Protein AF-0000000080778487 (afdb_homodimer)

Foldseek 3Di:
DAEFALLVFNAAPVVLVVVCVVVVLQDPDFCPDPDPSVVSVVVLLQVLLQLVQVLQVHHSLQKFKFQWLLQQLLFVQVLQQDLLAEEEEELQDDCSNVVVVVVGNYHYHYFFAAQQLETDLVVSVVPDDPRYAEYEYEQARSAQQFGYPLLVNLVVCLPPNHAYEYEDQQDQLQHRHHCVSSNHQKYKYAQRSLNADHRIIMMGGNDAGAAPAADDCPSNRRYDDGDRSSRSNSSSVSRVVSNVCNVVLLVLQVLLVVQADDDKDWRHDPVRGGSFKTKIQDLLDFVVVVCVLLVVVVYHWDAADCDPPRDHDFHSSNCSNPRRNSSRRMTMTGHDDPHDSVSSNVSSVSVNVVVVVSVVVD/DAEFALLVFNAAPVVLVVVCVVVVLQDPDFCPDPDPSVVSVVVLLQVLLQLVQVLQVHHSLQKFKFQWLLQQLLFVQVLQQDLLAEEEEELQDDCSNVVVVVVGNYHYHYFFAAQQLETDLVVSVVPDDPRYAEYEYEQARSAQQFGYPLLVNLVVCLPDNHAYEYEDQQDQLQHRHHCVSSNHQKYKYAQRSLNADHRIIMMGGNDAGAAPAADDCPSNRRYDDGDRSSRSNSSSVSRVVSNVCNVVLLVLQVLLVVQADDDKDWRHDPVRGGSFKTKIQDLLDFVVVVCVLLVVVVYHWDAAPCDPVRDHDFHSSNCSNPRRNSSRRMIMTGHDDPHDSVSSNVSSVSVNVVVVVSVVVD

Organism: Finegoldia magna (strain ATCC 29328 / DSM 20472 / WAL 2508) (NCBI:txid334413)

Solvent-accessible surface area (backbone atoms only — not comparable to full-atom values): 35616 Å² total; per-residue (Å²): 122,44,71,22,38,22,70,78,24,16,65,58,48,59,69,54,54,51,50,44,71,76,42,41,64,44,43,39,35,38,47,67,40,85,25,66,47,9,45,37,10,28,48,46,34,48,52,23,44,42,54,46,20,54,66,30,59,55,55,50,91,31,55,37,74,40,50,18,30,25,48,33,41,33,34,55,55,65,73,58,55,33,74,75,27,28,33,41,33,48,63,59,50,57,43,27,56,53,45,42,53,77,74,38,57,26,46,74,45,70,39,66,39,38,65,49,52,40,55,54,59,67,60,56,59,70,67,62,51,98,40,42,48,40,38,42,50,49,33,23,37,78,58,36,12,20,51,35,65,48,46,64,49,14,64,66,40,60,86,51,87,46,42,31,37,30,44,27,45,62,23,59,38,67,44,94,52,40,47,67,77,28,43,46,40,28,37,22,23,35,18,24,55,56,16,13,41,55,33,19,15,39,26,40,37,73,64,90,72,71,57,76,32,36,26,52,58,36,69,81,58,51,32,31,45,77,76,40,37,63,30,43,41,31,28,41,64,22,37,64,54,33,51,72,39,41,64,61,30,34,48,46,47,48,53,38,61,74,58,53,80,66,83,67,46,64,50,29,35,80,91,47,33,44,52,42,34,41,20,35,34,33,81,90,48,48,32,73,58,50,50,52,55,37,31,77,70,38,33,33,53,43,44,54,49,57,37,91,86,76,44,77,38,71,24,61,48,45,28,56,35,63,34,66,69,55,24,44,16,25,40,29,41,12,50,46,92,84,61,48,69,68,52,40,51,51,54,35,46,54,53,41,50,52,54,55,51,52,59,67,75,93,120,43,72,23,39,23,70,77,25,17,65,58,48,59,68,56,55,50,51,43,70,77,44,42,66,43,45,40,35,39,50,67,40,84,26,66,47,9,44,38,10,28,49,46,35,50,52,23,44,42,54,46,19,55,65,31,60,53,56,52,90,31,56,37,75,38,50,17,31,28,48,32,42,32,35,56,54,64,71,58,53,33,73,76,28,28,36,41,36,48,62,58,51,56,43,27,54,53,45,41,52,74,75,38,56,27,46,74,47,71,40,66,39,37,63,48,52,39,54,54,58,67,60,56,60,71,66,61,52,96,41,41,48,38,37,42,49,49,31,22,37,78,59,36,12,19,52,36,63,46,45,64,50,15,66,67,40,59,87,50,86,46,43,33,36,30,45,27,46,63,23,61,37,66,44,92,55,42,45,67,76,28,44,47,38,26,37,20,21,35,17,24,54,54,16,12,40,55,33,18,16,38,25,40,37,75,64,92,73,70,57,73,30,36,25,51,58,35,66,81,60,49,32,30,45,78,76,38,37,64,28,42,41,32,28,40,64,22,37,62,54,33,51,72,38,41,64,60,31,33,49,47,48,49,53,37,62,73,59,55,81,65,82,66,45,65,49,29,36,81,91,47,33,43,52,42,34,40,19,35,32,34,82,92,48,47,32,73,56,50,52,52,53,37,31,77,70,38,34,32,52,43,46,54,48,58,37,88,84,76,45,75,38,72,25,61,48,44,28,57,35,63,34,65,69,56,25,43,17,25,39,30,42,12,48,46,91,84,61,47,68,67,52,39,52,52,56,34,47,54,54,41,51,51,54,55,51,51,58,66,76,95

Nearest PDB structures (foldseek):
  7rtk-assembly1_A  TM=9.130E-01  e=1.747E-36  Homo sapiens
  5wkp-assembly1_A  TM=9.076E-01  e=1.747E-36  Homo sapiens
  5wkp-assembly1_E  TM=9.105E-01  e=2.660E-36  Homo sapiens
  5zsp-assembly1_B  TM=8.897E-01  e=3.792E-33  Hydrogenimonas thermophila
  5usr-assembly1_A  TM=8.251E-01  e=1.467E-28  Homo sapiens

InterPro domains:
  IPR000192 Aminotransferase class V domain [PF00266] (2-344)
  IPR015421 Pyridoxal phosphate-dependent transferase, major domain [G3DSA:3.40.640.10] (59-224)
  IPR015422 Pyridoxal phosphate-dependent transferase, small domain [G3DSA:3.90.1150.10] (2-350)
  IPR015424 Pyridoxal phosphate-dependent transferase [SSF53383] (1-356)
  IPR016454 Cysteine desulfurase [PIRSF005572] (1-358)

Secondary structure (DSSP, 8-state):
-EE-BTTT-PPP-HHHHHHHHHTGGGTSS-TT--SHHHHHHHHHHHHHHHHHHHHHTS-GGGEEEES-HHHHHHHHHHTT--TT-EEEEETTS-HHHHHHHHT-SSEEEEEPBPTTS-B-HHHHHHT--TTEEEEE--SB-TTT-BBP-HHHHHHHHTTSSSEEEEE-TTTBTTB---HHHHT-SEEEEEGGGTTS-SS-EEEEESS----SS--SSHHHHTS-S---HHHHHHHHHHHHHHHHTHHHHHHHHHHHHHT--S--EESS-GGGB-TTEEEEE-TTS-HHHHHHHHHHTTEE-B-SEE-TTS-EEPPHHHHHHS-HHHHTTEEEEE--TT--HHHHHHHHHHHHHHHHHHHHH-/-EE-BTTT-PPP-HHHHHHHHHTGGGTSS-TT--SHHHHHHHHHHHHHHHHHHHHHTS-GGGEEEES-HHHHHHHHHHTT--TT-EEEEETTS-HHHHHHHHT-SSEEEEEPBPTTS-B-HHHHHHT--TTEEEEE--SB-TTT-BBP-HHHHHHHHTTSSSEEEEE-TTTBTTB---HHHHT-SEEEEEGGGTTS-SS-EEEEESS----SS--SSHHHHTS-S---HHHHHHHHHHHHHHHHTHHHHHHHHHHHHHT--S--EESS-GGGB-TTEEEEE-TTS-HHHHHHHHHHTTEE-B-SEE-TTS-EEPPHHHHHHS-HHHHHTEEEEE--TT--HHHHHHHHHHHHHHHHHHHHH-

Structure (mmCIF, N/CA/C/O backbone):
data_AF-0000000080778487-model_v1
#
loop_
_entity.id
_entity.type
_entity.pdbx_description
1 polymer 'Iron-sulfur cofactor synthesis protein'
#
loop_
_atom_site.group_PDB
_atom_site.id
_atom_site.type_symbol
_atom_site.label_atom_id
_atom_site.label_alt_id
_atom_site.label_comp_id
_atom_site.label_asym_id
_atom_site.label_entity_id
_atom_site.label_seq_id
_atom_site.pdbx_PDB_ins_code
_atom_site.Cartn_x
_atom_site.Cartn_y
_atom_site.Cartn_z
_atom_site.occupancy
_atom_site.B_iso_or_equiv
_atom_site.auth_seq_id
_atom_site.auth_comp_id
_atom_site.auth_asym_id
_atom_site.auth_atom_id
_atom_site.pdbx_PDB_model_num
ATOM 1 N N . MET A 1 1 ? 20.281 21.453 1.734 1 94 1 MET A N 1
ATOM 2 C CA . MET A 1 1 ? 18.828 21.641 1.674 1 94 1 MET A CA 1
ATOM 3 C C . MET A 1 1 ? 18.219 21.578 3.068 1 94 1 MET A C 1
ATOM 5 O O . MET A 1 1 ? 18.609 20.75 3.893 1 94 1 MET A O 1
ATOM 9 N N . ILE A 1 2 ? 17.453 22.625 3.393 1 98.62 2 ILE A N 1
ATOM 10 C CA . ILE A 1 2 ? 16.703 22.672 4.641 1 98.62 2 ILE A CA 1
ATOM 11 C C . ILE A 1 2 ? 15.289 22.141 4.41 1 98.62 2 ILE A C 1
ATOM 13 O O . ILE A 1 2 ? 14.5 22.766 3.688 1 98.62 2 ILE A O 1
ATOM 17 N N . TYR A 1 3 ? 14.953 21.016 5.027 1 98.75 3 TYR A N 1
ATOM 18 C CA . TYR A 1 3 ? 13.672 20.344 4.785 1 98.75 3 TYR A CA 1
ATOM 19 C C . TYR A 1 3 ? 12.648 20.734 5.844 1 98.75 3 TYR A C 1
ATOM 21 O O . TYR A 1 3 ? 12.766 20.328 7.004 1 98.75 3 TYR A O 1
ATOM 29 N N . LEU A 1 4 ? 11.641 21.484 5.477 1 98.75 4 LEU A N 1
ATOM 30 C CA . LEU A 1 4 ? 10.57 21.922 6.363 1 98.75 4 LEU A CA 1
ATOM 31 C C . LEU A 1 4 ? 9.211 21.516 5.801 1 98.75 4 LEU A C 1
ATOM 33 O O . LEU A 1 4 ? 8.273 22.328 5.809 1 98.75 4 LEU A O 1
ATOM 37 N N . ASP A 1 5 ? 9.117 20.312 5.285 1 98.25 5 ASP A N 1
ATOM 38 C CA . ASP A 1 5 ? 7.891 19.75 4.719 1 98.25 5 ASP A CA 1
ATOM 39 C C . ASP A 1 5 ? 7.59 18.375 5.297 1 98.25 5 ASP A C 1
ATOM 41 O O . ASP A 1 5 ? 7.141 17.484 4.578 1 98.25 5 ASP A O 1
ATOM 45 N N . TYR A 1 6 ? 7.797 18.172 6.586 1 98.38 6 TYR A N 1
ATOM 46 C CA . TYR A 1 6 ? 7.637 16.906 7.281 1 98.38 6 TYR A CA 1
ATOM 47 C C . TYR A 1 6 ? 6.168 16.484 7.316 1 98.38 6 TYR A C 1
ATOM 49 O O . TYR A 1 6 ? 5.859 15.297 7.43 1 98.38 6 TYR A O 1
ATOM 57 N N . ALA A 1 7 ? 5.223 17.406 7.188 1 97.75 7 ALA A N 1
ATOM 58 C CA . ALA A 1 7 ? 3.797 17.094 7.238 1 97.75 7 ALA A CA 1
ATOM 59 C C . ALA A 1 7 ? 3.324 16.484 5.922 1 97.75 7 ALA A C 1
ATOM 61 O O . ALA A 1 7 ? 2.271 15.844 5.871 1 97.75 7 ALA A O 1
ATOM 62 N N . ALA A 1 8 ? 4.043 16.719 4.805 1 97.12 8 ALA A N 1
ATOM 63 C CA . ALA A 1 8 ? 3.762 16.016 3.559 1 97.12 8 ALA A CA 1
ATOM 64 C C . ALA A 1 8 ? 4.301 14.594 3.604 1 97.12 8 ALA A C 1
ATOM 66 O O . ALA A 1 8 ? 3.568 13.633 3.342 1 97.12 8 ALA A O 1
ATOM 67 N N . THR A 1 9 ? 5.543 14.461 3.896 1 97.94 9 THR A N 1
ATOM 68 C CA . THR A 1 9 ? 6.215 13.203 4.207 1 97.94 9 THR A CA 1
ATOM 69 C C . THR A 1 9 ? 7.504 13.453 4.984 1 97.94 9 THR A C 1
ATOM 71 O O . THR A 1 9 ? 8.219 14.422 4.711 1 97.94 9 THR A O 1
ATOM 74 N N . SER A 1 10 ? 7.746 12.664 5.965 1 98.44 10 SER A N 1
ATOM 75 C CA . SER A 1 10 ? 8.969 12.789 6.754 1 98.44 10 SER A CA 1
ATOM 76 C C . SER A 1 10 ? 10.172 12.234 5.992 1 98.44 10 SER A C 1
ATOM 78 O O . SER A 1 10 ? 10.031 11.352 5.145 1 98.44 10 SER A O 1
ATOM 80 N N . LEU A 1 11 ? 11.344 12.836 6.297 1 98.38 11 LEU A N 1
ATOM 81 C CA . LEU A 1 11 ? 12.562 12.148 5.879 1 98.38 11 LEU A CA 1
ATOM 82 C C . LEU A 1 11 ? 12.656 10.766 6.52 1 98.38 11 LEU A C 1
ATOM 84 O O . LEU A 1 11 ? 12.297 10.594 7.684 1 98.38 11 LEU A O 1
ATOM 88 N N . LYS A 1 12 ? 13.102 9.766 5.715 1 98.5 12 LYS A N 1
ATOM 89 C CA . LYS A 1 12 ? 13.156 8.398 6.223 1 98.5 12 LYS A CA 1
ATOM 90 C C . LYS A 1 12 ? 14.289 8.234 7.234 1 98.5 12 LYS A C 1
ATOM 92 O O . LYS A 1 12 ? 15.312 8.922 7.148 1 98.5 12 LYS A O 1
ATOM 97 N N . ARG A 1 13 ? 14 7.441 8.188 1 98.44 13 ARG A N 1
ATOM 98 C CA . ARG A 1 13 ? 15.023 7.055 9.156 1 98.44 13 ARG A CA 1
ATOM 99 C C . ARG A 1 13 ? 15.969 6.02 8.562 1 98.44 13 ARG A C 1
ATOM 101 O O . ARG A 1 13 ? 15.773 4.816 8.727 1 98.44 13 ARG A O 1
ATOM 108 N N . VAL A 1 14 ? 17.094 6.453 8.047 1 97.94 14 VAL A N 1
ATOM 109 C CA . VAL A 1 14 ? 18 5.668 7.23 1 97.94 14 VAL A CA 1
ATOM 110 C C . VAL A 1 14 ? 18.609 4.539 8.07 1 97.94 14 VAL A C 1
ATOM 112 O O . VAL A 1 14 ? 18.859 3.447 7.559 1 97.94 14 VAL A O 1
ATOM 115 N N . GLU A 1 15 ? 18.781 4.762 9.336 1 98.12 15 GLU A N 1
ATOM 116 C CA . GLU A 1 15 ? 19.344 3.738 10.211 1 98.12 15 GLU A CA 1
ATOM 117 C C . GLU A 1 15 ? 18.438 2.512 10.281 1 98.12 15 GLU A C 1
ATOM 119 O O . GLU A 1 15 ? 18.922 1.393 10.484 1 98.12 15 GLU A O 1
ATOM 124 N N . LEU A 1 16 ? 17.156 2.705 10.148 1 98.44 16 LEU A N 1
ATOM 125 C CA . LEU A 1 16 ? 16.234 1.573 10.156 1 98.44 16 LEU A CA 1
ATOM 126 C C . LEU A 1 16 ? 16.344 0.777 8.859 1 98.44 16 LEU A C 1
ATOM 128 O O . LEU A 1 16 ? 16.25 -0.453 8.875 1 98.44 16 LEU A O 1
ATOM 132 N N . ILE A 1 17 ? 16.531 1.465 7.727 1 98.06 17 ILE A N 1
ATOM 133 C CA . ILE A 1 17 ? 16.75 0.811 6.441 1 98.06 17 ILE A CA 1
ATOM 134 C C . ILE A 1 17 ? 18.047 0.007 6.488 1 98.06 17 ILE A C 1
ATOM 136 O O . ILE A 1 17 ? 18.094 -1.132 6.02 1 98.06 17 ILE A O 1
ATOM 140 N N . GLU A 1 18 ? 19.047 0.599 7.082 1 98.06 18 GLU A N 1
ATOM 141 C CA . GLU A 1 18 ? 20.328 -0.081 7.242 1 98.06 18 GLU A CA 1
ATOM 142 C C . GLU A 1 18 ? 20.172 -1.343 8.086 1 98.06 18 GLU A C 1
ATOM 144 O O . GLU A 1 18 ? 20.75 -2.387 7.762 1 98.06 18 GLU A O 1
ATOM 149 N N . TYR A 1 19 ? 19.453 -1.207 9.164 1 98.38 19 TYR A N 1
ATOM 150 C CA . TYR A 1 19 ? 19.203 -2.365 10.016 1 98.38 19 TYR A CA 1
ATOM 151 C C . TYR A 1 19 ? 18.547 -3.49 9.227 1 98.38 19 TYR A C 1
ATOM 153 O O . TYR A 1 19 ? 18.953 -4.648 9.328 1 98.38 19 TYR A O 1
ATOM 161 N N . ILE A 1 20 ? 17.562 -3.18 8.422 1 98.44 20 ILE A N 1
ATOM 162 C CA . ILE A 1 20 ? 16.828 -4.16 7.625 1 98.44 20 ILE A CA 1
ATOM 163 C C . ILE A 1 20 ? 17.797 -4.84 6.645 1 98.44 20 ILE A C 1
ATOM 165 O O . ILE A 1 20 ? 17.812 -6.066 6.547 1 98.44 20 ILE A O 1
ATOM 169 N N . MET A 1 21 ? 18.609 -4.047 5.98 1 96.69 21 MET A N 1
ATOM 170 C CA . MET A 1 21 ? 19.547 -4.559 4.996 1 96.69 21 MET A CA 1
ATOM 171 C C . MET A 1 21 ? 20.5 -5.562 5.633 1 96.69 21 MET A C 1
ATOM 173 O O . MET A 1 21 ? 20.891 -6.551 4.996 1 96.69 21 MET A O 1
ATOM 177 N N . ASN A 1 22 ? 20.812 -5.328 6.867 1 96.94 22 ASN A N 1
ATOM 178 C CA . ASN A 1 22 ? 21.781 -6.172 7.562 1 96.94 22 ASN A CA 1
ATOM 179 C C . ASN A 1 22 ? 21.109 -7.379 8.211 1 96.94 22 ASN A C 1
ATOM 181 O O . ASN A 1 22 ? 21.781 -8.266 8.734 1 96.94 22 ASN A O 1
ATOM 185 N N . ASN A 1 23 ? 19.781 -7.434 8.188 1 98.12 23 ASN A N 1
ATOM 186 C CA . ASN A 1 23 ? 19.031 -8.516 8.812 1 98.12 23 ASN A CA 1
ATOM 187 C C . ASN A 1 23 ? 17.922 -9.023 7.902 1 98.12 23 ASN A C 1
ATOM 189 O O . ASN A 1 23 ? 16.797 -9.273 8.359 1 98.12 23 ASN A O 1
ATOM 193 N N . MET A 1 24 ? 18.188 -9.211 6.688 1 97.69 24 MET A N 1
ATOM 194 C CA . MET A 1 24 ? 17.188 -9.492 5.656 1 97.69 24 MET A CA 1
ATOM 195 C C . MET A 1 24 ? 16.406 -10.766 5.988 1 97.69 24 MET A C 1
ATOM 197 O O . MET A 1 24 ? 15.234 -10.883 5.645 1 97.69 24 MET A O 1
ATOM 201 N N . MET A 1 25 ? 16.984 -11.727 6.648 1 96.56 25 MET A N 1
ATOM 202 C CA . MET A 1 25 ? 16.328 -12.992 6.965 1 96.56 25 MET A CA 1
ATOM 203 C C . MET A 1 25 ? 15.055 -12.773 7.766 1 96.56 25 MET A C 1
ATOM 205 O O . MET A 1 25 ? 14.109 -13.555 7.664 1 96.56 25 MET A O 1
ATOM 209 N N . ASP A 1 26 ? 15.016 -11.688 8.508 1 97.81 26 ASP A N 1
ATOM 210 C CA . ASP A 1 26 ? 13.867 -11.367 9.359 1 97.81 26 ASP A CA 1
ATOM 211 C C . ASP A 1 26 ? 12.781 -10.648 8.57 1 97.81 26 ASP A C 1
ATOM 213 O O . ASP A 1 26 ? 11.695 -10.398 9.086 1 97.81 26 ASP A O 1
ATOM 217 N N . PHE A 1 27 ? 13.047 -10.367 7.246 1 98.31 27 PHE A N 1
ATOM 218 C CA . PHE A 1 27 ? 12.148 -9.469 6.539 1 98.31 27 PHE A CA 1
ATOM 219 C C . PHE A 1 27 ? 11.789 -10.023 5.168 1 98.31 27 PHE A C 1
ATOM 221 O O . PHE A 1 27 ? 10.773 -9.641 4.578 1 98.31 27 PHE A O 1
ATOM 228 N N . ASP A 1 28 ? 12.5 -10.914 4.637 1 96.81 28 ASP A N 1
ATOM 229 C CA . ASP A 1 28 ? 12.57 -11.172 3.203 1 96.81 28 ASP A CA 1
ATOM 230 C C . ASP A 1 28 ? 11.438 -12.094 2.758 1 96.81 28 ASP A C 1
ATOM 232 O O . ASP A 1 28 ? 10.867 -11.914 1.68 1 96.81 28 ASP A O 1
ATOM 236 N N . ALA A 1 29 ? 11.117 -13.102 3.555 1 97.44 29 ALA A N 1
ATOM 237 C CA . ALA A 1 29 ? 10.195 -14.148 3.135 1 97.44 29 ALA A CA 1
ATOM 238 C C . ALA A 1 29 ? 8.75 -13.75 3.412 1 97.44 29 ALA A C 1
ATOM 240 O O . ALA A 1 29 ? 8.492 -12.75 4.09 1 97.44 29 ALA A O 1
ATOM 241 N N . ASN A 1 30 ? 7.844 -14.43 2.742 1 96.94 30 ASN A N 1
ATOM 242 C CA . ASN A 1 30 ? 6.414 -14.258 2.992 1 96.94 30 ASN A CA 1
ATOM 243 C C . ASN A 1 30 ? 6.047 -14.633 4.426 1 96.94 30 ASN A C 1
ATOM 245 O O . ASN A 1 30 ? 6.25 -15.773 4.844 1 96.94 30 ASN A O 1
ATOM 249 N N . ALA A 1 31 ? 5.449 -13.695 5.133 1 97.31 31 ALA A N 1
ATOM 250 C CA . ALA A 1 31 ? 5.129 -13.898 6.543 1 97.31 31 ALA A CA 1
ATOM 251 C C . ALA A 1 31 ? 4.09 -15.008 6.711 1 97.31 31 ALA A C 1
ATOM 253 O O . ALA A 1 31 ? 3.895 -15.516 7.816 1 97.31 31 ALA A O 1
ATOM 254 N N . ASP A 1 32 ? 3.445 -15.398 5.629 1 94.25 32 ASP A N 1
ATOM 255 C CA . ASP A 1 32 ? 2.43 -16.438 5.711 1 94.25 32 ASP A CA 1
ATOM 256 C C . ASP A 1 32 ? 3.018 -17.812 5.359 1 94.25 32 ASP A C 1
ATOM 258 O O . ASP A 1 32 ? 2.33 -18.828 5.445 1 94.25 32 ASP A O 1
ATOM 262 N N . SER A 1 33 ? 4.262 -17.859 4.93 1 94.88 33 SER A N 1
ATOM 263 C CA . SER A 1 33 ? 4.906 -19.141 4.664 1 94.88 33 SER A CA 1
ATOM 264 C C . SER A 1 33 ? 5.273 -19.859 5.961 1 94.88 33 SER A C 1
ATOM 266 O O . SER A 1 33 ? 5.688 -19.219 6.93 1 94.88 33 SER A O 1
ATOM 268 N N . ILE A 1 34 ? 5.23 -21.172 5.984 1 93.12 34 ILE A N 1
ATOM 269 C CA . ILE A 1 34 ? 5.352 -21.922 7.227 1 93.12 34 ILE A CA 1
ATOM 270 C C . ILE A 1 34 ? 6.82 -22.266 7.473 1 93.12 34 ILE A C 1
ATOM 272 O O . ILE A 1 34 ? 7.191 -22.672 8.578 1 93.12 34 ILE A O 1
ATOM 276 N N . HIS A 1 35 ? 7.672 -22.203 6.449 1 95.88 35 HIS A N 1
ATOM 277 C CA . HIS A 1 35 ? 9.086 -22.516 6.629 1 95.88 35 HIS A CA 1
ATOM 278 C C . HIS A 1 35 ? 9.773 -21.484 7.508 1 95.88 35 HIS A C 1
ATOM 280 O O . HIS A 1 35 ? 9.188 -20.438 7.809 1 95.88 35 HIS A O 1
ATOM 286 N N . LYS A 1 36 ? 10.984 -21.688 7.914 1 97.44 36 LYS A N 1
ATOM 287 C CA . LYS A 1 36 ? 11.711 -20.906 8.914 1 97.44 36 LYS A CA 1
ATOM 288 C C . LYS A 1 36 ? 11.781 -19.438 8.516 1 97.44 36 LYS A C 1
ATOM 290 O O . LYS A 1 36 ? 11.516 -18.547 9.328 1 97.44 36 LYS A O 1
ATOM 295 N N . MET A 1 37 ? 12.125 -19.141 7.281 1 97.81 37 MET A N 1
ATOM 296 C CA . MET A 1 37 ? 12.258 -17.766 6.852 1 97.81 37 MET A CA 1
ATOM 297 C C . MET A 1 37 ? 10.914 -17.047 6.922 1 97.81 37 MET A C 1
ATOM 299 O O . MET A 1 37 ? 10.859 -15.852 7.246 1 97.81 37 MET A O 1
ATOM 303 N N . GLY A 1 38 ? 9.797 -17.766 6.574 1 97.31 38 GLY A N 1
ATOM 304 C CA . GLY A 1 38 ? 8.469 -17.203 6.754 1 97.31 38 GLY A CA 1
ATOM 305 C C . GLY A 1 38 ? 8.133 -16.922 8.203 1 97.31 38 GLY A C 1
ATOM 306 O O . GLY A 1 38 ? 7.605 -15.844 8.523 1 97.31 38 GLY A O 1
ATOM 307 N N . ARG A 1 39 ? 8.5 -17.812 9.078 1 97.56 39 ARG A N 1
ATOM 308 C CA . ARG A 1 39 ? 8.242 -17.641 10.508 1 97.56 39 ARG A CA 1
ATOM 309 C C . ARG A 1 39 ? 9.016 -16.453 11.07 1 97.56 39 ARG A C 1
ATOM 311 O O . ARG A 1 39 ? 8.508 -15.727 11.93 1 97.56 39 ARG A O 1
ATOM 318 N N . LEU A 1 40 ? 10.234 -16.297 10.594 1 98.5 40 LEU A N 1
ATOM 319 C CA . LEU A 1 40 ? 11.031 -15.156 11.039 1 98.5 40 LEU A CA 1
ATOM 320 C C . LEU A 1 40 ? 10.398 -13.836 10.602 1 98.5 40 LEU A C 1
ATOM 322 O O . LEU A 1 40 ? 10.305 -12.891 11.391 1 98.5 40 LEU A O 1
ATOM 326 N N . SER A 1 41 ? 9.969 -13.766 9.352 1 98.5 41 SER A N 1
ATOM 327 C CA . SER A 1 41 ? 9.258 -12.594 8.859 1 98.5 41 SER A CA 1
ATOM 328 C C . SER A 1 41 ? 7.977 -12.352 9.648 1 98.5 41 SER A C 1
ATOM 330 O O . SER A 1 41 ? 7.656 -11.211 9.992 1 98.5 41 SER A O 1
ATOM 332 N N . LYS A 1 42 ? 7.266 -13.414 9.93 1 98.25 42 LYS A N 1
ATOM 333 C CA . LYS A 1 42 ? 6.023 -13.32 10.695 1 98.25 42 LYS A CA 1
ATOM 334 C C . LYS A 1 42 ? 6.285 -12.789 12.102 1 98.25 42 LYS A C 1
ATOM 336 O O . LYS A 1 42 ? 5.523 -11.961 12.609 1 98.25 42 LYS A O 1
ATOM 341 N N . LYS A 1 43 ? 7.316 -13.305 12.688 1 98.75 43 LYS A N 1
ATOM 342 C CA . LYS A 1 43 ? 7.695 -12.836 14.016 1 98.75 43 LYS A CA 1
ATOM 343 C C . LYS A 1 43 ? 7.926 -11.328 14.023 1 98.75 43 LYS A C 1
ATOM 345 O O . LYS A 1 43 ? 7.426 -10.617 14.906 1 98.75 43 LYS A O 1
ATOM 350 N N . THR A 1 44 ? 8.68 -10.828 13.055 1 98.88 44 THR A N 1
ATOM 351 C CA . THR A 1 44 ? 8.93 -9.398 12.945 1 98.88 44 THR A CA 1
ATOM 352 C C . THR A 1 44 ? 7.625 -8.633 12.742 1 98.88 44 THR A C 1
ATOM 354 O O . THR A 1 44 ? 7.395 -7.613 13.391 1 98.88 44 THR A O 1
ATOM 357 N N . LEU A 1 45 ? 6.793 -9.133 11.906 1 98.81 45 LEU A N 1
ATOM 358 C CA . LEU A 1 45 ? 5.508 -8.508 11.602 1 98.81 45 LEU A CA 1
ATOM 359 C C . LEU A 1 45 ? 4.637 -8.414 12.852 1 98.81 45 LEU A C 1
ATOM 361 O O . LEU A 1 45 ? 4.109 -7.348 13.164 1 98.81 45 LEU A O 1
ATOM 365 N N . GLU A 1 46 ? 4.508 -9.484 13.547 1 98.81 46 GLU A N 1
ATOM 366 C CA . GLU A 1 46 ? 3.6 -9.547 14.688 1 98.81 46 GLU A CA 1
ATOM 367 C C . GLU A 1 46 ? 4.168 -8.805 15.891 1 98.81 46 GLU A C 1
ATOM 369 O O . GLU A 1 46 ? 3.418 -8.219 16.672 1 98.81 46 GLU A O 1
ATOM 374 N N . ASN A 1 47 ? 5.469 -8.859 16.031 1 98.88 47 ASN A N 1
ATOM 375 C CA . ASN A 1 47 ? 6.07 -8.008 17.062 1 98.88 47 ASN A CA 1
ATOM 376 C C . ASN A 1 47 ? 5.766 -6.531 16.812 1 98.88 47 ASN A C 1
ATOM 378 O O . ASN A 1 47 ? 5.457 -5.789 17.75 1 98.88 47 ASN A O 1
ATOM 382 N N . SER A 1 48 ? 5.898 -6.145 15.555 1 98.94 48 SER A N 1
ATOM 383 C CA . SER A 1 48 ? 5.551 -4.773 15.203 1 98.94 48 SER A CA 1
ATOM 384 C C . SER A 1 48 ? 4.086 -4.473 15.523 1 98.94 48 SER A C 1
ATOM 386 O O . SER A 1 48 ? 3.77 -3.418 16.078 1 98.94 48 SER A O 1
ATOM 388 N N . ARG A 1 49 ? 3.186 -5.383 15.164 1 98.94 49 ARG A N 1
ATOM 389 C CA . ARG A 1 49 ? 1.765 -5.227 15.453 1 98.94 49 ARG A CA 1
ATOM 390 C C . ARG A 1 49 ? 1.53 -5.043 16.953 1 98.94 49 ARG A C 1
ATOM 392 O O . ARG A 1 49 ? 0.756 -4.176 17.359 1 98.94 49 ARG A O 1
ATOM 399 N N . HIS A 1 50 ? 2.203 -5.844 17.719 1 98.94 50 HIS A N 1
ATOM 400 C CA . HIS A 1 50 ? 2.062 -5.816 19.172 1 98.94 50 HIS A CA 1
ATOM 401 C C . HIS A 1 50 ? 2.49 -4.469 19.75 1 98.94 50 HIS A C 1
ATOM 403 O O . HIS A 1 50 ? 1.775 -3.883 20.562 1 98.94 50 HIS A O 1
ATOM 409 N N . GLU A 1 51 ? 3.602 -4.004 19.344 1 98.94 51 GLU A N 1
ATOM 410 C CA . GLU A 1 51 ? 4.129 -2.744 19.859 1 98.94 51 GLU A CA 1
ATOM 411 C C . GLU A 1 51 ? 3.262 -1.565 19.422 1 98.94 51 GLU A C 1
ATOM 413 O O . GLU A 1 51 ? 3.07 -0.614 20.188 1 98.94 51 GLU A O 1
ATOM 418 N N . ILE A 1 52 ? 2.74 -1.622 18.188 1 98.94 52 ILE A N 1
ATOM 419 C CA . ILE A 1 52 ? 1.846 -0.581 17.703 1 98.94 52 ILE A CA 1
ATOM 420 C C . ILE A 1 52 ? 0.551 -0.585 18.516 1 98.94 52 ILE A C 1
ATOM 422 O O . ILE A 1 52 ? 0.066 0.471 18.922 1 98.94 52 ILE A O 1
ATOM 426 N N . ALA A 1 53 ? 0.006 -1.77 18.734 1 98.94 53 ALA A N 1
ATOM 427 C CA . ALA A 1 53 ? -1.209 -1.904 19.531 1 98.94 53 ALA A CA 1
ATOM 428 C C . ALA A 1 53 ? -1.006 -1.342 20.938 1 98.94 53 ALA A C 1
ATOM 430 O O . ALA A 1 53 ? -1.833 -0.57 21.422 1 98.94 53 ALA A O 1
ATOM 431 N N . LYS A 1 54 ? 0.089 -1.706 21.516 1 98.88 54 LYS A N 1
ATOM 432 C CA . LYS A 1 54 ? 0.425 -1.216 22.859 1 98.88 54 LYS A CA 1
ATOM 433 C C . LYS A 1 54 ? 0.526 0.306 22.875 1 98.88 54 LYS A C 1
ATOM 435 O O . LYS A 1 54 ? 0.033 0.956 23.797 1 98.88 54 LYS A O 1
ATOM 440 N N . PHE A 1 55 ? 1.135 0.867 21.875 1 98.88 55 PHE A N 1
ATOM 441 C CA . PHE A 1 55 ? 1.319 2.309 21.766 1 98.88 55 PHE A CA 1
ATOM 442 C C . PHE A 1 55 ? -0.025 3.025 21.734 1 98.88 55 PHE A C 1
ATOM 444 O O . PHE A 1 55 ? -0.158 4.129 22.266 1 98.88 55 PHE A O 1
ATOM 451 N N . LEU A 1 56 ? -1.062 2.398 21.172 1 98.88 56 LEU A N 1
ATOM 452 C CA . LEU A 1 56 ? -2.387 2.988 21.016 1 98.88 56 LEU A CA 1
ATOM 453 C C . LEU A 1 56 ? -3.305 2.58 22.156 1 98.88 56 LEU A C 1
ATOM 455 O O . LEU A 1 56 ? -4.461 3.01 22.219 1 98.88 56 LEU A O 1
ATOM 459 N N . ASN A 1 57 ? -2.846 1.726 23.047 1 98.75 57 ASN A N 1
ATOM 460 C CA . ASN A 1 57 ? -3.623 1.188 24.156 1 98.75 57 ASN A CA 1
ATOM 461 C C . ASN A 1 57 ? -4.789 0.333 23.672 1 98.75 57 ASN A C 1
ATOM 463 O O . ASN A 1 57 ? -5.934 0.558 24.062 1 98.75 57 ASN A O 1
ATOM 467 N N . THR A 1 58 ? -4.473 -0.622 22.844 1 98.69 58 THR A N 1
ATOM 468 C CA . THR A 1 58 ? -5.441 -1.59 22.344 1 98.69 58 THR A CA 1
ATOM 469 C C . THR A 1 58 ? -4.797 -2.965 22.188 1 98.69 58 THR A C 1
ATOM 471 O O . THR A 1 58 ? -3.686 -3.195 22.672 1 98.69 58 THR A O 1
ATOM 474 N N . SER A 1 59 ? -5.516 -3.934 21.688 1 98.62 59 SER A N 1
ATOM 475 C CA . SER A 1 59 ? -5.012 -5.289 21.5 1 98.62 59 SER A CA 1
ATOM 476 C C . SER A 1 59 ? -4.609 -5.535 20.047 1 98.62 59 SER A C 1
ATOM 478 O O . SER A 1 59 ? -5.039 -4.812 19.141 1 98.62 59 SER A O 1
ATOM 480 N N . ASP A 1 60 ? -3.758 -6.52 19.797 1 98.56 60 ASP A N 1
ATOM 481 C CA . ASP A 1 60 ? -3.186 -6.836 18.5 1 98.56 60 ASP A CA 1
ATOM 482 C C . ASP A 1 60 ? -4.281 -7.086 17.453 1 98.56 60 ASP A C 1
ATOM 484 O O . ASP A 1 60 ? -4.148 -6.695 16.297 1 98.56 60 ASP A O 1
ATOM 488 N N . ASP A 1 61 ? -5.336 -7.742 17.875 1 97.94 61 ASP A N 1
ATOM 489 C CA . ASP A 1 61 ? -6.379 -8.195 16.969 1 97.94 61 ASP A CA 1
ATOM 490 C C . ASP A 1 61 ? -7.207 -7.023 16.453 1 97.94 61 ASP A C 1
ATOM 492 O O . ASP A 1 61 ? -8 -7.176 15.516 1 97.94 61 ASP A O 1
ATOM 496 N N . ARG A 1 62 ? -6.914 -5.793 16.922 1 98.62 62 ARG A N 1
ATOM 497 C CA . ARG A 1 62 ? -7.66 -4.617 16.484 1 98.62 62 ARG A CA 1
ATOM 498 C C . ARG A 1 62 ? -6.844 -3.777 15.508 1 98.62 62 ARG A C 1
ATOM 500 O O . ARG A 1 62 ? -7.293 -2.717 15.062 1 98.62 62 ARG A O 1
ATOM 507 N N . ILE A 1 63 ? -5.707 -4.281 15.242 1 98.94 63 ILE A N 1
ATOM 508 C CA . ILE A 1 63 ? -4.816 -3.578 14.32 1 98.94 63 ILE A CA 1
ATOM 509 C C . ILE A 1 63 ? -4.844 -4.254 12.953 1 98.94 63 ILE A C 1
ATOM 511 O O . ILE A 1 63 ? -4.617 -5.461 12.844 1 98.94 63 ILE A O 1
ATOM 515 N N . VAL A 1 64 ? -5.113 -3.488 11.906 1 98.88 64 VAL A N 1
ATOM 516 C CA . VAL A 1 64 ? -5.035 -3.941 10.523 1 98.88 64 VAL A CA 1
ATOM 517 C C . VAL A 1 64 ? -3.979 -3.135 9.773 1 98.88 64 VAL A C 1
ATOM 519 O O . VAL A 1 64 ? -4.031 -1.902 9.75 1 98.88 64 VAL A O 1
ATOM 522 N N . PHE A 1 65 ? -2.988 -3.795 9.234 1 98.94 65 PHE A N 1
ATOM 523 C CA . PHE A 1 65 ? -1.998 -3.113 8.406 1 98.94 65 PHE A CA 1
ATOM 524 C C . PHE A 1 65 ? -2.547 -2.844 7.012 1 98.94 65 PHE A C 1
ATOM 526 O O . PHE A 1 65 ? -3.197 -3.705 6.418 1 98.94 65 PHE A O 1
ATOM 533 N N . THR A 1 66 ? -2.422 -1.608 6.535 1 98.88 66 THR A N 1
ATOM 534 C CA . THR A 1 66 ? -2.838 -1.153 5.215 1 98.88 66 THR A CA 1
ATOM 535 C C . THR A 1 66 ? -1.673 -0.499 4.477 1 98.88 66 THR A C 1
ATOM 537 O O . THR A 1 66 ? -0.543 -0.495 4.969 1 98.88 66 THR A O 1
ATOM 540 N N . SER A 1 67 ? -1.908 -0.01 3.273 1 98.75 67 SER A N 1
ATOM 541 C CA . SER A 1 67 ? -0.844 0.612 2.492 1 98.75 67 SER A CA 1
ATOM 542 C C . SER A 1 67 ? -0.66 2.076 2.877 1 98.75 67 SER A C 1
ATOM 544 O O . SER A 1 67 ? 0.254 2.742 2.385 1 98.75 67 SER A O 1
ATOM 546 N N . GLY A 1 68 ? -1.494 2.582 3.756 1 98.69 68 GLY A N 1
ATOM 547 C CA . GLY A 1 68 ? -1.443 3.971 4.184 1 98.69 68 GLY A CA 1
ATOM 548 C C . GLY A 1 68 ? -2.732 4.445 4.824 1 98.69 68 GLY A C 1
ATOM 549 O O . GLY A 1 68 ? -3.744 3.74 4.797 1 98.69 68 GLY A O 1
ATOM 550 N N . ALA A 1 69 ? -2.713 5.629 5.344 1 98.81 69 ALA A N 1
ATOM 551 C CA . ALA A 1 69 ? -3.891 6.199 5.992 1 98.81 69 ALA A CA 1
ATOM 552 C C . ALA A 1 69 ? -5.023 6.402 4.988 1 98.81 69 ALA A C 1
ATOM 554 O O . ALA A 1 69 ? -6.199 6.266 5.336 1 98.81 69 ALA A O 1
ATOM 555 N N . SER A 1 70 ? -4.66 6.75 3.73 1 98.75 70 SER A N 1
ATOM 556 C CA . SER A 1 70 ? -5.684 6.934 2.705 1 98.75 70 SER A CA 1
ATOM 557 C C . SER A 1 70 ? -6.484 5.652 2.488 1 98.75 70 SER A C 1
ATOM 559 O O . SER A 1 70 ? -7.715 5.688 2.434 1 98.75 70 SER A O 1
ATOM 561 N N . GLU A 1 71 ? -5.781 4.555 2.402 1 98.88 71 GLU A N 1
ATOM 562 C CA . GLU A 1 71 ? -6.484 3.283 2.285 1 98.88 71 GLU A CA 1
ATOM 563 C C . GLU A 1 71 ? -7.344 3.012 3.518 1 98.88 71 GLU A C 1
ATOM 565 O O . GLU A 1 71 ? -8.484 2.561 3.396 1 98.88 71 GLU A O 1
ATOM 570 N N . SER A 1 72 ? -6.824 3.258 4.699 1 98.94 72 SER A N 1
ATOM 571 C CA . SER A 1 72 ? -7.543 3.033 5.949 1 98.94 72 SER A CA 1
ATOM 572 C C . SER A 1 72 ? -8.828 3.855 6.004 1 98.94 72 SER A C 1
ATOM 574 O O . SER A 1 72 ? -9.883 3.348 6.395 1 98.94 72 SER A O 1
ATOM 576 N N . ASN A 1 73 ? -8.734 5.125 5.633 1 98.94 73 ASN A N 1
ATOM 577 C CA . ASN A 1 73 ? -9.906 5.996 5.617 1 98.94 73 ASN A CA 1
ATOM 578 C C . ASN A 1 73 ? -10.969 5.488 4.645 1 98.94 73 ASN A C 1
ATOM 580 O O . ASN A 1 73 ? -12.148 5.445 4.984 1 98.94 73 ASN A O 1
ATOM 584 N N . ASN A 1 74 ? -10.547 5.113 3.441 1 98.94 74 ASN A N 1
ATOM 585 C CA . ASN A 1 74 ? -11.477 4.57 2.451 1 98.94 74 ASN A CA 1
ATOM 586 C C . ASN A 1 74 ? -12.109 3.27 2.934 1 98.94 74 ASN A C 1
ATOM 588 O O . ASN A 1 74 ? -13.289 3.016 2.672 1 98.94 74 ASN A O 1
ATOM 592 N N . TYR A 1 75 ? -11.273 2.414 3.635 1 98.88 75 TYR A N 1
ATOM 593 C CA . TYR A 1 75 ? -11.75 1.168 4.223 1 98.88 75 TYR A CA 1
ATOM 594 C C . TYR A 1 75 ? -12.961 1.411 5.109 1 98.88 75 TYR A C 1
ATOM 596 O O . TYR A 1 75 ? -13.984 0.727 4.98 1 98.88 75 TYR A O 1
ATOM 604 N N . ILE A 1 76 ? -12.938 2.426 5.926 1 98.94 76 ILE A N 1
ATOM 605 C CA . ILE A 1 76 ? -14.023 2.73 6.852 1 98.94 76 ILE A CA 1
ATOM 606 C C . ILE A 1 76 ? -15.195 3.346 6.094 1 98.94 76 ILE A C 1
ATOM 608 O O . ILE A 1 76 ? -16.328 2.877 6.207 1 98.94 76 ILE A O 1
ATOM 612 N N . ILE A 1 77 ? -14.961 4.348 5.258 1 98.94 77 ILE A N 1
ATOM 613 C CA . ILE A 1 77 ? -16 5.137 4.613 1 98.94 77 ILE A CA 1
ATOM 614 C C . ILE A 1 77 ? -16.828 4.238 3.695 1 98.94 77 ILE A C 1
ATOM 616 O O . ILE A 1 77 ? -18.062 4.383 3.617 1 98.94 77 ILE A O 1
ATOM 620 N N . ASN A 1 78 ? -16.188 3.277 3.027 1 98.5 78 ASN A N 1
ATOM 621 C CA . ASN A 1 78 ? -16.859 2.389 2.084 1 98.5 78 ASN A CA 1
ATOM 622 C C . ASN A 1 78 ? -17.922 1.547 2.773 1 98.5 78 ASN A C 1
ATOM 624 O O . ASN A 1 78 ? -18.906 1.136 2.143 1 98.5 78 ASN A O 1
ATOM 628 N N . ASN A 1 79 ? -17.828 1.306 4.055 1 98.69 79 ASN A N 1
ATOM 629 C CA . ASN A 1 79 ? -18.766 0.466 4.797 1 98.69 79 ASN A CA 1
ATOM 630 C C . ASN A 1 79 ? -20.031 1.23 5.176 1 98.69 79 ASN A C 1
ATOM 632 O O . ASN A 1 79 ? -20.984 0.644 5.684 1 98.69 79 ASN A O 1
ATOM 636 N N . PHE A 1 80 ? -20.047 2.521 4.895 1 98.75 80 PHE A N 1
ATOM 637 C CA . PHE A 1 80 ? -21.188 3.348 5.285 1 98.75 80 PHE A CA 1
ATOM 638 C C . PHE A 1 80 ? -21.812 4.027 4.07 1 98.75 80 PHE A C 1
ATOM 640 O O . PHE A 1 80 ? -22.328 5.141 4.172 1 98.75 80 PHE A O 1
ATOM 647 N N . SER A 1 81 ? -21.672 3.434 2.879 1 98.44 81 SER A N 1
ATOM 648 C CA . SER A 1 81 ? -22.266 3.934 1.646 1 98.44 81 SER A CA 1
ATOM 649 C C . SER A 1 81 ? -23.688 3.414 1.469 1 98.44 81 SER A C 1
ATOM 651 O O . SER A 1 81 ? -23.891 2.328 0.921 1 98.44 81 SER A O 1
ATOM 653 N N . ASP A 1 82 ? -24.641 4.191 1.921 1 98.31 82 ASP A N 1
ATOM 654 C CA . ASP A 1 82 ? -26.062 3.855 1.873 1 98.31 82 ASP A CA 1
ATOM 655 C C . ASP A 1 82 ? -26.922 5.113 1.775 1 98.31 82 ASP A C 1
ATOM 657 O O . ASP A 1 82 ? -26.734 6.059 2.543 1 98.31 82 ASP A O 1
ATOM 661 N N . GLU A 1 83 ? -27.812 5.105 0.844 1 98.06 83 GLU A N 1
ATOM 662 C CA . GLU A 1 83 ? -28.641 6.277 0.583 1 98.06 83 GLU A CA 1
ATOM 663 C C . GLU A 1 83 ? -29.453 6.672 1.817 1 98.06 83 GLU A C 1
ATOM 665 O O . GLU A 1 83 ? -29.922 7.809 1.928 1 98.06 83 GLU A O 1
ATOM 670 N N . ASN A 1 84 ? -29.594 5.758 2.777 1 98.5 84 ASN A N 1
ATOM 671 C CA . ASN A 1 84 ? -30.391 6.012 3.973 1 98.5 84 ASN A CA 1
ATOM 672 C C . ASN A 1 84 ? -29.531 6.488 5.133 1 98.5 84 ASN A C 1
ATOM 674 O O . ASN A 1 84 ? -30.047 6.773 6.219 1 98.5 84 ASN A O 1
ATOM 678 N N . TYR A 1 85 ? -28.188 6.594 4.898 1 98.81 85 TYR A N 1
ATOM 679 C CA . TYR A 1 85 ? -27.266 6.969 5.965 1 98.81 85 TYR A CA 1
ATOM 680 C C . TYR A 1 85 ? -26.875 8.438 5.859 1 98.81 85 TYR A C 1
ATOM 682 O O . TYR A 1 85 ? -26.859 9 4.762 1 98.81 85 TYR A O 1
ATOM 690 N N . ASP A 1 86 ? -26.688 9.039 7.023 1 98.81 86 ASP A N 1
ATOM 691 C CA . ASP A 1 86 ? -26 10.328 7.129 1 98.81 86 ASP A CA 1
ATOM 692 C C . ASP A 1 86 ? -24.594 10.156 7.676 1 98.81 86 ASP A C 1
ATOM 694 O O . ASP A 1 86 ? -24.359 9.359 8.586 1 98.81 86 ASP A O 1
ATOM 698 N N . ILE A 1 87 ? -23.656 10.867 7.051 1 98.94 87 ILE A N 1
ATOM 699 C CA . ILE A 1 87 ? -22.281 10.953 7.535 1 98.94 87 ILE A CA 1
ATOM 700 C C . ILE A 1 87 ? -21.953 12.398 7.879 1 98.94 87 ILE A C 1
ATOM 702 O O . ILE A 1 87 ? -22.234 13.312 7.098 1 98.94 87 ILE A O 1
ATOM 706 N N . ILE A 1 88 ? -21.406 12.664 9.078 1 98.94 88 ILE A N 1
ATOM 707 C CA . ILE A 1 88 ? -21.016 14.008 9.484 1 98.94 88 ILE A CA 1
ATOM 708 C C . ILE A 1 88 ? -19.5 14.094 9.586 1 98.94 88 ILE A C 1
ATOM 710 O O . ILE A 1 88 ? -18.859 13.219 10.172 1 98.94 88 ILE A O 1
ATOM 714 N N . THR A 1 89 ? -18.906 15.023 8.984 1 98.81 89 THR A N 1
ATOM 715 C CA . THR A 1 89 ? -17.484 15.32 9.078 1 98.81 89 THR A CA 1
ATOM 716 C C . THR A 1 89 ? -17.234 16.812 8.914 1 98.81 89 THR A C 1
ATOM 718 O O . THR A 1 89 ? -18.156 17.625 9.062 1 98.81 89 THR A O 1
ATOM 721 N N . SER A 1 90 ? -16 17.25 8.836 1 98.75 90 SER A N 1
ATOM 722 C CA . SER A 1 90 ? -15.68 18.656 8.734 1 98.75 90 SER A CA 1
ATOM 723 C C . SER A 1 90 ? -15.203 19.016 7.328 1 98.75 90 SER A C 1
ATOM 725 O O . SER A 1 90 ? -14.75 18.141 6.582 1 98.75 90 SER A O 1
ATOM 727 N N . LYS A 1 91 ? -15.289 20.281 6.969 1 98.44 91 LYS A N 1
ATOM 728 C CA . LYS A 1 91 ? -14.867 20.781 5.664 1 98.44 91 LYS A CA 1
ATOM 729 C C . LYS A 1 91 ? -13.344 20.859 5.566 1 98.44 91 LYS A C 1
ATOM 731 O O . LYS A 1 91 ? -12.797 21.031 4.48 1 98.44 91 LYS A O 1
ATOM 736 N N . ILE A 1 92 ? -12.656 20.594 6.68 1 97.94 92 ILE A N 1
ATOM 737 C CA . ILE A 1 92 ? -11.211 20.812 6.656 1 97.94 92 ILE A CA 1
ATOM 738 C C . ILE A 1 92 ? -10.477 19.484 6.707 1 97.94 92 ILE A C 1
ATOM 740 O O . ILE A 1 92 ? -9.281 19.438 6.98 1 97.94 92 ILE A O 1
ATOM 744 N N . GLU A 1 93 ? -11.227 18.391 6.441 1 98.62 93 GLU A N 1
ATOM 745 C CA . GLU A 1 93 ? -10.617 17.062 6.461 1 98.62 93 GLU A CA 1
ATOM 746 C C . GLU A 1 93 ? -9.633 16.891 5.305 1 98.62 93 GLU A C 1
ATOM 748 O O . GLU A 1 93 ? -9.703 17.625 4.316 1 98.62 93 GLU A O 1
ATOM 753 N N . HIS A 1 94 ? -8.703 15.984 5.527 1 98.06 94 HIS A N 1
ATOM 754 C CA . HIS A 1 94 ? -7.812 15.562 4.457 1 98.06 94 HIS A CA 1
ATOM 755 C C . HIS A 1 94 ? -8.594 15.047 3.256 1 98.06 94 HIS A C 1
ATOM 757 O O . HIS A 1 94 ? -9.672 14.461 3.414 1 98.06 94 HIS A O 1
ATOM 763 N N . PRO A 1 95 ? -8.062 15.172 2.029 1 97.38 95 PRO A N 1
ATOM 764 C CA . PRO A 1 95 ? -8.75 14.695 0.829 1 97.38 95 PRO A CA 1
ATOM 765 C C . PRO A 1 95 ? -9.078 13.203 0.888 1 97.38 95 PRO A C 1
ATOM 767 O O . PRO A 1 95 ? -10.023 12.75 0.24 1 97.38 95 PRO A O 1
ATOM 770 N N . SER A 1 96 ? -8.336 12.406 1.66 1 98.56 96 SER A N 1
ATOM 771 C CA . SER A 1 96 ? -8.602 10.977 1.784 1 98.56 96 SER A CA 1
ATOM 772 C C . SER A 1 96 ? -9.891 10.719 2.568 1 98.56 96 SER A C 1
ATOM 774 O O . SER A 1 96 ? -10.375 9.586 2.625 1 98.56 96 SER A O 1
ATOM 776 N N . ILE A 1 97 ? -10.43 11.742 3.195 1 98.75 97 ILE A N 1
ATOM 777 C CA . ILE A 1 97 ? -11.75 11.68 3.814 1 98.75 97 ILE A CA 1
ATOM 778 C C . ILE A 1 97 ? -12.781 12.32 2.889 1 98.75 97 ILE A C 1
ATOM 780 O O . ILE A 1 97 ? -13.805 11.703 2.57 1 98.75 97 ILE A O 1
ATOM 784 N N . LEU A 1 98 ? -12.523 13.5 2.348 1 98.62 98 LEU A N 1
ATOM 785 C CA . LEU A 1 98 ? -13.5 14.297 1.615 1 98.62 98 LEU A CA 1
ATOM 786 C C . LEU A 1 98 ? -13.805 13.672 0.259 1 98.62 98 LEU A C 1
ATOM 788 O O . LEU A 1 98 ? -14.969 13.57 -0.136 1 98.62 98 LEU A O 1
ATOM 792 N N . ASN A 1 99 ? -12.82 13.188 -0.464 1 98.38 99 ASN A N 1
ATOM 793 C CA . ASN A 1 99 ? -13.008 12.75 -1.842 1 98.38 99 ASN A CA 1
ATOM 794 C C . ASN A 1 99 ? -13.797 11.438 -1.911 1 98.38 99 ASN A C 1
ATOM 796 O O . ASN A 1 99 ? -14.664 11.281 -2.77 1 98.38 99 ASN A O 1
ATOM 800 N N . PRO A 1 100 ? -13.492 10.43 -1.043 1 98.62 100 PRO A N 1
ATOM 801 C CA . PRO A 1 100 ? -14.344 9.242 -1.084 1 98.62 100 PRO A CA 1
ATOM 802 C C . PRO A 1 100 ? -15.805 9.547 -0.744 1 98.62 100 PRO A C 1
ATOM 804 O O . PRO A 1 100 ? -16.703 8.867 -1.23 1 98.62 100 PRO A O 1
ATOM 807 N N . LEU A 1 101 ? -16.047 10.562 0.058 1 98.69 101 LEU A N 1
ATOM 808 C CA . LEU A 1 101 ? -17.406 10.93 0.428 1 98.69 101 LEU A CA 1
ATOM 809 C C . LEU A 1 101 ? -18.172 11.492 -0.772 1 98.69 101 LEU A C 1
ATOM 811 O O . LEU A 1 101 ? -19.391 11.352 -0.865 1 98.69 101 LEU A O 1
ATOM 815 N N . ASP A 1 102 ? -17.438 12.133 -1.77 1 97.69 102 ASP A N 1
ATOM 816 C CA . ASP A 1 102 ? -18.047 12.625 -3.004 1 97.69 102 ASP A CA 1
ATOM 817 C C . ASP A 1 102 ? -18.562 11.469 -3.859 1 97.69 102 ASP A C 1
ATOM 819 O O . ASP A 1 102 ? -19.406 11.672 -4.73 1 97.69 102 ASP A O 1
ATOM 823 N N . HIS A 1 103 ? -18.078 10.266 -3.568 1 96.69 103 HIS A N 1
ATOM 824 C CA . HIS A 1 103 ? -18.453 9.094 -4.348 1 96.69 103 HIS A CA 1
ATOM 825 C C . HIS A 1 103 ? -19.281 8.125 -3.514 1 96.69 103 HIS A C 1
ATOM 827 O O . HIS A 1 103 ? -19.5 6.977 -3.912 1 96.69 103 HIS A O 1
ATOM 833 N N . ASN A 1 104 ? -19.656 8.555 -2.367 1 97.62 104 ASN A N 1
ATOM 834 C CA . ASN A 1 104 ? -20.469 7.773 -1.438 1 97.62 104 ASN A CA 1
ATOM 835 C C . ASN A 1 104 ? -21.953 8.031 -1.642 1 97.62 104 ASN A C 1
ATOM 837 O O . ASN A 1 104 ? -22.359 9.141 -1.996 1 97.62 104 ASN A O 1
ATOM 841 N N . LYS A 1 105 ? -22.797 7.074 -1.38 1 98.12 105 LYS A N 1
ATOM 842 C CA . LYS A 1 105 ? -24.234 7.191 -1.586 1 98.12 105 LYS A CA 1
ATOM 843 C C . LYS A 1 105 ? -24.906 7.918 -0.421 1 98.12 105 LYS A C 1
ATOM 845 O O . LYS A 1 105 ? -26.031 8.398 -0.543 1 98.12 105 LYS A O 1
ATOM 850 N N . SER A 1 106 ? -24.25 8.031 0.691 1 98.75 106 SER A N 1
ATOM 851 C CA . SER A 1 106 ? -24.812 8.602 1.905 1 98.75 106 SER A CA 1
ATOM 852 C C . SER A 1 106 ? -24.938 10.117 1.802 1 98.75 106 SER A C 1
ATOM 854 O O . SER A 1 106 ? -24.219 10.75 1.017 1 98.75 106 SER A O 1
ATOM 856 N N . ASN A 1 107 ? -25.891 10.656 2.559 1 98.75 107 ASN A N 1
ATOM 857 C CA . ASN A 1 107 ? -25.938 12.102 2.717 1 98.75 107 ASN A CA 1
ATOM 858 C C . ASN A 1 107 ? -24.812 12.617 3.607 1 98.75 107 ASN A C 1
ATOM 860 O O . ASN A 1 107 ? -24.672 12.172 4.75 1 98.75 107 ASN A O 1
ATOM 864 N N . VAL A 1 108 ? -24.016 13.531 3.102 1 98.88 108 VAL A N 1
ATOM 865 C CA . VAL A 1 108 ? -22.844 14 3.828 1 98.88 108 VAL A CA 1
ATOM 866 C C . VAL A 1 108 ? -23.109 15.406 4.367 1 98.88 108 VAL A C 1
ATOM 868 O O . VAL A 1 108 ? -23.469 16.312 3.611 1 98.88 108 VAL A O 1
ATOM 871 N N . ILE A 1 109 ? -22.969 15.578 5.633 1 98.81 109 ILE A N 1
ATOM 872 C CA . ILE A 1 109 ? -23.078 16.859 6.309 1 98.81 109 ILE A CA 1
ATOM 873 C C . ILE A 1 109 ? -21.688 17.375 6.672 1 98.81 109 ILE A C 1
ATOM 875 O O . ILE A 1 109 ? -20.969 16.734 7.453 1 98.81 109 ILE A O 1
ATOM 879 N N . LEU A 1 110 ? -21.297 18.484 6.129 1 98.75 110 LEU A N 1
ATOM 880 C CA . LEU A 1 110 ? -19.984 19.078 6.336 1 98.75 110 LEU A CA 1
ATOM 881 C C . LEU A 1 110 ? -20.062 20.266 7.285 1 98.75 110 LEU A C 1
ATOM 883 O O . LEU A 1 110 ? -20.828 21.203 7.055 1 98.75 110 LEU A O 1
ATOM 887 N N . ILE A 1 111 ? -19.234 20.25 8.312 1 98.81 111 ILE A N 1
ATOM 888 C CA . ILE A 1 111 ? -19.219 21.297 9.32 1 98.81 111 ILE A CA 1
ATOM 889 C C . ILE A 1 111 ? -18.031 22.219 9.094 1 98.81 111 ILE A C 1
ATOM 891 O O . ILE A 1 111 ? -16.906 21.75 8.852 1 98.81 111 ILE A O 1
ATOM 895 N N . ASP A 1 112 ? -18.203 23.531 9.18 1 98.44 112 ASP A N 1
ATOM 896 C CA . ASP A 1 112 ? -17.141 24.516 9.016 1 98.44 112 ASP A CA 1
ATOM 897 C C . ASP A 1 112 ? -16.219 24.547 10.234 1 98.44 112 ASP A C 1
ATOM 899 O O . ASP A 1 112 ? -16.656 24.234 11.352 1 98.44 112 ASP A O 1
ATOM 903 N N . ALA A 1 113 ? -15.008 24.891 10.016 1 97.75 113 ALA A N 1
ATOM 904 C CA . ALA A 1 113 ? -14.117 25.25 11.117 1 97.75 113 ALA A CA 1
ATOM 905 C C . ALA A 1 113 ? -14.266 26.719 11.492 1 97.75 113 ALA A C 1
ATOM 907 O O . ALA A 1 113 ? -14.688 27.531 10.672 1 97.75 113 ALA A O 1
ATOM 908 N N . GLN A 1 114 ? -13.938 27.016 12.734 1 96.94 114 GLN A N 1
ATOM 909 C CA . GLN A 1 114 ? -13.805 28.391 13.172 1 96.94 114 GLN A CA 1
ATOM 910 C C . GLN A 1 114 ? -12.484 29 12.703 1 96.94 114 GLN A C 1
ATOM 912 O O . GLN A 1 114 ? -11.625 28.281 12.18 1 96.94 114 GLN A O 1
ATOM 917 N N . GLN A 1 115 ? -12.312 30.266 12.914 1 95.88 115 GLN A N 1
ATOM 918 C CA . GLN A 1 115 ? -11.109 30.953 12.453 1 95.88 115 GLN A CA 1
ATOM 919 C C . GLN A 1 115 ? -9.875 30.453 13.203 1 95.88 115 GLN A C 1
ATOM 921 O O . GLN A 1 115 ? -8.758 30.547 12.688 1 95.88 115 GLN A O 1
ATOM 926 N N . ASN A 1 116 ? -10.109 29.922 14.328 1 96.69 116 ASN A N 1
ATOM 927 C CA . ASN A 1 116 ? -8.984 29.375 15.086 1 96.69 116 ASN A CA 1
ATOM 928 C C . ASN A 1 116 ? -8.641 27.953 14.641 1 96.69 116 ASN A C 1
ATOM 930 O O . ASN A 1 116 ? -7.754 27.312 15.211 1 96.69 116 ASN A O 1
ATOM 934 N N . GLY A 1 117 ? -9.398 27.422 13.672 1 97.56 117 GLY A N 1
ATOM 935 C CA . GLY A 1 117 ? -9.094 26.141 13.062 1 97.56 117 GLY A CA 1
ATOM 936 C C . GLY A 1 117 ? -9.812 24.969 13.734 1 97.56 117 GLY A C 1
ATOM 937 O O . GLY A 1 117 ? -9.664 23.828 13.32 1 97.56 117 GLY A O 1
ATOM 938 N N . VAL A 1 118 ? -10.617 25.25 14.734 1 98.06 118 VAL A N 1
ATOM 939 C CA . VAL A 1 118 ? -11.281 24.203 15.492 1 98.06 118 VAL A CA 1
ATOM 940 C C . VAL A 1 118 ? -12.703 24 14.984 1 98.06 118 VAL A C 1
ATOM 942 O O . VAL A 1 118 ? -13.406 24.984 14.695 1 98.06 118 VAL A O 1
ATOM 945 N N . VAL A 1 119 ? -13.062 22.766 14.812 1 97.69 119 VAL A N 1
ATOM 946 C CA . VAL A 1 119 ? -14.445 22.422 14.469 1 97.69 119 VAL A CA 1
ATOM 947 C C . VAL A 1 119 ? -15.297 22.391 15.734 1 97.69 119 VAL A C 1
ATOM 949 O O . VAL A 1 119 ? -14.898 21.797 16.734 1 97.69 119 VAL A O 1
ATOM 952 N N . ASP A 1 120 ? -16.484 23.016 15.68 1 96.44 120 ASP A N 1
ATOM 953 C CA . ASP A 1 120 ? -17.375 23.078 16.828 1 96.44 120 ASP A CA 1
ATOM 954 C C . ASP A 1 120 ? -18.047 21.734 17.078 1 96.44 120 ASP A C 1
ATOM 956 O O . ASP A 1 120 ? -18.938 21.328 16.312 1 96.44 120 ASP A O 1
ATOM 960 N N . CYS A 1 121 ? -17.719 21.125 18.156 1 96.12 121 CYS A N 1
ATOM 961 C CA . CYS A 1 121 ? -18.297 19.828 18.531 1 96.12 121 CYS A CA 1
ATOM 962 C C . CYS A 1 121 ? -19.812 19.938 18.688 1 96.12 121 CYS A C 1
ATOM 964 O O . CYS A 1 121 ? -20.531 19.016 18.312 1 96.12 121 CYS A O 1
ATOM 966 N N . ASP A 1 122 ? -20.203 21.031 19.297 1 96.75 122 ASP A N 1
ATOM 967 C CA . ASP A 1 122 ? -21.641 21.203 19.516 1 96.75 122 ASP A CA 1
ATOM 968 C C . ASP A 1 122 ? -22.391 21.281 18.188 1 96.75 122 ASP A C 1
ATOM 970 O O . ASP A 1 122 ? -23.531 20.812 18.078 1 96.75 122 ASP A O 1
ATOM 974 N N . GLU A 1 123 ? -21.766 21.891 17.234 1 98.06 123 GLU A N 1
ATOM 975 C CA . GLU A 1 123 ? -22.391 21.922 15.914 1 98.06 123 GLU A CA 1
ATOM 976 C C . GLU A 1 123 ? -22.5 20.531 15.32 1 98.06 123 GLU A C 1
ATOM 978 O O . GLU A 1 123 ? -23.516 20.188 14.695 1 98.06 123 GLU A O 1
ATOM 983 N N . ILE A 1 124 ? -21.484 19.703 15.477 1 98.5 124 ILE A N 1
ATOM 984 C CA . ILE A 1 124 ? -21.547 18.312 15.031 1 98.5 124 ILE A CA 1
ATOM 985 C C . ILE A 1 124 ? -22.719 17.594 15.703 1 98.5 124 ILE A C 1
ATOM 987 O O . ILE A 1 124 ? -23.531 16.969 15.031 1 98.5 124 ILE A O 1
ATOM 991 N N . ILE A 1 125 ? -22.828 17.766 17 1 97.88 125 ILE A N 1
ATOM 992 C CA . ILE A 1 125 ? -23.844 17.078 17.797 1 97.88 125 ILE A CA 1
ATOM 993 C C . ILE A 1 125 ? -25.234 17.531 17.375 1 97.88 125 ILE A C 1
ATOM 995 O O . ILE A 1 125 ? -26.141 16.703 17.234 1 97.88 125 ILE A O 1
ATOM 999 N N . ARG A 1 126 ? -25.391 18.781 17.094 1 98.19 126 ARG A N 1
ATOM 1000 C CA . ARG A 1 126 ? -26.688 19.344 16.703 1 98.19 126 ARG A CA 1
ATOM 1001 C C . ARG A 1 126 ? -27.141 18.797 15.352 1 98.19 126 ARG A C 1
ATOM 1003 O O . ARG A 1 126 ? -28.328 18.812 15.039 1 98.19 126 ARG A O 1
ATOM 1010 N N . ASN A 1 127 ? -26.234 18.281 14.562 1 98.44 127 ASN A N 1
ATOM 1011 C CA . ASN A 1 127 ? -26.562 17.828 13.219 1 98.44 127 ASN A CA 1
ATOM 1012 C C . ASN A 1 127 ? -26.828 16.312 13.195 1 98.44 127 ASN A C 1
ATOM 1014 O O . ASN A 1 127 ? -27.141 15.75 12.148 1 98.44 127 ASN A O 1
ATOM 1018 N N . ILE A 1 128 ? -26.719 15.672 14.359 1 98.38 128 ILE A N 1
ATOM 1019 C CA . ILE A 1 128 ? -26.984 14.242 14.438 1 98.38 128 ILE A CA 1
ATOM 1020 C C . ILE A 1 128 ? -28.469 13.969 14.203 1 98.38 128 ILE A C 1
ATOM 1022 O O . ILE A 1 128 ? -29.328 14.656 14.766 1 98.38 128 ILE A O 1
ATOM 1026 N N . THR A 1 129 ? -28.734 13.039 13.383 1 98.12 129 THR A N 1
ATOM 1027 C CA . THR A 1 129 ? -30.078 12.555 13.094 1 98.12 129 THR A CA 1
ATOM 1028 C C . THR A 1 129 ? -30.203 11.062 13.383 1 98.12 129 THR A C 1
ATOM 1030 O O . THR A 1 129 ? -29.188 10.398 13.664 1 98.12 129 THR A O 1
ATOM 1033 N N . PRO A 1 130 ? -31.391 10.5 13.344 1 98.06 130 PRO A N 1
ATOM 1034 C CA . PRO A 1 130 ? -31.547 9.055 13.523 1 98.06 130 PRO A CA 1
ATOM 1035 C C . PRO A 1 130 ? -30.828 8.25 12.43 1 98.06 130 PRO A C 1
ATOM 1037 O O . PRO A 1 130 ? -30.547 7.066 12.625 1 98.06 130 PRO A O 1
ATOM 1040 N N . ASN A 1 131 ? -30.5 8.961 11.32 1 98.62 131 ASN A N 1
ATOM 1041 C CA . ASN A 1 131 ? -29.875 8.289 10.188 1 98.62 131 ASN A CA 1
ATOM 1042 C C . ASN A 1 131 ? -28.344 8.43 10.234 1 98.62 131 ASN A C 1
ATOM 1044 O O . ASN A 1 131 ? -27.641 7.855 9.398 1 98.62 131 ASN A O 1
ATOM 1048 N N . THR A 1 132 ? -27.812 9.18 11.219 1 98.88 132 THR A N 1
ATOM 1049 C CA . THR A 1 132 ? -26.375 9.328 11.328 1 98.88 132 THR A CA 1
ATOM 1050 C C . THR A 1 132 ? -25.719 8.008 11.727 1 98.88 132 THR A C 1
ATOM 1052 O O . THR A 1 132 ? -26 7.469 12.797 1 98.88 132 THR A O 1
ATOM 1055 N N . LYS A 1 133 ? -24.828 7.508 10.844 1 98.88 133 LYS A N 1
ATOM 1056 C CA . LYS A 1 133 ? -24.219 6.207 11.094 1 98.88 133 LYS A CA 1
ATOM 1057 C C . LYS A 1 133 ? -22.703 6.316 11.203 1 98.88 133 LYS A C 1
ATOM 1059 O O . LYS A 1 133 ? -22.047 5.406 11.711 1 98.88 133 LYS A O 1
ATOM 1064 N N . LEU A 1 134 ? -22.109 7.41 10.75 1 98.94 134 LEU A N 1
ATOM 1065 C CA . LEU A 1 134 ? -20.672 7.621 10.773 1 98.94 134 LEU A CA 1
ATOM 1066 C C . LEU A 1 134 ? -20.344 9.086 11.039 1 98.94 134 LEU A C 1
ATOM 1068 O O . LEU A 1 134 ? -20.938 9.984 10.43 1 98.94 134 LEU A O 1
ATOM 1072 N N . ILE A 1 135 ? -19.484 9.375 11.969 1 98.94 135 ILE A N 1
ATOM 1073 C CA . ILE A 1 135 ? -18.891 10.688 12.203 1 98.94 135 ILE A CA 1
ATOM 1074 C C . ILE A 1 135 ? -17.375 10.594 12.117 1 98.94 135 ILE A C 1
ATOM 1076 O O . ILE A 1 135 ? -16.766 9.688 12.688 1 98.94 135 ILE A O 1
ATOM 1080 N N . ILE A 1 136 ? -16.766 11.461 11.359 1 98.94 136 ILE A N 1
ATOM 1081 C CA . ILE A 1 136 ? -15.32 11.5 11.148 1 98.94 136 ILE A CA 1
ATOM 1082 C C . ILE A 1 136 ? -14.773 12.859 11.562 1 98.94 136 ILE A C 1
ATOM 1084 O O . ILE A 1 136 ? -15.336 13.898 11.203 1 98.94 136 ILE A O 1
ATOM 1088 N N . LEU A 1 137 ? -13.711 12.898 12.312 1 98.88 137 LEU A N 1
ATOM 1089 C CA . LEU A 1 137 ? -13 14.125 12.648 1 98.88 137 LEU A CA 1
ATOM 1090 C C . LEU A 1 137 ? -11.5 13.867 12.781 1 98.88 137 LEU A C 1
ATOM 1092 O O . LEU A 1 137 ? -11.086 13 13.555 1 98.88 137 LEU A O 1
ATOM 1096 N N . GLN A 1 138 ? -10.703 14.539 11.961 1 98.62 138 GLN A N 1
ATOM 1097 C CA . GLN A 1 138 ? -9.258 14.359 12.07 1 98.62 138 GLN A CA 1
ATOM 1098 C C . GLN A 1 138 ? -8.734 14.891 13.398 1 98.62 138 GLN A C 1
ATOM 1100 O O . GLN A 1 138 ? -9.289 15.852 13.953 1 98.62 138 GLN A O 1
ATOM 1105 N N . HIS A 1 139 ? -7.711 14.359 13.922 1 98.81 139 HIS A N 1
ATOM 1106 C CA . HIS A 1 139 ? -7.164 14.75 15.219 1 98.81 139 HIS A CA 1
ATOM 1107 C C . HIS A 1 139 ? -6.32 16.016 15.109 1 98.81 139 HIS A C 1
ATOM 1109 O O . HIS A 1 139 ? -6.594 17 15.781 1 98.81 139 HIS A O 1
ATOM 1115 N N . VAL A 1 140 ? -5.332 15.992 14.258 1 98.69 140 VAL A N 1
ATOM 1116 C CA . VAL A 1 140 ? -4.484 17.141 13.969 1 98.69 140 VAL A CA 1
ATOM 1117 C C . VAL A 1 140 ? -4.605 17.5 12.492 1 98.69 140 VAL A C 1
ATOM 1119 O O . VAL A 1 140 ? -4.473 16.641 11.617 1 98.69 140 VAL A O 1
ATOM 1122 N N . ASN A 1 141 ? -4.965 18.766 12.25 1 98.25 141 ASN A N 1
ATOM 1123 C CA . ASN A 1 141 ? -5.074 19.188 10.859 1 98.25 141 ASN A CA 1
ATOM 1124 C C . ASN A 1 141 ? -3.715 19.219 10.172 1 98.25 141 ASN A C 1
ATOM 1126 O O . ASN A 1 141 ? -2.746 19.75 10.719 1 98.25 141 ASN A O 1
ATOM 1130 N N . ASN A 1 142 ? -3.646 18.656 9 1 97.5 142 ASN A N 1
ATOM 1131 C CA . ASN A 1 142 ? -2.383 18.453 8.305 1 97.5 142 ASN A CA 1
ATOM 1132 C C . ASN A 1 142 ? -1.835 19.75 7.734 1 97.5 142 ASN A C 1
ATOM 1134 O O . ASN A 1 142 ? -0.686 19.812 7.297 1 97.5 142 ASN A O 1
ATOM 1138 N N . GLU A 1 143 ? -2.547 20.859 7.754 1 97.25 143 GLU A N 1
ATOM 1139 C CA . GLU A 1 143 ? -2.078 22.125 7.219 1 97.25 143 GLU A CA 1
ATOM 1140 C C . GLU A 1 143 ? -1.748 23.109 8.344 1 97.25 143 GLU A C 1
ATOM 1142 O O . GLU A 1 143 ? -0.708 23.766 8.312 1 97.25 143 GLU A O 1
ATOM 1147 N N . THR A 1 144 ? -2.633 23.109 9.383 1 97.69 144 THR A N 1
ATOM 1148 C CA . THR A 1 144 ? -2.5 24.141 10.406 1 97.69 144 THR A CA 1
ATOM 1149 C C . THR A 1 144 ? -1.901 23.562 11.68 1 97.69 144 THR A C 1
ATOM 1151 O O . THR A 1 144 ? -1.438 24.297 12.547 1 97.69 144 THR A O 1
ATOM 1154 N N . GLY A 1 145 ? -1.963 22.25 11.805 1 98.12 145 GLY A N 1
ATOM 1155 C CA . GLY A 1 145 ? -1.498 21.609 13.031 1 98.12 145 GLY A CA 1
ATOM 1156 C C . GLY A 1 145 ? -2.496 21.719 14.172 1 98.12 145 GLY A C 1
ATOM 1157 O O . GLY A 1 145 ? -2.271 21.156 15.25 1 98.12 145 GLY A O 1
ATOM 1158 N N . VAL A 1 146 ? -3.594 22.359 13.953 1 98.31 146 VAL A N 1
ATOM 1159 C CA . VAL A 1 146 ? -4.574 22.578 15.008 1 98.31 146 VAL A CA 1
ATOM 1160 C C . VAL A 1 146 ? -5.125 21.234 15.492 1 98.31 146 VAL A C 1
ATOM 1162 O O . VAL A 1 146 ? -5.441 20.359 14.688 1 98.31 146 VAL A O 1
ATOM 1165 N N . ILE A 1 147 ? -5.176 21.016 16.781 1 98.62 147 ILE A N 1
ATOM 1166 C CA . ILE A 1 147 ? -5.703 19.812 17.406 1 98.62 147 ILE A CA 1
ATOM 1167 C C . ILE A 1 147 ? -7.223 19.922 17.547 1 98.62 147 ILE A C 1
ATOM 1169 O O . ILE A 1 147 ? -7.73 20.859 18.156 1 98.62 147 ILE A O 1
ATOM 1173 N N . GLN A 1 148 ? -7.953 19.031 16.969 1 98.38 148 GLN A N 1
ATOM 1174 C CA . GLN A 1 148 ? -9.414 19.016 17.016 1 98.38 148 GLN A CA 1
ATOM 1175 C C . GLN A 1 148 ? -9.922 18.359 18.281 1 98.38 148 GLN A C 1
ATOM 1177 O O . GLN A 1 148 ? -9.203 17.578 18.922 1 98.38 148 GLN A O 1
ATOM 1182 N N . PRO A 1 149 ? -11.109 18.688 18.703 1 97.31 149 PRO A N 1
ATOM 1183 C CA . PRO A 1 149 ? -11.641 18.188 19.969 1 97.31 149 PRO A CA 1
ATOM 1184 C C . PRO A 1 149 ? -12.18 16.766 19.844 1 97.31 149 PRO A C 1
ATOM 1186 O O . PRO A 1 149 ? -13.312 16.484 20.25 1 97.31 149 PRO A O 1
ATOM 1189 N N . VAL A 1 150 ? -11.344 15.828 19.5 1 98.38 150 VAL A N 1
ATOM 1190 C CA . VAL A 1 150 ? -11.758 14.453 19.203 1 98.38 150 VAL A CA 1
ATOM 1191 C C . VAL A 1 150 ? -12.141 13.742 20.484 1 98.38 150 VAL A C 1
ATOM 1193 O O . VAL A 1 150 ? -13.031 12.883 20.484 1 98.38 150 VAL A O 1
ATOM 1196 N N . LYS A 1 151 ? -11.5 14.055 21.609 1 98.25 151 LYS A N 1
ATOM 1197 C CA . LYS A 1 151 ? -11.844 13.422 22.891 1 98.25 151 LYS A CA 1
ATOM 1198 C C . LYS A 1 151 ? -13.234 13.828 23.344 1 98.25 151 LYS A C 1
ATOM 1200 O O . LYS A 1 151 ? -14.016 12.984 23.797 1 98.25 151 LYS A O 1
ATOM 1205 N N . LYS A 1 152 ? -13.5 15.117 23.25 1 97.75 152 LYS A N 1
ATOM 1206 C CA . LYS A 1 152 ? -14.82 15.617 23.625 1 97.75 152 LYS A CA 1
ATOM 1207 C C . LYS A 1 152 ? -15.914 14.938 22.812 1 97.75 152 LYS A C 1
ATOM 1209 O O . LYS A 1 152 ? -16.938 14.523 23.375 1 97.75 152 LYS A O 1
ATOM 1214 N N . LEU A 1 153 ? -15.734 14.875 21.547 1 98.38 153 LEU A N 1
ATOM 1215 C CA . LEU A 1 153 ? -16.703 14.227 20.672 1 98.38 153 LEU A CA 1
ATOM 1216 C C . LEU A 1 153 ? -16.828 12.742 21.016 1 98.38 153 LEU A C 1
ATOM 1218 O O . LEU A 1 153 ? -17.938 12.203 21.031 1 98.38 153 LEU A O 1
ATOM 1222 N N . GLY A 1 154 ? -15.711 12.047 21.25 1 98.56 154 GLY A N 1
ATOM 1223 C CA . GLY A 1 154 ? -15.727 10.641 21.641 1 98.56 154 GLY A CA 1
ATOM 1224 C C . GLY A 1 154 ? -16.5 10.383 22.906 1 98.56 154 GLY A C 1
ATOM 1225 O O . GLY A 1 154 ? -17.234 9.391 23 1 98.56 154 GLY A O 1
ATOM 1226 N N . GLU A 1 155 ? -16.359 11.266 23.906 1 98.19 155 GLU A N 1
ATOM 1227 C CA . GLU A 1 155 ? -17.094 11.148 25.172 1 98.19 155 GLU A CA 1
ATOM 1228 C C . GLU A 1 155 ? -18.594 11.203 24.938 1 98.19 155 GLU A C 1
ATOM 1230 O O . GLU A 1 155 ? -19.359 10.469 25.562 1 98.19 155 GLU A O 1
ATOM 1235 N N . TYR A 1 156 ? -18.953 12.031 24.078 1 97.44 156 TYR A N 1
ATOM 1236 C CA . TYR A 1 156 ? -20.375 12.148 23.766 1 97.44 156 TYR A CA 1
ATOM 1237 C C . TYR A 1 156 ? -20.891 10.914 23.031 1 97.44 156 TYR A C 1
ATOM 1239 O O . TYR A 1 156 ? -22 10.445 23.281 1 97.44 156 TYR A O 1
ATOM 1247 N N . LEU A 1 157 ? -20.109 10.367 22.141 1 98.12 157 LEU A N 1
ATOM 1248 C CA . LEU A 1 157 ? -20.562 9.328 21.219 1 98.12 157 LEU A CA 1
ATOM 1249 C C . LEU A 1 157 ? -20.438 7.949 21.859 1 98.12 157 LEU A C 1
ATOM 1251 O O . LEU A 1 157 ? -21 6.973 21.344 1 98.12 157 LEU A O 1
ATOM 1255 N N . LYS A 1 158 ? -19.75 7.855 23 1 96.75 158 LYS A N 1
ATOM 1256 C CA . LYS A 1 158 ? -19.391 6.566 23.594 1 96.75 158 LYS A CA 1
ATOM 1257 C C . LYS A 1 158 ? -20.641 5.746 23.906 1 96.75 158 LYS A C 1
ATOM 1259 O O . LYS A 1 158 ? -20.594 4.512 23.922 1 96.75 158 LYS A O 1
ATOM 1264 N N . ASP A 1 159 ? -21.797 6.359 24.078 1 94.44 159 ASP A N 1
ATOM 1265 C CA . ASP A 1 159 ? -23.031 5.66 24.438 1 94.44 159 ASP A CA 1
ATOM 1266 C C . ASP A 1 159 ? -24 5.617 23.266 1 94.44 159 ASP A C 1
ATOM 1268 O O . ASP A 1 159 ? -25.203 5.379 23.453 1 94.44 159 ASP A O 1
ATOM 1272 N N . THR A 1 160 ? -23.5 5.918 22.062 1 97.06 160 THR A N 1
ATOM 1273 C CA . THR A 1 160 ? -24.312 5.852 20.859 1 97.06 160 THR A CA 1
ATOM 1274 C C . THR A 1 160 ? -23.859 4.699 19.969 1 97.06 160 THR A C 1
ATOM 1276 O O . THR A 1 160 ? -22.828 4.074 20.219 1 97.06 160 THR A O 1
ATOM 1279 N N . GLU A 1 161 ? -24.656 4.41 19 1 97.38 161 GLU A N 1
ATOM 1280 C CA . GLU A 1 161 ? -24.312 3.367 18.031 1 97.38 161 GLU A CA 1
ATOM 1281 C C . GLU A 1 161 ? -23.625 3.949 16.797 1 97.38 161 GLU A C 1
ATOM 1283 O O . GLU A 1 161 ? -23.312 3.225 15.852 1 97.38 161 GLU A O 1
ATOM 1288 N N . ILE A 1 162 ? -23.453 5.25 16.797 1 98.81 162 ILE A N 1
ATOM 1289 C CA . ILE A 1 162 ? -22.812 5.926 15.68 1 98.81 162 ILE A CA 1
ATOM 1290 C C . ILE A 1 162 ? -21.328 5.562 15.641 1 98.81 162 ILE A C 1
ATOM 1292 O O . ILE A 1 162 ? -20.625 5.645 16.656 1 98.81 162 ILE A O 1
ATOM 1296 N N . TRP A 1 163 ? -20.812 5.062 14.469 1 98.94 163 TRP A N 1
ATOM 1297 C CA . TRP A 1 163 ? -19.391 4.766 14.297 1 98.94 163 TRP A CA 1
ATOM 1298 C C . TRP A 1 163 ? -18.562 6.047 14.305 1 98.94 163 TRP A C 1
ATOM 1300 O O . TRP A 1 163 ? -18.891 7.004 13.594 1 98.94 163 TRP A O 1
ATOM 1310 N N . TYR A 1 164 ? -17.594 6.129 15.148 1 98.94 164 TYR A N 1
ATOM 1311 C CA . TYR A 1 164 ? -16.734 7.293 15.289 1 98.94 164 TYR A CA 1
ATOM 1312 C C . TYR A 1 164 ? -15.328 7 14.766 1 98.94 164 TYR A C 1
ATOM 1314 O O . TYR A 1 164 ? -14.609 6.176 15.336 1 98.94 164 TYR A O 1
ATOM 1322 N N . HIS A 1 165 ? -14.906 7.66 13.625 1 98.94 165 HIS A N 1
ATOM 1323 C CA . HIS A 1 165 ? -13.602 7.465 13.008 1 98.94 165 HIS A CA 1
ATOM 1324 C C . HIS A 1 165 ? -12.719 8.695 13.18 1 98.94 165 HIS A C 1
ATOM 1326 O O . HIS A 1 165 ? -13.18 9.828 12.992 1 98.94 165 HIS A O 1
ATOM 1332 N N . ILE A 1 166 ? -11.43 8.492 13.484 1 98.94 166 ILE A N 1
ATOM 1333 C CA . ILE A 1 166 ? -10.469 9.57 13.641 1 98.94 166 ILE A CA 1
ATOM 1334 C C . ILE A 1 166 ? -9.297 9.359 12.688 1 98.94 166 ILE A C 1
ATOM 1336 O O . ILE A 1 166 ? -8.625 8.328 12.734 1 98.94 166 ILE A O 1
ATOM 1340 N N . ASP A 1 167 ? -9.109 10.305 11.789 1 98.94 167 ASP A N 1
ATOM 1341 C CA . ASP A 1 167 ? -7.84 10.367 11.07 1 98.94 167 ASP A CA 1
ATOM 1342 C C . ASP A 1 167 ? -6.738 10.953 11.945 1 98.94 167 ASP A C 1
ATOM 1344 O O . ASP A 1 167 ? -6.703 12.164 12.188 1 98.94 167 ASP A O 1
ATOM 1348 N N . ALA A 1 168 ? -5.84 10.117 12.383 1 98.94 168 ALA A N 1
ATOM 1349 C CA . ALA A 1 168 ? -4.809 10.523 13.328 1 98.94 168 ALA A CA 1
ATOM 1350 C C . ALA A 1 168 ? -3.432 10.547 12.664 1 98.94 168 ALA A C 1
ATOM 1352 O O . ALA A 1 168 ? -2.412 10.375 13.336 1 98.94 168 ALA A O 1
ATOM 1353 N N . THR A 1 169 ? -3.352 10.711 11.383 1 98.81 169 THR A N 1
ATOM 1354 C CA . THR A 1 169 ? -2.143 10.602 10.578 1 98.81 169 THR A CA 1
ATOM 1355 C C . THR A 1 169 ? -1.096 11.617 11.031 1 98.81 169 THR A C 1
ATOM 1357 O O . THR A 1 169 ? 0.101 11.32 11.023 1 98.81 169 THR A O 1
ATOM 1360 N N . GLN A 1 170 ? -1.553 12.797 11.469 1 98.69 170 GLN A N 1
ATOM 1361 C CA . GLN A 1 170 ? -0.617 13.836 11.898 1 98.69 170 GLN A CA 1
ATOM 1362 C C . GLN A 1 170 ? -0.519 13.898 13.422 1 98.69 170 GLN A C 1
ATOM 1364 O O . GLN A 1 170 ? 0.172 14.758 13.969 1 98.69 170 GLN A O 1
ATOM 1369 N N . SER A 1 171 ? -1.234 13.039 14.172 1 98.69 171 SER A N 1
ATOM 1370 C CA . SER A 1 171 ? -1.22 13.117 15.633 1 98.69 171 SER A CA 1
ATOM 1371 C C . SER A 1 171 ? -0.385 11.992 16.234 1 98.69 171 SER A C 1
ATOM 1373 O O . SER A 1 171 ? 0.359 12.219 17.188 1 98.69 171 SER A O 1
ATOM 1375 N N . VAL A 1 172 ? -0.492 10.766 15.672 1 98.88 172 VAL A N 1
ATOM 1376 C CA . VAL A 1 172 ? 0.246 9.641 16.234 1 98.88 172 VAL A CA 1
ATOM 1377 C C . VAL A 1 172 ? 1.745 9.93 16.188 1 98.88 172 VAL A C 1
ATOM 1379 O O . VAL A 1 172 ? 2.275 10.328 15.148 1 98.88 172 VAL A O 1
ATOM 1382 N N . GLY A 1 173 ? 2.449 9.727 17.25 1 98.62 173 GLY A N 1
ATOM 1383 C CA . GLY A 1 173 ? 3.869 10.023 17.359 1 98.62 173 GLY A CA 1
ATOM 1384 C C . GLY A 1 173 ? 4.148 11.453 17.797 1 98.62 173 GLY A C 1
ATOM 1385 O O . GLY A 1 173 ? 5.164 11.719 18.438 1 98.62 173 GLY A O 1
ATOM 1386 N N . HIS A 1 174 ? 3.223 12.414 17.5 1 98.56 174 HIS A N 1
ATOM 1387 C CA . HIS A 1 174 ? 3.422 13.828 17.781 1 98.56 174 HIS A CA 1
ATOM 1388 C C . HIS A 1 174 ? 2.578 14.273 18.969 1 98.56 174 HIS A C 1
ATOM 1390 O O . HIS A 1 174 ? 2.893 15.273 19.625 1 98.56 174 HIS A O 1
ATOM 1396 N N . GLU A 1 175 ? 1.462 13.625 19.172 1 98.12 175 GLU A N 1
ATOM 1397 C CA . GLU A 1 175 ? 0.54 13.797 20.281 1 98.12 175 GLU A CA 1
ATOM 1398 C C . GLU A 1 175 ? 0.246 12.469 20.969 1 98.12 175 GLU A C 1
ATOM 1400 O O . GLU A 1 175 ? 0.534 11.406 20.422 1 98.12 175 GLU A O 1
ATOM 1405 N N . ASP A 1 176 ? -0.243 12.555 22.219 1 97.69 176 ASP A N 1
ATOM 1406 C CA . ASP A 1 176 ? -0.725 11.336 22.859 1 97.69 176 ASP A CA 1
ATOM 1407 C C . ASP A 1 176 ? -2.012 10.844 22.203 1 97.69 176 ASP A C 1
ATOM 1409 O O . ASP A 1 176 ? -2.969 11.602 22.047 1 97.69 176 ASP A O 1
ATOM 1413 N N . VAL A 1 177 ? -2.014 9.617 21.781 1 98.62 177 VAL A N 1
ATOM 1414 C CA . VAL A 1 177 ? -3.176 8.992 21.156 1 98.62 177 VAL A CA 1
ATOM 1415 C C . VAL A 1 177 ? -3.496 7.676 21.859 1 98.62 177 VAL A C 1
ATOM 1417 O O . VAL A 1 177 ? -2.688 6.746 21.859 1 98.62 177 VAL A O 1
ATOM 1420 N N . ASP A 1 178 ? -4.562 7.629 22.531 1 98.81 178 ASP A N 1
ATOM 1421 C CA . ASP A 1 178 ? -5.117 6.48 23.234 1 98.81 178 ASP A CA 1
ATOM 1422 C C . ASP A 1 178 ? -6.551 6.199 22.797 1 98.81 178 ASP A C 1
ATOM 1424 O O . ASP A 1 178 ? -7.465 6.961 23.109 1 98.81 178 ASP A O 1
ATOM 1428 N N . VAL A 1 179 ? -6.719 5.051 22.078 1 98.69 179 VAL A N 1
ATOM 1429 C CA . VAL A 1 179 ? -8.008 4.816 21.422 1 98.69 179 VAL A CA 1
ATOM 1430 C C . VAL A 1 179 ? -9.086 4.586 22.484 1 98.69 179 VAL A C 1
ATOM 1432 O O . VAL A 1 179 ? -10.266 4.848 22.234 1 98.69 179 VAL A O 1
ATOM 1435 N N . GLU A 1 180 ? -8.75 4.078 23.672 1 98 180 GLU A N 1
ATOM 1436 C CA . GLU A 1 180 ? -9.719 3.928 24.75 1 98 180 GLU A CA 1
ATOM 1437 C C . GLU A 1 180 ? -10.133 5.281 25.312 1 98 180 GLU A C 1
ATOM 1439 O O . GLU A 1 180 ? -11.312 5.512 25.594 1 98 180 GLU A O 1
ATOM 1444 N N . ASP A 1 181 ? -9.141 6.156 25.469 1 98.31 181 ASP A N 1
ATOM 1445 C CA . ASP A 1 181 ? -9.406 7.504 25.969 1 98.31 181 ASP A CA 1
ATOM 1446 C C . ASP A 1 181 ? -10.227 8.312 24.969 1 98.31 181 ASP A C 1
ATOM 1448 O O . ASP A 1 181 ? -11.031 9.156 25.359 1 98.31 181 ASP A O 1
ATOM 1452 N N . LEU A 1 182 ? -10.047 8.055 23.672 1 98.75 182 LEU A N 1
ATOM 1453 C CA . LEU A 1 182 ? -10.703 8.797 22.609 1 98.75 182 LEU A CA 1
ATOM 1454 C C . LEU A 1 182 ? -12.086 8.234 22.328 1 98.75 182 LEU A C 1
ATOM 1456 O O . LEU A 1 182 ? -12.906 8.883 21.672 1 98.75 182 LEU A O 1
ATOM 1460 N N . HIS A 1 183 ? -12.375 7.008 22.781 1 98.5 183 HIS A N 1
ATOM 1461 C CA . HIS A 1 183 ? -13.656 6.324 22.594 1 98.5 183 HIS A CA 1
ATOM 1462 C C . HIS A 1 183 ? -14.016 6.227 21.109 1 98.5 183 HIS A C 1
ATOM 1464 O O . HIS A 1 183 ? -15.18 6.391 20.75 1 98.5 183 HIS A O 1
ATOM 1470 N N . CYS A 1 184 ? -13.016 6.141 20.219 1 98.81 184 CYS A N 1
ATOM 1471 C CA . CYS A 1 184 ? -13.297 6 18.797 1 98.81 184 CYS A CA 1
ATOM 1472 C C . CYS A 1 184 ? -13.461 4.531 18.422 1 98.81 184 CYS A C 1
ATOM 1474 O O . CYS A 1 184 ? -13.023 3.643 19.156 1 98.81 184 CYS A O 1
ATOM 1476 N N . ASP A 1 185 ? -14.156 4.297 17.297 1 98.88 185 ASP A N 1
ATOM 1477 C CA . ASP A 1 185 ? -14.383 2.949 16.781 1 98.88 185 ASP A CA 1
ATOM 1478 C C . ASP A 1 185 ? -13.305 2.549 15.781 1 98.88 185 ASP A C 1
ATOM 1480 O O . ASP A 1 185 ? -13.062 1.358 15.562 1 98.88 185 ASP A O 1
ATOM 1484 N N . SER A 1 186 ? -12.703 3.51 15.164 1 98.94 186 SER A N 1
ATOM 1485 C CA . SER A 1 186 ? -11.594 3.285 14.242 1 98.94 186 SER A CA 1
ATOM 1486 C C . SER A 1 186 ? -10.68 4.508 14.164 1 98.94 186 SER A C 1
ATOM 1488 O O . SER A 1 186 ? -11.109 5.625 14.461 1 98.94 186 SER A O 1
ATOM 1490 N N . LEU A 1 187 ? -9.445 4.285 13.852 1 99 187 LEU A N 1
ATOM 1491 C CA . LEU A 1 187 ? -8.406 5.316 13.773 1 99 187 LEU A CA 1
ATOM 1492 C C . LEU A 1 187 ? -7.348 4.949 12.742 1 99 187 LEU A C 1
ATOM 1494 O O . LEU A 1 187 ? -6.938 3.789 12.656 1 99 187 LEU A O 1
ATOM 1498 N N . SER A 1 188 ? -6.875 5.918 11.93 1 98.94 188 SER A N 1
ATOM 1499 C CA . SER A 1 188 ? -5.926 5.645 10.859 1 98.94 188 SER A CA 1
ATOM 1500 C C . SER A 1 188 ? -4.664 6.488 11.008 1 98.94 188 SER A C 1
ATOM 1502 O O . SER A 1 188 ? -4.715 7.609 11.516 1 98.94 188 SER A O 1
ATOM 1504 N N . PHE A 1 189 ? -3.516 5.973 10.625 1 98.88 189 PHE A N 1
ATOM 1505 C CA . PHE A 1 189 ? -2.281 6.734 10.477 1 98.88 189 PHE A CA 1
ATOM 1506 C C . PHE A 1 189 ? -1.293 5.996 9.578 1 98.88 189 PHE A C 1
ATOM 1508 O O . PHE A 1 189 ? -1.593 4.91 9.078 1 98.88 189 PHE A O 1
ATOM 1515 N N . SER A 1 190 ? -0.185 6.629 9.234 1 98.56 190 SER A N 1
ATOM 1516 C CA . SER A 1 190 ? 0.771 6.07 8.281 1 98.56 190 SER A CA 1
ATOM 1517 C C . SER A 1 190 ? 2.205 6.273 8.758 1 98.56 190 SER A C 1
ATOM 1519 O O . SER A 1 190 ? 2.496 7.23 9.477 1 98.56 190 SER A O 1
ATOM 1521 N N . GLY A 1 191 ? 3.07 5.422 8.328 1 97.56 191 GLY A N 1
ATOM 1522 C CA . GLY A 1 191 ? 4.461 5.41 8.75 1 97.56 191 GLY A CA 1
ATOM 1523 C C . GLY A 1 191 ? 5.277 6.543 8.156 1 97.56 191 GLY A C 1
ATOM 1524 O O . GLY A 1 191 ? 6.176 7.074 8.812 1 97.56 191 GLY A O 1
ATOM 1525 N N . HIS A 1 192 ? 4.93 7.016 6.973 1 98.12 192 HIS A N 1
ATOM 1526 C CA . HIS A 1 192 ? 5.781 7.945 6.238 1 98.12 192 HIS A CA 1
ATOM 1527 C C . HIS A 1 192 ? 5.723 9.344 6.844 1 98.12 192 HIS A C 1
ATOM 1529 O O . HIS A 1 192 ? 6.504 10.219 6.469 1 98.12 192 HIS A O 1
ATOM 1535 N N . LYS A 1 193 ? 4.832 9.547 7.867 1 98.56 193 LYS A N 1
ATOM 1536 C CA . LYS A 1 193 ? 4.805 10.828 8.578 1 98.56 193 LYS A CA 1
ATOM 1537 C C . LYS A 1 193 ? 5.773 10.82 9.758 1 98.56 193 LYS A C 1
ATOM 1539 O O . LYS A 1 193 ? 6.062 11.867 10.336 1 98.56 193 LYS A O 1
ATOM 1544 N N . LEU A 1 194 ? 6.297 9.633 10.078 1 98.62 194 LEU A N 1
ATOM 1545 C CA . LEU A 1 194 ? 7.117 9.469 11.273 1 98.62 194 LEU A CA 1
ATOM 1546 C C . LEU A 1 194 ? 8.547 9.086 10.898 1 98.62 194 LEU A C 1
ATOM 1548 O O . LEU A 1 194 ? 9.375 8.828 11.781 1 98.62 194 LEU A O 1
ATOM 1552 N N . GLY A 1 195 ? 8.828 9.016 9.633 1 98.62 195 GLY A N 1
ATOM 1553 C CA . GLY A 1 195 ? 10.141 8.617 9.156 1 98.62 195 GLY A CA 1
ATOM 1554 C C . GLY A 1 195 ? 10.219 7.16 8.75 1 98.62 195 GLY A C 1
ATOM 1555 O O . GLY A 1 195 ? 11.289 6.672 8.383 1 98.62 195 GLY A O 1
ATOM 1556 N N . GLY A 1 196 ? 9.156 6.426 8.859 1 98.62 196 GLY A N 1
ATOM 1557 C CA . GLY A 1 196 ? 9.062 5.086 8.305 1 98.62 196 GLY A CA 1
ATOM 1558 C C . GLY A 1 196 ? 8.891 5.074 6.797 1 98.62 196 GLY A C 1
ATOM 1559 O O . GLY A 1 196 ? 8.812 6.133 6.168 1 98.62 196 GLY A O 1
ATOM 1560 N N . LEU A 1 197 ? 8.812 3.904 6.242 1 98.62 197 LEU A N 1
ATOM 1561 C CA . LEU A 1 197 ? 8.688 3.746 4.797 1 98.62 197 LEU A CA 1
ATOM 1562 C C . LEU A 1 197 ? 7.285 4.121 4.324 1 98.62 197 LEU A C 1
ATOM 1564 O O . LEU A 1 197 ? 6.312 3.963 5.066 1 98.62 197 LEU A O 1
ATOM 1568 N N . ASN A 1 198 ? 7.23 4.676 3.098 1 98.38 198 ASN A N 1
ATOM 1569 C CA . ASN A 1 198 ? 5.934 4.816 2.439 1 98.38 198 ASN A CA 1
ATOM 1570 C C . ASN A 1 198 ? 5.301 3.459 2.15 1 98.38 198 ASN A C 1
ATOM 1572 O O . ASN A 1 198 ? 5.969 2.426 2.252 1 98.38 198 ASN A O 1
ATOM 1576 N N . GLY A 1 199 ? 4.004 3.48 1.823 1 98.19 199 GLY A N 1
ATOM 1577 C CA . GLY A 1 199 ? 3.324 2.258 1.428 1 98.19 199 GLY A CA 1
ATOM 1578 C C . GLY A 1 199 ? 2.855 1.428 2.607 1 98.19 199 GLY A C 1
ATOM 1579 O O . GLY A 1 199 ? 2.602 0.229 2.469 1 98.19 199 GLY A O 1
ATOM 1580 N N . PHE A 1 200 ? 2.807 2.088 3.754 1 98.81 200 PHE A N 1
ATOM 1581 C CA . PHE A 1 200 ? 2.395 1.34 4.938 1 98.81 200 PHE A CA 1
ATOM 1582 C C . PHE A 1 200 ? 1.546 2.209 5.859 1 98.81 200 PHE A C 1
ATOM 1584 O O . PHE A 1 200 ? 1.887 3.363 6.117 1 98.81 200 PHE A O 1
ATOM 1591 N N . GLY A 1 201 ? 0.463 1.69 6.316 1 98.81 201 GLY A N 1
ATOM 1592 C CA . GLY A 1 201 ? -0.439 2.354 7.246 1 98.81 201 GLY A CA 1
ATOM 1593 C C . GLY A 1 201 ? -1.057 1.405 8.258 1 98.81 201 GLY A C 1
ATOM 1594 O O . GLY A 1 201 ? -0.828 0.195 8.203 1 98.81 201 GLY A O 1
ATOM 1595 N N . VAL A 1 202 ? -1.715 1.947 9.219 1 98.94 202 VAL A N 1
ATOM 1596 C CA . VAL A 1 202 ? -2.359 1.211 10.305 1 98.94 202 VAL A CA 1
ATOM 1597 C C . VAL A 1 202 ? -3.809 1.672 10.445 1 98.94 202 VAL A C 1
ATOM 1599 O O . VAL A 1 202 ? -4.09 2.871 10.422 1 98.94 202 VAL A O 1
ATOM 1602 N N . LEU A 1 203 ? -4.668 0.727 10.508 1 98.94 203 LEU A N 1
ATOM 1603 C CA . LEU A 1 203 ? -6.066 0.938 10.867 1 98.94 203 LEU A CA 1
ATOM 1604 C C . LEU A 1 203 ? -6.406 0.235 12.18 1 9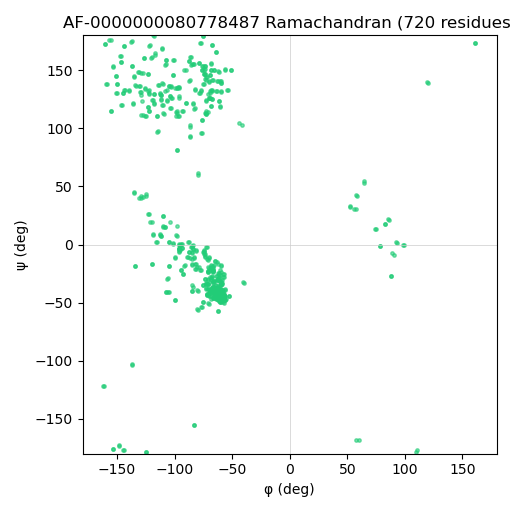8.94 203 LEU A C 1
ATOM 1606 O O . LEU A 1 203 ? -6.316 -0.991 12.273 1 98.94 203 LEU A O 1
ATOM 1610 N N . TYR A 1 204 ? -6.637 1.039 13.211 1 98.94 204 TYR A N 1
ATOM 1611 C CA . TYR A 1 204 ? -7.34 0.5 14.367 1 98.94 204 TYR A CA 1
ATOM 1612 C C . TYR A 1 204 ? -8.836 0.387 14.094 1 98.94 204 TYR A C 1
ATOM 1614 O O . TYR A 1 204 ? -9.453 1.333 13.602 1 98.94 204 TYR A O 1
ATOM 1622 N N . ILE A 1 205 ? -9.438 -0.714 14.391 1 98.69 205 ILE A N 1
ATOM 1623 C CA . ILE A 1 205 ? -10.875 -0.894 14.219 1 98.69 205 ILE A CA 1
ATOM 1624 C C . ILE A 1 205 ? -11.445 -1.671 15.406 1 98.69 205 ILE A C 1
ATOM 1626 O O . ILE A 1 205 ? -10.898 -2.707 15.797 1 98.69 205 ILE A O 1
ATOM 1630 N N . ARG A 1 206 ? -12.531 -1.239 16.016 1 97.38 206 ARG A N 1
ATOM 1631 C CA . ARG A 1 206 ? -13.109 -1.836 17.219 1 97.38 206 ARG A CA 1
ATOM 1632 C C . ARG A 1 206 ? -13.773 -3.172 16.891 1 97.38 206 ARG A C 1
ATOM 1634 O O . ARG A 1 206 ? -13.758 -4.09 17.719 1 97.38 206 ARG A O 1
ATOM 1641 N N . LYS A 1 207 ? -14.328 -3.291 15.773 1 97.31 207 LYS A N 1
ATOM 1642 C CA . LYS A 1 207 ? -14.922 -4.523 15.273 1 97.31 207 LYS A CA 1
ATOM 1643 C C . LYS A 1 207 ? -14.773 -4.637 13.758 1 97.31 207 LYS A C 1
ATOM 1645 O O . LYS A 1 207 ? -14.617 -3.625 13.07 1 97.31 207 LYS A O 1
ATOM 1650 N N . ASP A 1 208 ? -14.828 -5.805 13.266 1 97.94 208 ASP A N 1
ATOM 1651 C CA . ASP A 1 208 ? -14.57 -6.047 11.852 1 97.94 208 ASP A CA 1
ATOM 1652 C C . ASP A 1 208 ? -15.703 -5.492 10.984 1 97.94 208 ASP A C 1
ATOM 1654 O O . ASP A 1 208 ? -16.875 -5.562 11.367 1 97.94 208 ASP A O 1
ATOM 1658 N N . LEU A 1 209 ? -15.336 -4.926 9.898 1 98.19 209 LEU A N 1
ATOM 1659 C CA . LEU A 1 209 ? -16.219 -4.48 8.828 1 98.19 209 LEU A CA 1
ATOM 1660 C C . LEU A 1 209 ? -15.922 -5.219 7.531 1 98.19 209 LEU A C 1
ATOM 1662 O O . LEU A 1 209 ? -15.086 -6.129 7.508 1 98.19 209 LEU A O 1
ATOM 1666 N N . ASP A 1 210 ? -16.656 -4.926 6.457 1 98.12 210 ASP A N 1
ATOM 1667 C CA . ASP A 1 210 ? -16.344 -5.52 5.16 1 98.12 210 ASP A CA 1
ATOM 1668 C C . ASP A 1 210 ? -15.008 -5.016 4.629 1 98.12 210 ASP A C 1
ATOM 1670 O O . ASP A 1 210 ? -14.68 -3.84 4.777 1 98.12 210 ASP A O 1
ATOM 1674 N N . ASN A 1 211 ? -14.281 -5.922 4.004 1 98.62 211 ASN A N 1
ATOM 1675 C CA . ASN A 1 211 ? -12.953 -5.582 3.504 1 98.62 211 ASN A CA 1
ATOM 1676 C C . ASN A 1 211 ? -13.031 -4.609 2.332 1 98.62 211 ASN A C 1
ATOM 1678 O O . ASN A 1 211 ? -14 -4.617 1.571 1 98.62 211 ASN A O 1
ATOM 1682 N N . LEU A 1 212 ? -12.016 -3.746 2.301 1 98.62 212 LEU A N 1
ATOM 1683 C CA . LEU A 1 212 ? -11.836 -2.965 1.081 1 98.62 212 LEU A CA 1
ATOM 1684 C C . LEU A 1 212 ? -11.141 -3.793 0.005 1 98.62 212 LEU A C 1
ATOM 1686 O O . LEU A 1 212 ? -11.484 -3.699 -1.175 1 98.62 212 LEU A O 1
ATOM 1690 N N . ILE A 1 213 ? -10.141 -4.598 0.386 1 98.75 213 ILE A N 1
ATOM 1691 C CA . ILE A 1 213 ? -9.359 -5.461 -0.494 1 98.75 213 ILE A CA 1
ATOM 1692 C C . ILE A 1 213 ? -9.469 -6.91 -0.027 1 98.75 213 ILE A C 1
ATOM 1694 O O . ILE A 1 213 ? -9.023 -7.25 1.071 1 98.75 213 ILE A O 1
ATOM 1698 N N . TYR A 1 214 ? -10.062 -7.73 -0.833 1 98.38 214 TYR A N 1
ATOM 1699 C CA . TYR A 1 214 ? -10.172 -9.164 -0.581 1 98.38 214 TYR A CA 1
ATOM 1700 C C . TYR A 1 214 ? -9.07 -9.93 -1.304 1 98.38 214 TYR A C 1
ATOM 1702 O O . TYR A 1 214 ? -8.758 -9.633 -2.459 1 98.38 214 TYR A O 1
ATOM 1710 N N . ALA A 1 215 ? -8.461 -10.852 -0.628 1 96.81 215 ALA A N 1
ATOM 1711 C CA . ALA A 1 215 ? -7.48 -11.773 -1.194 1 96.81 215 ALA A CA 1
ATOM 1712 C C . ALA A 1 215 ? -7.277 -12.984 -0.284 1 96.81 215 ALA A C 1
ATOM 1714 O O . ALA A 1 215 ? -8.234 -13.68 0.052 1 96.81 215 ALA A O 1
ATOM 1715 N N . GLY A 1 216 ? -5.957 -13.172 0.143 1 92.5 216 GLY A N 1
ATOM 1716 C CA . GLY A 1 216 ? -5.652 -14.312 0.988 1 92.5 216 GLY A CA 1
ATOM 1717 C C . GLY A 1 216 ? -5.938 -14.062 2.457 1 92.5 216 GLY A C 1
ATOM 1718 O O . GLY A 1 216 ? -6.828 -13.281 2.797 1 92.5 216 GLY A O 1
ATOM 1719 N N . GLU A 1 217 ? -5.289 -14.766 3.342 1 90.94 217 GLU A N 1
ATOM 1720 C CA . GLU A 1 217 ? -5.59 -14.805 4.77 1 90.94 217 GLU A CA 1
ATOM 1721 C C . GLU A 1 217 ? -4.855 -13.695 5.516 1 90.94 217 GLU A C 1
ATOM 1723 O O . GLU A 1 217 ? -4.965 -13.578 6.738 1 90.94 217 GLU A O 1
ATOM 1728 N N . GLN A 1 218 ? -4.121 -12.867 4.797 1 92.88 218 GLN A N 1
ATOM 1729 C CA . GLN A 1 218 ? -3.379 -11.797 5.445 1 92.88 218 GLN A CA 1
ATOM 1730 C C . GLN A 1 218 ? -4.277 -10.984 6.371 1 92.88 218 GLN A C 1
ATOM 1732 O O . GLN A 1 218 ? -5.484 -10.883 6.141 1 92.88 218 GLN A O 1
ATOM 1737 N N . GLU A 1 219 ? -3.678 -10.398 7.469 1 97.5 219 GLU A N 1
ATOM 1738 C CA . GLU A 1 219 ? -4.395 -9.562 8.43 1 97.5 219 GLU A CA 1
ATOM 1739 C C . GLU A 1 219 ? -5.637 -10.273 8.961 1 97.5 219 GLU A C 1
ATOM 1741 O O . GLU A 1 219 ? -6.684 -9.656 9.141 1 97.5 219 GLU A O 1
ATOM 1746 N N . ASN A 1 220 ? -5.527 -11.594 9.062 1 94.88 220 ASN A N 1
ATOM 1747 C CA . ASN A 1 220 ? -6.645 -12.406 9.531 1 94.88 220 ASN A CA 1
ATOM 1748 C C . ASN A 1 220 ? -7.875 -12.234 8.648 1 94.88 220 ASN A C 1
ATOM 1750 O O . ASN A 1 220 ? -8.977 -12.008 9.148 1 94.88 220 ASN A O 1
ATOM 1754 N N . TYR A 1 221 ? -7.715 -12.188 7.363 1 95.12 221 TYR A N 1
ATOM 1755 C CA . TYR A 1 221 ? -8.711 -12.164 6.301 1 95.12 221 TYR A CA 1
ATOM 1756 C C . TYR A 1 221 ? -9.367 -10.789 6.203 1 95.12 221 TYR A C 1
ATOM 1758 O O . TYR A 1 221 ? -10.391 -10.625 5.535 1 95.12 221 TYR A O 1
ATOM 1766 N N . ARG A 1 222 ? -8.805 -9.711 6.863 1 97.62 222 ARG A N 1
ATOM 1767 C CA . ARG A 1 222 ? -9.445 -8.398 6.902 1 97.62 222 ARG A CA 1
ATOM 1768 C C . ARG A 1 222 ? -8.914 -7.496 5.793 1 97.62 222 ARG A C 1
ATOM 1770 O O . ARG A 1 222 ? -9.547 -6.5 5.438 1 97.62 222 ARG A O 1
ATOM 1777 N N . ARG A 1 223 ? -7.773 -7.801 5.312 1 98.44 223 ARG A N 1
ATOM 1778 C CA . ARG A 1 223 ? -7.141 -7.012 4.262 1 98.44 223 ARG A CA 1
ATOM 1779 C C . ARG A 1 223 ? -6.152 -7.855 3.461 1 98.44 223 ARG A C 1
ATOM 1781 O O . ARG A 1 223 ? -5.105 -8.25 3.977 1 98.44 223 ARG A O 1
ATOM 1788 N N . GLY A 1 224 ? -6.461 -8.047 2.178 1 96.88 224 GLY A N 1
ATOM 1789 C CA . GLY A 1 224 ? -5.652 -8.898 1.324 1 96.88 224 GLY A CA 1
ATOM 1790 C C . GLY A 1 224 ? -4.383 -8.227 0.837 1 96.88 224 GLY A C 1
ATOM 1791 O O . GLY A 1 224 ? -4.309 -6.996 0.792 1 96.88 224 GLY A O 1
ATOM 1792 N N . GLY A 1 225 ? -3.34 -9.07 0.463 1 96.25 225 GLY A N 1
ATOM 1793 C CA . GLY A 1 225 ? -2.064 -8.617 -0.076 1 96.25 225 GLY A CA 1
ATOM 1794 C C . GLY A 1 225 ? -0.879 -9.023 0.779 1 96.25 225 GLY A C 1
ATOM 1795 O O . GLY A 1 225 ? -0.935 -8.938 2.008 1 96.25 225 GLY A O 1
ATOM 1796 N N . THR A 1 226 ? 0.155 -9.406 0.126 1 95.69 226 THR A N 1
ATOM 1797 C CA . THR A 1 226 ? 1.354 -9.828 0.841 1 95.69 226 THR A CA 1
ATOM 1798 C C . THR A 1 226 ? 1.811 -8.75 1.816 1 95.69 226 THR A C 1
ATOM 1800 O O . THR A 1 226 ? 1.864 -7.566 1.463 1 95.69 226 THR A O 1
ATOM 1803 N N . SER A 1 227 ? 2.102 -9.188 3.037 1 97.81 227 SER A N 1
ATOM 1804 C CA . SER A 1 227 ? 2.459 -8.258 4.105 1 97.81 227 SER A CA 1
ATOM 1805 C C . SER A 1 227 ? 3.744 -7.508 3.777 1 97.81 227 SER A C 1
ATOM 1807 O O . SER A 1 227 ? 4.68 -8.086 3.221 1 97.81 227 SER A O 1
ATOM 1809 N N . PHE A 1 228 ? 3.789 -6.301 4.09 1 98.69 228 PHE A N 1
ATOM 1810 C CA . PHE A 1 228 ? 4.973 -5.457 3.959 1 98.69 228 PHE 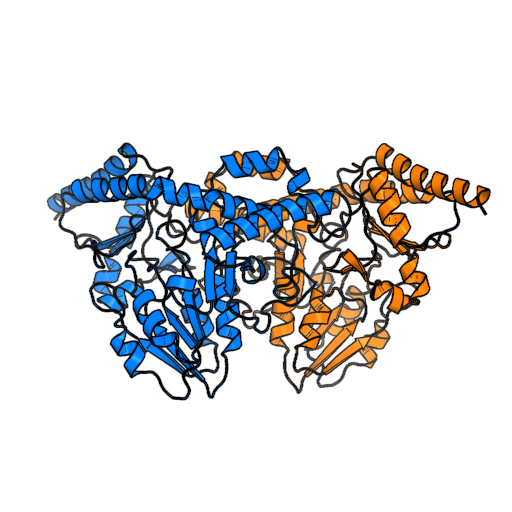A CA 1
ATOM 1811 C C . PHE A 1 228 ? 5.711 -5.352 5.289 1 98.69 228 PHE A C 1
ATOM 1813 O O . PHE A 1 228 ? 5.629 -4.328 5.969 1 98.69 228 PHE A O 1
ATOM 1820 N N . VAL A 1 229 ? 6.5 -6.301 5.648 1 98.88 229 VAL A N 1
ATOM 1821 C CA . VAL A 1 229 ? 7.125 -6.488 6.953 1 98.88 229 VAL A CA 1
ATOM 1822 C C . VAL A 1 229 ? 8.07 -5.324 7.242 1 98.88 229 VAL A C 1
ATOM 1824 O O . VAL A 1 229 ? 8.102 -4.801 8.359 1 98.88 229 VAL A O 1
ATOM 1827 N N . MET A 1 230 ? 8.836 -4.914 6.234 1 98.88 230 MET A N 1
ATOM 1828 C CA . MET A 1 230 ? 9.75 -3.787 6.398 1 98.88 230 MET A CA 1
ATOM 1829 C C . MET A 1 230 ? 8.992 -2.521 6.789 1 98.88 230 MET A C 1
ATOM 1831 O O . MET A 1 230 ? 9.461 -1.745 7.625 1 98.88 230 MET A O 1
ATOM 1835 N N . GLY A 1 231 ? 7.816 -2.301 6.164 1 98.88 231 GLY A N 1
ATOM 1836 C CA . GLY A 1 231 ? 6.977 -1.163 6.5 1 98.88 231 GLY A CA 1
ATOM 1837 C C . GLY A 1 231 ? 6.488 -1.184 7.938 1 98.88 231 GLY A C 1
ATOM 1838 O O . GLY A 1 231 ? 6.543 -0.166 8.633 1 98.88 231 GLY A O 1
ATOM 1839 N N . ALA A 1 232 ? 6.039 -2.371 8.383 1 98.94 232 ALA A N 1
ATOM 1840 C CA . ALA A 1 232 ? 5.57 -2.527 9.758 1 98.94 232 ALA A CA 1
ATOM 1841 C C . ALA A 1 232 ? 6.676 -2.211 10.758 1 98.94 232 ALA A C 1
ATOM 1843 O O . ALA A 1 232 ? 6.461 -1.474 11.719 1 98.94 232 ALA A O 1
ATOM 1844 N N . PHE A 1 233 ? 7.855 -2.74 10.461 1 98.94 233 PHE A N 1
ATOM 1845 C CA . PHE A 1 233 ? 9.008 -2.594 11.344 1 98.94 233 PHE A CA 1
ATOM 1846 C C . PHE A 1 233 ? 9.414 -1.129 11.453 1 98.94 233 PHE A C 1
ATOM 1848 O O . PHE A 1 233 ? 9.625 -0.621 12.562 1 98.94 233 PHE A O 1
ATOM 1855 N N . THR A 1 234 ? 9.492 -0.44 10.32 1 98.94 234 THR A N 1
ATOM 1856 C CA . THR A 1 234 ? 9.984 0.933 10.352 1 98.94 234 THR A CA 1
ATOM 1857 C C . THR A 1 234 ? 8.969 1.857 11.008 1 98.94 234 THR A C 1
ATOM 1859 O O . THR A 1 234 ? 9.336 2.811 11.695 1 98.94 234 THR A O 1
ATOM 1862 N N . LEU A 1 235 ? 7.66 1.642 10.758 1 98.94 235 LEU A N 1
ATOM 1863 C CA . LEU A 1 235 ? 6.648 2.426 11.461 1 98.94 235 LEU A CA 1
ATOM 1864 C C . LEU A 1 235 ? 6.746 2.209 12.969 1 98.94 235 LEU A C 1
ATOM 1866 O O . LEU A 1 235 ? 6.797 3.172 13.734 1 98.94 235 LEU A O 1
ATOM 1870 N N . GLU A 1 236 ? 6.828 0.944 13.367 1 98.94 236 GLU A N 1
ATOM 1871 C CA . GLU A 1 236 ? 6.895 0.6 14.789 1 98.94 236 GLU A CA 1
ATOM 1872 C C . GLU A 1 236 ? 8.078 1.285 15.469 1 98.94 236 GLU A C 1
ATOM 1874 O O . GLU A 1 236 ? 7.918 1.922 16.516 1 98.94 236 GLU A O 1
ATOM 1879 N N . LYS A 1 237 ? 9.227 1.195 14.844 1 98.88 237 LYS A N 1
ATOM 1880 C CA . LYS A 1 237 ? 10.445 1.729 15.445 1 98.88 237 LYS A CA 1
ATOM 1881 C C . LYS A 1 237 ? 10.43 3.254 15.461 1 98.88 237 LYS A C 1
ATOM 1883 O O . LYS A 1 237 ? 11.109 3.881 16.281 1 98.88 237 LYS A O 1
ATOM 1888 N N . SER A 1 238 ? 9.633 3.861 14.641 1 98.88 238 SER A N 1
ATOM 1889 C CA . SER A 1 238 ? 9.578 5.316 14.547 1 98.88 238 SER A CA 1
ATOM 1890 C C . SER A 1 238 ? 8.703 5.91 15.641 1 98.88 238 SER A C 1
ATOM 1892 O O . SER A 1 238 ? 8.805 7.102 15.945 1 98.88 238 SER A O 1
ATOM 1894 N N . LEU A 1 239 ? 7.801 5.121 16.234 1 98.81 239 LEU A N 1
ATOM 1895 C CA . LEU A 1 239 ? 6.809 5.633 17.172 1 98.81 239 LEU A CA 1
ATOM 1896 C C . LEU A 1 239 ? 7.484 6.242 18.391 1 98.81 239 LEU A C 1
ATOM 1898 O O . LEU A 1 239 ? 7.34 7.438 18.656 1 98.81 239 LEU A O 1
ATOM 1902 N N . GLN A 1 240 ? 8.281 5.508 19.094 1 97.69 240 GLN A N 1
ATOM 1903 C CA . GLN A 1 240 ? 8.906 6 20.312 1 97.69 240 GLN A CA 1
ATOM 1904 C C . GLN A 1 240 ? 9.906 7.113 20.016 1 97.69 240 GLN A C 1
ATOM 1906 O O . GLN A 1 240 ? 10.055 8.055 20.797 1 97.69 240 GLN A O 1
ATOM 1911 N N . LYS A 1 241 ? 10.625 6.98 18.875 1 98.62 241 LYS A N 1
ATOM 1912 C CA . LYS A 1 241 ? 11.547 8.039 18.469 1 98.62 241 LYS A CA 1
ATOM 1913 C C . LYS A 1 241 ? 10.812 9.367 18.297 1 98.62 241 LYS A C 1
ATOM 1915 O O . LYS A 1 241 ? 11.336 10.422 18.656 1 98.62 241 LYS A O 1
ATOM 1920 N N . SER A 1 242 ? 9.641 9.266 17.703 1 98.62 242 SER A N 1
ATOM 1921 C CA . SER A 1 242 ? 8.852 10.477 17.484 1 98.62 242 SER A CA 1
ATOM 1922 C C . SER A 1 242 ? 8.453 11.125 18.812 1 98.62 242 SER A C 1
ATOM 1924 O O . SER A 1 242 ? 8.453 12.352 18.938 1 98.62 242 SER A O 1
ATOM 1926 N N . VAL A 1 243 ? 8.117 10.312 19.812 1 98.69 243 VAL A N 1
ATOM 1927 C CA . VAL A 1 243 ? 7.746 10.828 21.125 1 98.69 243 VAL A CA 1
ATOM 1928 C C . VAL A 1 243 ? 8.938 11.539 21.75 1 98.69 243 VAL A C 1
ATOM 1930 O O . VAL A 1 243 ? 8.805 12.641 22.297 1 98.69 243 VAL A O 1
ATOM 1933 N N . GLU A 1 244 ? 10.109 10.984 21.641 1 98.62 244 GLU A N 1
ATOM 1934 C CA . GLU A 1 244 ? 11.328 11.516 22.25 1 98.62 244 GLU A CA 1
ATOM 1935 C C . GLU A 1 244 ? 11.75 12.82 21.594 1 98.62 244 GLU A C 1
ATOM 1937 O O . GLU A 1 244 ? 12.477 13.617 22.188 1 98.62 244 GLU A O 1
ATOM 1942 N N . GLU A 1 245 ? 11.258 13.039 20.406 1 98.75 245 GLU A N 1
ATOM 1943 C CA . GLU A 1 245 ? 11.695 14.188 19.609 1 98.75 245 GLU A CA 1
ATOM 1944 C C . GLU A 1 245 ? 10.742 15.367 19.781 1 98.75 245 GLU A C 1
ATOM 1946 O O . GLU A 1 245 ? 11.023 16.469 19.297 1 98.75 245 GLU A O 1
ATOM 1951 N N . ARG A 1 246 ? 9.625 15.234 20.516 1 98.62 246 ARG A N 1
ATOM 1952 C CA . ARG A 1 246 ? 8.562 16.234 20.594 1 98.62 246 ARG A CA 1
ATOM 1953 C C . ARG A 1 246 ? 9.094 17.562 21.125 1 98.62 246 ARG A C 1
ATOM 1955 O O . ARG A 1 246 ? 8.859 18.609 20.516 1 98.62 246 ARG A O 1
ATOM 1962 N N . GLU A 1 247 ? 9.828 17.531 22.219 1 98.5 247 GLU A N 1
ATOM 1963 C CA . GLU A 1 247 ? 10.32 18.75 22.828 1 98.5 247 GLU A CA 1
ATOM 1964 C C . GLU A 1 247 ? 11.32 19.469 21.922 1 98.5 247 GLU A C 1
ATOM 1966 O O . GLU A 1 247 ? 11.289 20.688 21.797 1 98.5 247 GLU A O 1
ATOM 1971 N N . TYR A 1 248 ? 12.203 18.641 21.359 1 98.81 248 TYR A N 1
ATOM 1972 C CA . TYR A 1 248 ? 13.188 19.188 20.438 1 98.81 248 TYR A CA 1
ATOM 1973 C C . TYR A 1 248 ? 12.5 19.922 19.281 1 98.81 248 TYR A C 1
ATOM 1975 O O . TYR A 1 248 ? 12.875 21.047 18.953 1 98.81 248 TYR A O 1
ATOM 1983 N N . ILE A 1 249 ? 11.477 19.328 18.688 1 98.75 249 ILE A N 1
ATOM 1984 C CA . ILE A 1 249 ? 10.75 19.875 17.547 1 98.75 249 ILE A CA 1
ATOM 1985 C C . ILE A 1 249 ? 9.977 21.125 17.984 1 98.75 249 ILE A C 1
ATOM 1987 O O . ILE A 1 249 ? 9.922 22.109 17.266 1 98.75 249 ILE A O 1
ATOM 1991 N N . ALA A 1 250 ? 9.375 21.094 19.172 1 98.25 250 ALA A N 1
ATOM 1992 C CA . ALA A 1 250 ? 8.688 22.25 19.719 1 98.25 250 ALA A CA 1
ATOM 1993 C C . ALA A 1 250 ? 9.641 23.438 19.844 1 98.25 250 ALA A C 1
ATOM 1995 O O . ALA A 1 250 ? 9.266 24.578 19.547 1 98.25 250 ALA A O 1
ATOM 1996 N N . ASN A 1 251 ? 10.828 23.188 20.281 1 98.69 251 ASN A N 1
ATOM 1997 C CA . ASN A 1 251 ? 11.828 24.234 20.438 1 98.69 251 ASN A CA 1
ATOM 1998 C C . ASN A 1 251 ? 12.234 24.812 19.078 1 98.69 251 ASN A C 1
ATOM 2000 O O . ASN A 1 251 ? 12.508 26.016 18.969 1 98.69 251 ASN A O 1
ATOM 2004 N N . LEU A 1 252 ? 12.344 23.938 18.062 1 98.81 252 LEU A N 1
ATOM 2005 C CA . LEU A 1 252 ? 12.648 24.422 16.719 1 98.81 252 LEU A CA 1
ATOM 2006 C C . LEU A 1 252 ? 11.57 25.391 16.219 1 98.81 252 LEU A C 1
ATOM 2008 O O . LEU A 1 252 ? 11.883 26.438 15.664 1 98.81 252 LEU A O 1
ATOM 2012 N N . LYS A 1 253 ? 10.297 25.016 16.406 1 98.12 253 LYS A N 1
ATOM 2013 C CA . LYS A 1 253 ? 9.188 25.875 16.031 1 98.12 253 LYS A CA 1
ATOM 2014 C C . LYS A 1 253 ? 9.25 27.203 16.781 1 98.12 253 LYS A C 1
ATOM 2016 O O . LYS A 1 253 ? 9.047 28.266 16.172 1 98.12 253 LYS A O 1
ATOM 2021 N N . LYS A 1 254 ? 9.531 27.156 18.062 1 97.75 254 LYS A N 1
ATOM 2022 C CA . LYS A 1 254 ? 9.656 28.359 18.875 1 97.75 254 LYS A CA 1
ATOM 2023 C C . LYS A 1 254 ? 10.781 29.25 18.359 1 97.75 254 LYS A C 1
ATOM 2025 O O . LYS A 1 254 ? 10.609 30.469 18.234 1 97.75 254 LYS A O 1
ATOM 2030 N N . THR A 1 255 ? 11.93 28.641 18.094 1 98.69 255 THR A N 1
ATOM 2031 C CA . THR A 1 255 ? 13.062 29.375 17.547 1 98.69 255 THR A CA 1
ATOM 2032 C C . THR A 1 255 ? 12.68 30.062 16.25 1 98.69 255 THR A C 1
ATOM 2034 O O . THR A 1 255 ? 13.047 31.234 16.016 1 98.69 255 THR A O 1
ATOM 2037 N N . PHE A 1 256 ? 11.984 29.359 15.422 1 98.69 256 PHE A N 1
ATOM 2038 C CA . PHE A 1 256 ? 11.516 29.906 14.148 1 98.69 256 PHE A CA 1
ATOM 2039 C C . PHE A 1 256 ? 10.664 31.156 14.383 1 98.69 256 PHE A C 1
ATOM 2041 O O . PHE A 1 256 ? 10.938 32.219 13.82 1 98.69 256 PHE A O 1
ATOM 2048 N N . LEU A 1 257 ? 9.703 31.109 15.234 1 97.81 257 LEU A N 1
ATOM 2049 C CA . LEU A 1 257 ? 8.75 32.188 15.492 1 97.81 257 LEU A CA 1
ATOM 2050 C C . LEU A 1 257 ? 9.438 33.375 16.172 1 97.81 257 LEU A C 1
ATOM 2052 O O . LEU A 1 257 ? 9.172 34.531 15.836 1 97.81 257 LEU A O 1
ATOM 2056 N N . ASP A 1 258 ? 10.336 33.062 17.078 1 98.31 258 ASP A N 1
ATOM 2057 C CA . ASP A 1 258 ? 11 34.094 17.875 1 98.31 258 ASP A CA 1
ATOM 2058 C C . ASP A 1 258 ? 11.914 34.938 17 1 98.31 258 ASP A C 1
ATOM 2060 O O . ASP A 1 258 ? 12.305 36.031 17.406 1 98.31 258 ASP A O 1
ATOM 2064 N N . ASN A 1 259 ? 12.242 34.438 15.867 1 98.62 259 ASN A N 1
ATOM 2065 C CA . ASN A 1 259 ? 13.258 35.156 15.086 1 98.62 259 ASN A CA 1
ATOM 2066 C C . ASN A 1 259 ? 12.672 35.781 13.828 1 98.62 259 ASN A C 1
ATOM 2068 O O . ASN A 1 259 ? 13.406 36.25 12.969 1 98.62 259 ASN A O 1
ATOM 2072 N N . ILE A 1 260 ? 11.367 35.719 13.695 1 98.19 260 ILE A N 1
ATOM 2073 C CA . ILE A 1 260 ? 10.711 36.406 12.586 1 98.19 260 ILE A CA 1
ATOM 2074 C C . ILE A 1 260 ? 10.68 37.906 12.859 1 98.19 260 ILE A C 1
ATOM 2076 O O . ILE A 1 260 ? 10.312 38.344 13.961 1 98.19 260 ILE A O 1
ATOM 2080 N N . HIS A 1 261 ? 10.969 38.75 11.797 1 97 261 HIS A N 1
ATOM 2081 C CA . HIS A 1 261 ? 11.062 40.188 11.992 1 97 261 HIS A CA 1
ATOM 2082 C C . HIS A 1 261 ? 10.016 40.906 11.156 1 97 261 HIS A C 1
ATOM 2084 O O . HIS A 1 261 ? 10.117 42.125 10.961 1 97 261 HIS A O 1
ATOM 2090 N N . PHE A 1 262 ? 9.133 40.219 10.57 1 96.19 262 PHE A N 1
ATOM 2091 C CA . PHE A 1 262 ? 8.062 40.844 9.789 1 96.19 262 PHE A CA 1
ATOM 2092 C C . PHE A 1 262 ? 6.703 40.531 10.398 1 96.19 262 PHE A C 1
ATOM 2094 O O . PHE A 1 262 ? 6.594 39.656 11.281 1 96.19 262 PHE A O 1
ATOM 2101 N N . ASP A 1 263 ? 5.68 41.25 10 1 95.81 263 ASP A N 1
ATOM 2102 C CA . ASP A 1 263 ? 4.324 41 10.484 1 95.81 263 ASP A CA 1
ATOM 2103 C C . ASP A 1 263 ? 3.77 39.688 9.906 1 95.81 263 ASP A C 1
ATOM 2105 O O . ASP A 1 263 ? 3.902 39.438 8.711 1 95.81 263 ASP A O 1
ATOM 2109 N N . TYR A 1 264 ? 3.273 38.875 10.758 1 97 264 TYR A N 1
ATOM 2110 C CA . TYR A 1 264 ? 2.666 37.625 10.383 1 97 264 TYR A CA 1
ATOM 2111 C C . TYR A 1 264 ? 1.507 37.25 11.305 1 97 264 TYR A C 1
ATOM 2113 O O . TYR A 1 264 ? 1.309 37.906 12.336 1 97 264 TYR A O 1
ATOM 2121 N N . GLU A 1 265 ? 0.688 36.375 10.867 1 97.75 265 GLU A N 1
ATOM 2122 C CA . GLU A 1 265 ? -0.296 35.719 11.719 1 97.75 265 GLU A CA 1
ATOM 2123 C C . GLU A 1 265 ? -0.206 34.188 11.586 1 97.75 265 GLU A C 1
ATOM 2125 O O . GLU A 1 265 ? 0.206 33.656 10.547 1 97.75 265 GLU A O 1
ATOM 2130 N N . ILE A 1 266 ? -0.496 33.531 12.648 1 97.69 266 ILE A N 1
ATOM 2131 C CA . ILE A 1 266 ? -0.571 32.094 12.625 1 97.69 266 ILE A CA 1
ATOM 2132 C C . ILE A 1 266 ? -1.995 31.656 12.289 1 97.69 266 ILE A C 1
ATOM 2134 O O . ILE A 1 266 ? -2.957 32.125 12.883 1 97.69 266 ILE A O 1
ATOM 2138 N N . ASN A 1 267 ? -2.152 30.891 11.219 1 97.38 267 ASN A N 1
ATOM 2139 C CA . ASN A 1 267 ? -3.451 30.281 10.953 1 97.38 267 ASN A CA 1
ATOM 2140 C C . ASN A 1 267 ? -3.742 29.141 11.93 1 97.38 267 ASN A C 1
ATOM 2142 O O . ASN A 1 267 ? -3.145 28.062 11.836 1 97.38 267 ASN A O 1
ATOM 2146 N N . GLY A 1 268 ? -4.707 29.344 12.781 1 94.19 268 GLY A N 1
ATOM 2147 C CA . GLY A 1 268 ? -5.008 28.391 13.844 1 94.19 268 GLY A CA 1
ATOM 2148 C C . GLY A 1 268 ? -4.641 28.922 15.227 1 94.19 268 GLY A C 1
ATOM 2149 O O . GLY A 1 268 ? -4.258 30.078 15.375 1 94.19 268 GLY A O 1
ATOM 2150 N N . ASN A 1 269 ? -4.852 28.109 16.203 1 86.06 269 ASN A N 1
ATOM 2151 C CA . ASN A 1 269 ? -4.5 28.453 17.578 1 86.06 269 ASN A CA 1
ATOM 2152 C C . ASN A 1 269 ? -3.156 27.844 17.984 1 86.06 269 ASN A C 1
ATOM 2154 O O . ASN A 1 269 ? -3.039 26.641 18.156 1 86.06 269 ASN A O 1
ATOM 2158 N N . VAL A 1 270 ? -2.189 28.672 18.203 1 80.12 270 VAL A N 1
ATOM 2159 C CA . VAL A 1 270 ? -0.819 28.234 18.469 1 80.12 270 VAL A CA 1
ATOM 2160 C C . VAL A 1 270 ? -0.766 27.438 19.766 1 80.12 270 VAL A C 1
ATOM 2162 O O . VAL A 1 270 ? 0.046 26.531 19.906 1 80.12 270 VAL A O 1
ATOM 2165 N N . ASP A 1 271 ? -1.706 27.719 20.672 1 86.31 271 ASP A N 1
ATOM 2166 C CA . ASP A 1 271 ? -1.689 27.047 21.969 1 86.31 271 ASP A CA 1
ATOM 2167 C C . ASP A 1 271 ? -2.355 25.672 21.891 1 86.31 271 ASP A C 1
ATOM 2169 O O . ASP A 1 271 ? -2.205 24.859 22.797 1 86.31 271 ASP A O 1
ATOM 2173 N N . ASN A 1 272 ? -3.012 25.391 20.812 1 94.44 272 ASN A N 1
ATOM 2174 C CA . ASN A 1 272 ? -3.719 24.141 20.609 1 94.44 272 ASN A CA 1
ATOM 2175 C C . ASN A 1 272 ? -3.34 23.5 19.281 1 94.44 272 ASN A C 1
ATOM 2177 O O . ASN A 1 272 ? -4.215 23.156 18.484 1 94.44 272 ASN A O 1
ATOM 2181 N N . SER A 1 273 ? -2.074 23.547 18.984 1 97 273 SER A N 1
ATOM 2182 C CA . SER A 1 273 ? -1.579 22.984 17.734 1 97 273 SER A CA 1
ATOM 2183 C C . SER A 1 273 ? -0.368 22.094 17.984 1 97 273 SER A C 1
ATOM 2185 O O . SER A 1 273 ? 0.37 22.281 18.953 1 97 273 SER A O 1
ATOM 2187 N N . SER A 1 274 ? -0.242 21.078 17.141 1 97.94 274 SER A N 1
ATOM 2188 C CA . SER A 1 274 ? 0.897 20.156 17.219 1 97.94 274 SER A CA 1
ATOM 2189 C C . SER A 1 274 ? 2.211 20.906 16.984 1 97.94 274 SER A C 1
ATOM 2191 O O . SER A 1 274 ? 2.256 21.875 16.234 1 97.94 274 SER A O 1
ATOM 2193 N N . SER A 1 275 ? 3.24 20.469 17.578 1 96.75 275 SER A N 1
ATOM 2194 C CA . SER A 1 275 ? 4.52 21.172 17.594 1 96.75 275 SER A CA 1
ATOM 2195 C C . SER A 1 275 ? 5.191 21.125 16.219 1 96.75 275 SER A C 1
ATOM 2197 O O . SER A 1 275 ? 6.004 21.984 15.883 1 96.75 275 SER A O 1
ATOM 2199 N N . HIS A 1 276 ? 4.852 20.141 15.391 1 98.25 276 HIS A N 1
ATOM 2200 C CA . HIS A 1 276 ? 5.664 19.922 14.203 1 98.25 276 HIS A CA 1
ATOM 2201 C C . HIS A 1 276 ? 5.09 20.672 13 1 98.25 276 HIS A C 1
ATOM 2203 O O . HIS A 1 276 ? 5.68 20.656 11.914 1 98.25 276 HIS A O 1
ATOM 2209 N N . ILE A 1 277 ? 3.939 21.344 13.148 1 98.19 277 ILE A N 1
ATOM 2210 C CA . ILE A 1 277 ? 3.322 22.016 12.008 1 98.19 277 ILE A CA 1
ATOM 2211 C C . ILE A 1 277 ? 3.07 23.484 12.352 1 98.19 277 ILE A C 1
ATOM 2213 O O . ILE A 1 277 ? 2.615 23.797 13.453 1 98.19 277 ILE A O 1
ATOM 2217 N N . LEU A 1 278 ? 3.404 24.359 11.453 1 97.56 278 LEU A N 1
ATOM 2218 C CA . LEU A 1 278 ? 3.164 25.797 11.547 1 97.56 278 LEU A CA 1
ATOM 2219 C C . LEU A 1 278 ? 2.652 26.344 10.219 1 97.56 278 LEU A C 1
ATOM 2221 O O . LEU A 1 278 ? 3.293 26.172 9.18 1 97.56 278 LEU A O 1
ATOM 2225 N N . ASN A 1 279 ? 1.478 26.938 10.242 1 97.88 279 ASN A N 1
ATOM 2226 C CA . ASN A 1 279 ? 0.951 27.609 9.062 1 97.88 279 ASN A CA 1
ATOM 2227 C C . ASN A 1 279 ? 0.934 29.125 9.242 1 97.88 279 ASN A C 1
ATOM 2229 O O . ASN A 1 279 ? 0.255 29.641 10.133 1 97.88 279 ASN A O 1
ATOM 2233 N N . LEU A 1 280 ? 1.629 29.844 8.406 1 97.62 280 LEU A N 1
ATOM 2234 C CA . LEU A 1 280 ? 1.789 31.281 8.57 1 97.62 280 LEU A CA 1
ATOM 2235 C C . LEU A 1 280 ? 1.081 32.031 7.457 1 97.62 280 LEU A C 1
ATOM 2237 O O . LEU A 1 280 ? 1.192 31.672 6.285 1 97.62 280 LEU A O 1
ATOM 2241 N N . TYR A 1 281 ? 0.289 33 7.871 1 97.62 281 TYR A N 1
ATOM 2242 C CA . TYR A 1 281 ? -0.159 34.031 6.961 1 97.62 281 TYR A CA 1
ATOM 2243 C C . TYR A 1 281 ? 0.896 35.125 6.82 1 97.62 281 TYR A C 1
ATOM 2245 O O . TYR A 1 281 ? 1.281 35.75 7.809 1 97.62 281 TYR A O 1
ATOM 2253 N N . ILE A 1 282 ? 1.412 35.281 5.637 1 97.19 282 ILE A N 1
ATOM 2254 C CA . ILE A 1 282 ? 2.428 36.281 5.312 1 97.19 282 ILE A CA 1
ATOM 2255 C C . ILE A 1 282 ? 1.854 37.312 4.336 1 97.19 282 ILE A C 1
ATOM 2257 O O . ILE A 1 282 ? 1.956 37.125 3.121 1 97.19 282 ILE A O 1
ATOM 2261 N N . PRO A 1 283 ? 1.43 38.406 4.824 1 95.81 283 PRO A N 1
ATOM 2262 C CA . PRO A 1 283 ? 0.604 39.312 4.016 1 95.81 283 PRO A CA 1
ATOM 2263 C C . PRO A 1 283 ? 1.396 40 2.908 1 95.81 283 PRO A C 1
ATOM 2265 O O . PRO A 1 283 ? 0.82 40.438 1.901 1 95.81 283 PRO A O 1
ATOM 2268 N N . PHE A 1 284 ? 2.676 40.125 3.01 1 95.12 284 PHE A N 1
ATOM 2269 C CA . PHE A 1 284 ? 3.426 40.969 2.104 1 95.12 284 PHE A CA 1
ATOM 2270 C C . PHE A 1 284 ? 3.787 40.25 0.824 1 95.12 284 PHE A C 1
ATOM 2272 O O . PHE A 1 284 ? 4.293 40.844 -0.128 1 95.12 284 PHE A O 1
ATOM 2279 N N . GLU A 1 285 ? 3.531 38.938 0.747 1 94.88 285 GLU A N 1
ATOM 2280 C CA . GLU A 1 285 ? 3.908 38.188 -0.437 1 94.88 285 GLU A CA 1
ATOM 2281 C C . GLU A 1 285 ? 2.967 37 -0.652 1 94.88 285 GLU A C 1
ATOM 2283 O O . GLU A 1 285 ? 2.531 36.375 0.31 1 94.88 285 GLU A O 1
ATOM 2288 N N . LYS A 1 286 ? 2.691 36.688 -1.885 1 94.75 286 LYS A N 1
ATOM 2289 C CA . LYS A 1 286 ? 1.876 35.531 -2.219 1 94.75 286 LYS A CA 1
ATOM 2290 C C . LYS A 1 286 ? 2.666 34.219 -2.045 1 94.75 286 LYS A C 1
ATOM 2292 O O . LYS A 1 286 ? 3.887 34.219 -2.213 1 94.75 286 LYS A O 1
ATOM 2297 N N . ASN A 1 287 ? 1.932 33.156 -1.783 1 95.06 287 ASN A N 1
ATOM 2298 C CA . ASN A 1 287 ? 2.598 31.891 -1.449 1 95.06 287 ASN A CA 1
ATOM 2299 C C . ASN A 1 287 ? 3.291 31.281 -2.666 1 95.06 287 ASN A C 1
ATOM 2301 O O . ASN A 1 287 ? 4.312 30.609 -2.531 1 95.06 287 ASN A O 1
ATOM 2305 N N . ASP A 1 288 ? 2.779 31.5 -3.922 1 92.94 288 ASP A N 1
ATOM 2306 C CA . ASP A 1 288 ? 3.449 30.969 -5.105 1 92.94 288 ASP A CA 1
ATOM 2307 C C . ASP A 1 288 ? 4.863 31.531 -5.238 1 92.94 288 ASP A C 1
ATOM 2309 O O . ASP A 1 288 ? 5.805 30.797 -5.527 1 92.94 288 ASP A O 1
ATOM 2313 N N . PHE A 1 289 ? 5.012 32.812 -4.992 1 94.38 289 PHE A N 1
ATOM 2314 C CA . PHE A 1 289 ? 6.332 33.438 -5.023 1 94.38 289 PHE A CA 1
ATOM 2315 C C . PHE A 1 289 ? 7.188 32.938 -3.861 1 94.38 289 PHE A C 1
ATOM 2317 O O . PHE A 1 289 ? 8.375 32.656 -4.035 1 94.38 289 PHE A O 1
ATOM 2324 N N . LEU A 1 290 ? 6.66 32.906 -2.684 1 95.75 290 LEU A N 1
ATOM 2325 C CA . LEU A 1 290 ? 7.395 32.5 -1.495 1 95.75 290 LEU A CA 1
ATOM 2326 C C . LEU A 1 290 ? 7.961 31.094 -1.671 1 95.75 290 LEU A C 1
ATOM 2328 O O . LEU A 1 290 ? 9.109 30.828 -1.312 1 95.75 290 LEU A O 1
ATOM 2332 N N . LEU A 1 291 ? 7.137 30.172 -2.188 1 96.06 291 LEU A N 1
ATOM 2333 C CA . LEU A 1 291 ? 7.578 28.797 -2.402 1 96.06 291 LEU A CA 1
ATOM 2334 C C . LEU A 1 291 ? 8.766 28.75 -3.354 1 96.06 291 LEU A C 1
ATOM 2336 O O . LEU A 1 291 ? 9.742 28.031 -3.1 1 96.06 291 LEU A O 1
ATOM 2340 N N . THR A 1 292 ? 8.703 29.484 -4.43 1 95.81 292 THR A N 1
ATOM 2341 C CA . THR A 1 292 ? 9.773 29.531 -5.414 1 95.81 292 THR A CA 1
ATOM 2342 C C . THR A 1 292 ? 11.039 30.141 -4.805 1 95.81 292 THR A C 1
ATOM 2344 O O . THR A 1 292 ? 12.133 29.609 -4.98 1 95.81 292 THR A O 1
ATOM 2347 N N . TYR A 1 293 ? 10.836 31.25 -4.086 1 96.94 293 TYR A N 1
ATOM 2348 C CA . TYR A 1 293 ? 11.961 31.969 -3.486 1 96.94 293 TYR A CA 1
ATOM 2349 C C . TYR A 1 293 ? 12.68 31.094 -2.463 1 96.94 293 TYR A C 1
ATOM 2351 O O . TYR A 1 293 ? 13.914 31.031 -2.461 1 96.94 293 TYR A O 1
ATOM 2359 N N . LEU A 1 294 ? 11.922 30.469 -1.608 1 98.06 294 LEU A N 1
ATOM 2360 C CA . LEU A 1 294 ? 12.5 29.609 -0.591 1 98.06 294 LEU A CA 1
ATOM 2361 C C . LEU A 1 294 ? 13.203 28.406 -1.233 1 98.06 294 LEU A C 1
ATOM 2363 O O . LEU A 1 294 ? 14.289 28.031 -0.805 1 98.06 294 LEU A O 1
ATOM 2367 N N . ASP A 1 295 ? 12.586 27.891 -2.256 1 97.81 295 ASP A N 1
ATOM 2368 C CA . ASP A 1 295 ? 13.195 26.766 -2.967 1 97.81 295 ASP A CA 1
ATOM 2369 C C . ASP A 1 295 ? 14.539 27.156 -3.57 1 97.81 295 ASP A C 1
ATOM 2371 O O . ASP A 1 295 ? 15.508 26.406 -3.496 1 97.81 295 ASP A O 1
ATOM 2375 N N . MET A 1 296 ? 14.664 28.312 -4.152 1 97.94 296 MET A N 1
ATOM 2376 C CA . MET A 1 296 ? 15.898 28.828 -4.738 1 97.94 296 MET A CA 1
ATOM 2377 C C . MET A 1 296 ? 16.984 28.969 -3.68 1 97.94 296 MET A C 1
ATOM 2379 O O . MET A 1 296 ? 18.172 28.922 -3.998 1 97.94 296 MET A O 1
ATOM 2383 N N . HIS A 1 297 ? 16.531 29.125 -2.467 1 98.44 297 HIS A N 1
ATOM 2384 C CA . HIS A 1 297 ? 17.484 29.281 -1.371 1 98.44 297 HIS A CA 1
ATOM 2385 C C . HIS A 1 297 ? 17.703 27.953 -0.635 1 98.44 297 HIS A C 1
ATOM 2387 O O . HIS A 1 297 ? 18.219 27.938 0.484 1 98.44 297 HIS A O 1
ATOM 2393 N N . GLY A 1 298 ? 17.156 26.859 -1.161 1 98.31 298 GLY A N 1
ATOM 2394 C CA . GLY A 1 298 ? 17.422 25.531 -0.637 1 98.31 298 GLY A CA 1
ATOM 2395 C C . GLY A 1 298 ? 16.516 25.156 0.517 1 98.31 298 GLY A C 1
ATOM 2396 O O . GLY A 1 298 ? 16.875 24.312 1.347 1 98.31 298 GLY A O 1
ATOM 2397 N N . ILE A 1 299 ? 15.344 25.812 0.646 1 98.75 299 ILE A N 1
ATOM 2398 C CA . ILE A 1 299 ? 14.391 25.547 1.725 1 98.75 299 ILE A CA 1
ATOM 2399 C C . ILE A 1 299 ? 13.125 24.906 1.156 1 98.75 299 ILE A C 1
ATOM 2401 O O . ILE A 1 299 ? 12.5 25.469 0.251 1 98.75 299 ILE A O 1
ATOM 2405 N N . CYS A 1 300 ? 12.742 23.734 1.683 1 98.31 300 CYS A N 1
ATOM 2406 C CA . CYS A 1 300 ? 11.578 22.984 1.223 1 98.31 300 CYS A CA 1
ATOM 2407 C C . CYS A 1 300 ? 10.375 23.234 2.123 1 98.31 300 CYS A C 1
ATOM 2409 O O . CYS A 1 300 ? 10.391 22.875 3.299 1 98.31 300 CYS A O 1
ATOM 2411 N N . VAL A 1 301 ? 9.367 23.859 1.58 1 98.06 301 VAL A N 1
ATOM 2412 C CA . VAL A 1 301 ? 8.133 24.109 2.307 1 98.06 301 VAL A CA 1
ATOM 2413 C C . VAL A 1 301 ? 6.934 23.812 1.4 1 98.06 301 VAL A C 1
ATOM 2415 O O . VAL A 1 301 ? 7.105 23.469 0.232 1 98.06 301 VAL A O 1
ATOM 2418 N N . SER A 1 302 ? 5.746 23.906 1.999 1 95.44 302 SER A N 1
ATOM 2419 C CA . SER A 1 302 ? 4.547 23.609 1.224 1 95.44 302 SER A CA 1
ATOM 2420 C C . SER A 1 302 ? 3.455 24.641 1.47 1 95.44 302 SER A C 1
ATOM 2422 O O . SER A 1 302 ? 3.459 25.328 2.496 1 95.44 302 SER A O 1
ATOM 2424 N N . ALA A 1 303 ? 2.766 24.875 0.442 1 88.94 303 ALA A N 1
ATOM 2425 C CA . ALA A 1 303 ? 1.562 25.703 0.539 1 88.94 303 ALA A CA 1
ATOM 2426 C C . ALA A 1 303 ? 0.37 25 -0.109 1 88.94 303 ALA A C 1
ATOM 2428 O O . ALA A 1 303 ? 0.485 24.453 -1.205 1 88.94 303 ALA A O 1
ATOM 2429 N N . GLY A 1 304 ? -0.687 24.875 0.521 1 70.5 304 GLY A N 1
ATOM 2430 C CA . GLY A 1 304 ? -1.875 24.297 -0.092 1 70.5 304 GLY A CA 1
ATOM 2431 C C . GLY A 1 304 ? -1.648 22.906 -0.637 1 70.5 304 GLY A C 1
ATOM 2432 O O . GLY A 1 304 ? -0.785 22.172 -0.146 1 70.5 304 GLY A O 1
ATOM 2433 N N . SER A 1 305 ? -2.652 22.5 -1.407 1 55.22 305 SER A N 1
ATOM 2434 C CA . SER A 1 305 ? -2.51 21.234 -2.121 1 55.22 305 SER A CA 1
ATOM 2435 C C . SER A 1 305 ? -1.812 21.422 -3.463 1 55.22 305 SER A C 1
ATOM 2437 O O . SER A 1 305 ? -2.025 22.438 -4.137 1 55.22 305 SER A O 1
ATOM 2439 N N . ALA A 1 306 ? -0.512 21.078 -3.467 1 47.62 306 ALA A N 1
ATOM 2440 C CA . ALA A 1 306 ? 0.167 21.109 -4.762 1 47.62 306 ALA A CA 1
ATOM 2441 C C . ALA A 1 306 ? -0.716 20.531 -5.859 1 47.62 306 ALA A C 1
ATOM 2443 O O . ALA A 1 306 ? -1.32 19.469 -5.68 1 47.62 306 ALA A O 1
ATOM 2444 N N . CYS A 1 307 ? -1.323 21.25 -6.688 1 47.22 307 CYS A N 1
ATOM 2445 C CA . CYS A 1 307 ? -2.137 20.688 -7.754 1 47.22 307 CYS A CA 1
ATOM 2446 C C . CYS A 1 307 ? -1.261 20.078 -8.852 1 47.22 307 CYS A C 1
ATOM 2448 O O . CYS A 1 307 ? -0.073 20.406 -8.938 1 47.22 307 CYS A O 1
ATOM 2450 N N . SER A 1 308 ? -1.642 18.891 -9.5 1 42.22 308 SER A N 1
ATOM 2451 C CA . SER A 1 308 ? -1.077 17.969 -10.477 1 42.22 308 SER A CA 1
ATOM 2452 C C . SER A 1 308 ? -0.351 18.734 -11.586 1 42.22 308 SER A C 1
ATOM 2454 O O . SER A 1 308 ? 0.496 18.156 -12.281 1 42.22 308 SER A O 1
ATOM 2456 N N . ALA A 1 309 ? -0.764 20.062 -12.055 1 43.78 309 ALA A N 1
ATOM 2457 C CA . ALA A 1 309 ? -0.236 20.719 -13.25 1 43.78 309 ALA A CA 1
ATOM 2458 C C . ALA A 1 309 ? 0.768 21.812 -12.867 1 43.78 309 ALA A C 1
ATOM 2460 O O . ALA A 1 309 ? 1.094 22.672 -13.688 1 43.78 309 ALA A O 1
ATOM 2461 N N . GLY A 1 310 ? 1.239 21.719 -11.742 1 48.88 310 GLY A N 1
ATOM 2462 C CA . GLY A 1 310 ? 2.219 22.734 -11.391 1 48.88 310 GLY A CA 1
ATOM 2463 C C . GLY A 1 310 ? 1.597 23.984 -10.773 1 48.88 310 GLY A C 1
ATOM 2464 O O . GLY A 1 310 ? 2.299 24.938 -10.453 1 48.88 310 GLY A O 1
ATOM 2465 N N . SER A 1 311 ? 0.386 23.969 -10.805 1 52.56 311 SER A N 1
ATOM 2466 C CA . SER A 1 311 ? -0.239 25.172 -10.266 1 52.56 311 SER A CA 1
ATOM 2467 C C . SER A 1 311 ? -0.712 24.953 -8.836 1 52.56 311 SER A C 1
ATOM 2469 O O . SER A 1 311 ? -1.065 23.828 -8.453 1 52.56 311 SER A O 1
ATOM 2471 N N . ILE A 1 312 ? -0.448 25.875 -7.996 1 65 312 ILE A N 1
ATOM 2472 C CA . ILE A 1 312 ? -0.871 25.875 -6.602 1 65 312 ILE A CA 1
ATOM 2473 C C . ILE A 1 312 ? -2.375 26.109 -6.516 1 65 312 ILE A C 1
ATOM 2475 O O . ILE A 1 312 ? -2.896 27.047 -7.137 1 65 312 ILE A O 1
ATOM 2479 N N . THR A 1 313 ? -3.061 25.109 -6.051 1 79.44 313 THR A N 1
ATOM 2480 C CA . THR A 1 313 ? -4.457 25.312 -5.688 1 79.44 313 THR A CA 1
ATOM 2481 C C . THR A 1 313 ? -4.578 25.812 -4.246 1 79.44 313 THR A C 1
ATOM 2483 O O . THR A 1 313 ? -3.789 25.406 -3.385 1 79.44 313 THR A O 1
ATOM 2486 N N . ASN A 1 314 ? -5.512 26.719 -4.074 1 90.06 314 ASN A N 1
ATOM 2487 C CA . ASN A 1 314 ? -5.715 27.266 -2.734 1 90.06 314 ASN A CA 1
ATOM 2488 C C . ASN A 1 314 ? -6.102 26.172 -1.739 1 90.06 314 ASN A C 1
ATOM 2490 O O . ASN A 1 314 ? -6.855 25.266 -2.078 1 90.06 314 ASN A O 1
ATOM 2494 N N . SER A 1 315 ? -5.523 26.359 -0.571 1 94.81 315 SER A N 1
ATOM 2495 C CA . SER A 1 315 ? -5.871 25.469 0.529 1 94.81 315 SER A CA 1
ATOM 2496 C C . SER A 1 315 ? -7.355 25.562 0.862 1 94.81 315 SER A C 1
ATOM 2498 O O . SER A 1 315 ? -7.844 26.609 1.277 1 94.81 315 SER A O 1
ATOM 2500 N N . HIS A 1 316 ? -8.055 24.453 0.737 1 95.75 316 HIS A N 1
ATOM 2501 C CA . HIS A 1 316 ? -9.461 24.453 1.118 1 95.75 316 HIS A CA 1
ATOM 2502 C C . HIS A 1 316 ? -9.633 24.641 2.623 1 95.75 316 HIS A C 1
ATOM 2504 O O . HIS A 1 316 ? -10.672 25.125 3.08 1 95.75 316 HIS A O 1
ATOM 2510 N N . VAL A 1 317 ? -8.586 24.328 3.418 1 97.56 317 VAL A N 1
ATOM 2511 C CA . VAL A 1 317 ? -8.609 24.484 4.867 1 97.56 317 VAL A CA 1
ATOM 2512 C C . VAL A 1 317 ? -8.586 25.953 5.234 1 97.56 317 VAL A C 1
ATOM 2514 O O . VAL A 1 317 ? -9.453 26.438 5.961 1 97.56 317 VAL A O 1
ATOM 2517 N N . ILE A 1 318 ? -7.637 26.734 4.672 1 97.69 318 ILE A N 1
ATOM 2518 C CA . ILE A 1 318 ? -7.48 28.156 4.98 1 97.69 318 ILE A CA 1
ATOM 2519 C C . ILE A 1 318 ? -8.664 28.922 4.418 1 97.69 318 ILE A C 1
ATOM 2521 O O . ILE A 1 318 ? -9.156 29.875 5.051 1 97.69 318 ILE A O 1
ATOM 2525 N N . GLU A 1 319 ? -9.094 28.5 3.219 1 97.44 319 GLU A N 1
ATOM 2526 C CA . GLU A 1 319 ? -10.273 29.156 2.65 1 97.44 319 GLU A CA 1
ATOM 2527 C C . GLU A 1 319 ? -11.492 28.984 3.551 1 97.44 319 GLU A C 1
ATOM 2529 O O . GLU A 1 319 ? -12.289 29.906 3.709 1 97.44 319 GLU A O 1
ATOM 2534 N N . ASN A 1 320 ? -11.609 27.797 4.109 1 97.88 320 ASN A N 1
ATOM 2535 C CA . ASN A 1 320 ? -12.727 27.531 5.008 1 97.88 320 ASN A CA 1
ATOM 2536 C C . ASN A 1 320 ? -12.609 28.344 6.297 1 97.88 320 ASN A C 1
ATOM 2538 O O . ASN A 1 320 ? -13.609 28.875 6.789 1 97.88 320 ASN A O 1
ATOM 2542 N N . MET A 1 321 ? -11.469 28.469 6.848 1 97.56 321 MET A N 1
ATOM 2543 C CA . MET A 1 321 ? -11.227 29.203 8.086 1 97.56 321 MET A CA 1
ATOM 2544 C C . MET A 1 321 ? -11.367 30.703 7.871 1 97.56 321 MET A C 1
ATOM 2546 O O . MET A 1 321 ? -11.789 31.438 8.773 1 97.56 321 MET A O 1
ATOM 2550 N N . PHE A 1 322 ? -10.977 31.156 6.684 1 97.44 322 PHE A N 1
ATOM 2551 C CA . PHE A 1 322 ? -10.914 32.594 6.383 1 97.44 322 PHE A CA 1
ATOM 2552 C C . PHE A 1 322 ? -11.477 32.875 4.992 1 97.44 322 PHE A C 1
ATOM 2554 O O . PHE A 1 322 ? -12.688 32.781 4.777 1 97.44 322 PHE A O 1
ATOM 2561 N N . ASP A 1 323 ? -10.586 33.125 4.004 1 96.94 323 ASP A N 1
ATOM 2562 C CA . ASP A 1 323 ? -11 33.406 2.631 1 96.94 323 ASP A CA 1
ATOM 2563 C C . ASP A 1 323 ? -9.883 33.062 1.646 1 96.94 323 ASP A C 1
ATOM 2565 O O . ASP A 1 323 ? -8.812 32.594 2.047 1 96.94 323 ASP A O 1
ATOM 2569 N N . ALA A 1 324 ? -10.164 33.188 0.4 1 95.69 324 ALA A N 1
ATOM 2570 C CA . ALA A 1 324 ? -9.242 32.844 -0.675 1 95.69 324 ALA A CA 1
ATOM 2571 C C . ALA A 1 324 ? -7.992 33.719 -0.628 1 95.69 324 ALA A C 1
ATOM 2573 O O . ALA A 1 324 ? -6.891 33.281 -0.93 1 95.69 324 ALA A O 1
ATOM 2574 N N . GLN A 1 325 ? -8.156 34.906 -0.301 1 96.12 325 GLN A N 1
ATOM 2575 C CA . GLN A 1 325 ? -7.031 35.844 -0.247 1 96.12 325 GLN A CA 1
ATOM 2576 C C . GLN A 1 325 ? -6.023 35.438 0.817 1 96.12 325 GLN A C 1
ATOM 2578 O O . GLN A 1 325 ? -4.816 35.406 0.566 1 96.12 325 GLN A O 1
ATOM 2583 N N . ARG A 1 326 ? -6.516 35.094 1.982 1 96.94 326 ARG A N 1
ATOM 2584 C CA . ARG A 1 326 ? -5.629 34.625 3.043 1 96.94 326 ARG A CA 1
ATOM 2585 C C . ARG A 1 326 ? -4.91 33.344 2.633 1 96.94 326 ARG A C 1
ATOM 2587 O O . ARG A 1 326 ? -3.729 33.188 2.932 1 96.94 326 ARG A O 1
ATOM 2594 N N . ALA A 1 327 ? -5.676 32.5 1.951 1 96.81 327 ALA A N 1
ATOM 2595 C CA . ALA A 1 327 ? -5.082 31.234 1.485 1 96.81 327 ALA A CA 1
ATOM 2596 C C . ALA A 1 327 ? -3.916 31.5 0.54 1 96.81 327 ALA A C 1
ATOM 2598 O O . ALA A 1 327 ? -2.893 30.812 0.598 1 96.81 327 ALA A O 1
ATOM 2599 N N . GLU A 1 328 ? -3.936 32.5 -0.27 1 95.62 328 GLU A N 1
ATOM 2600 C CA . GLU A 1 328 ? -2.918 32.812 -1.262 1 95.62 328 GLU A CA 1
ATOM 2601 C C . GLU A 1 328 ? -1.663 33.375 -0.597 1 95.62 328 GLU A C 1
ATOM 2603 O O . GLU A 1 328 ? -0.612 33.5 -1.231 1 95.62 328 GLU A O 1
ATOM 2608 N N . HIS A 1 329 ? -1.782 33.688 0.69 1 96.5 329 HIS A N 1
ATOM 2609 C CA . HIS A 1 329 ? -0.667 34.281 1.417 1 96.5 329 HIS A CA 1
ATOM 2610 C C . HIS A 1 329 ? -0.237 33.406 2.586 1 96.5 329 HIS A C 1
ATOM 2612 O O . HIS A 1 329 ? 0.403 33.875 3.525 1 96.5 329 HIS A O 1
ATOM 2618 N N . SER A 1 330 ? -0.637 32.125 2.516 1 97.38 330 SER A N 1
ATOM 2619 C CA . SER A 1 330 ? -0.342 31.234 3.627 1 97.38 330 SER A CA 1
ATOM 2620 C C . SER A 1 330 ? 0.633 30.141 3.209 1 97.38 330 SER A C 1
ATOM 2622 O O . SER A 1 330 ? 0.535 29.609 2.104 1 97.38 330 SER A O 1
ATOM 2624 N N . VAL A 1 331 ? 1.604 29.859 4.074 1 97.38 331 VAL A N 1
ATOM 2625 C CA . VAL A 1 331 ? 2.627 28.844 3.842 1 97.38 331 VAL A CA 1
ATOM 2626 C C . VAL A 1 331 ? 2.73 27.922 5.059 1 97.38 331 VAL A C 1
ATOM 2628 O O . VAL A 1 331 ? 2.672 28.391 6.199 1 97.38 331 VAL A O 1
ATOM 2631 N N . ARG A 1 332 ? 2.814 26.641 4.773 1 97.88 332 ARG A N 1
ATOM 2632 C CA . ARG A 1 332 ? 3.002 25.672 5.852 1 97.88 332 ARG A CA 1
ATOM 2633 C C . ARG A 1 332 ? 4.473 25.312 6.016 1 97.88 332 ARG A C 1
ATOM 2635 O O . ARG A 1 332 ? 5.145 24.969 5.043 1 97.88 332 ARG A O 1
ATOM 2642 N N . PHE A 1 333 ? 4.945 25.453 7.195 1 98.31 333 PHE A N 1
ATOM 2643 C CA . PHE A 1 333 ? 6.23 24.922 7.637 1 98.31 333 PHE A CA 1
ATOM 2644 C C . PHE A 1 333 ? 6.039 23.719 8.555 1 98.31 333 PHE A C 1
ATOM 2646 O O . PHE A 1 333 ? 5.188 23.75 9.445 1 98.31 333 PHE A O 1
ATOM 2653 N N . SER A 1 334 ? 6.766 22.688 8.297 1 98.62 334 SER A N 1
ATOM 2654 C CA . SER A 1 334 ? 6.719 21.531 9.203 1 98.62 334 SER A CA 1
ATOM 2655 C C . SER A 1 334 ? 8.125 21.031 9.523 1 98.62 334 SER A C 1
ATOM 2657 O O . SER A 1 334 ? 8.977 20.953 8.641 1 98.62 334 SER A O 1
ATOM 2659 N N . PHE A 1 335 ? 8.305 20.75 10.758 1 98.75 335 PHE A N 1
ATOM 2660 C CA . PHE A 1 335 ? 9.609 20.484 11.336 1 98.75 335 PHE A CA 1
ATOM 2661 C C . PHE A 1 335 ? 9.773 19 11.656 1 98.75 335 PHE A C 1
ATOM 2663 O O . PHE A 1 335 ? 8.789 18.281 11.828 1 98.75 335 PHE A O 1
ATOM 2670 N N . GLY A 1 336 ? 11.031 18.547 11.695 1 98.62 336 GLY A N 1
ATOM 2671 C CA . GLY A 1 336 ? 11.281 17.141 12 1 98.62 336 GLY A CA 1
ATOM 2672 C C . GLY A 1 336 ? 12.641 16.891 12.617 1 98.62 336 GLY A C 1
ATOM 2673 O O . GLY A 1 336 ? 13.367 17.844 12.922 1 98.62 336 GLY A O 1
ATOM 2674 N N . PHE A 1 337 ? 12.961 15.648 12.836 1 98.5 337 PHE A N 1
ATOM 2675 C CA . PHE A 1 337 ? 14.047 15.18 13.695 1 98.5 337 PHE A CA 1
ATOM 2676 C C . PHE A 1 337 ? 15.398 15.461 13.062 1 98.5 337 PHE A C 1
ATOM 2678 O O . PHE A 1 337 ? 16.422 15.461 13.75 1 98.5 337 PHE A O 1
ATOM 2685 N N . LYS A 1 338 ? 15.453 15.82 11.781 1 98.31 338 LYS A N 1
ATOM 2686 C CA . LYS A 1 338 ? 16.75 16.062 11.148 1 98.31 338 LYS A CA 1
ATOM 2687 C C . LYS A 1 338 ? 17.062 17.547 11.086 1 98.31 338 LYS A C 1
ATOM 2689 O O . LYS A 1 338 ? 18.188 17.938 10.742 1 98.31 338 LYS A O 1
ATOM 2694 N N . ASN A 1 339 ? 16.094 18.406 11.367 1 98.81 339 ASN A N 1
ATOM 2695 C CA . ASN A 1 339 ? 16.359 19.844 11.367 1 98.81 339 ASN A CA 1
ATOM 2696 C C . ASN A 1 339 ? 17.281 20.266 12.508 1 98.81 339 ASN A C 1
ATOM 2698 O O . ASN A 1 339 ? 17.266 19.641 13.578 1 98.81 339 ASN A O 1
ATOM 2702 N N . THR A 1 340 ? 18.016 21.281 12.258 1 98.75 340 THR A N 1
ATOM 2703 C CA . THR A 1 340 ? 18.875 21.859 13.297 1 98.75 340 THR A CA 1
ATOM 2704 C C . THR A 1 340 ? 18.484 23.312 13.562 1 98.75 340 THR A C 1
ATOM 2706 O O . THR A 1 340 ? 17.812 23.953 12.742 1 98.75 340 THR A O 1
ATOM 2709 N N . GLU A 1 341 ? 18.906 23.781 14.703 1 98.62 341 GLU A N 1
ATOM 2710 C CA . GLU A 1 341 ? 18.656 25.172 15.039 1 98.62 341 GLU A CA 1
ATOM 2711 C C . GLU A 1 341 ? 19.297 26.109 14.016 1 98.62 341 GLU A C 1
ATOM 2713 O O . GLU A 1 341 ? 18.703 27.125 13.656 1 98.62 341 GLU A O 1
ATOM 2718 N N . GLU A 1 342 ? 20.469 25.734 13.602 1 98.69 342 GLU A N 1
ATOM 2719 C CA . GLU A 1 342 ? 21.156 26.531 12.594 1 98.69 342 GLU A CA 1
ATOM 2720 C C . GLU A 1 342 ? 20.359 26.594 11.305 1 98.69 342 GLU A C 1
ATOM 2722 O O . GLU A 1 342 ? 20.234 27.672 10.703 1 98.69 342 GLU A O 1
ATOM 2727 N N . GLU A 1 343 ? 19.812 25.484 10.891 1 98.81 343 GLU A N 1
ATOM 2728 C CA . GLU A 1 343 ? 18.984 25.453 9.688 1 98.81 343 GLU A CA 1
ATOM 2729 C C . GLU A 1 343 ? 17.734 26.312 9.844 1 98.81 343 GLU A C 1
ATOM 2731 O O . GLU A 1 343 ? 17.328 27 8.914 1 98.81 343 GLU A O 1
ATOM 2736 N N . ILE A 1 344 ? 17.125 26.281 11.016 1 98.88 344 ILE A N 1
ATOM 2737 C CA . ILE A 1 344 ? 15.922 27.047 11.289 1 98.88 344 ILE A CA 1
ATOM 2738 C C . ILE A 1 344 ? 16.234 28.531 11.203 1 98.88 344 ILE A C 1
ATOM 2740 O O . ILE A 1 344 ? 15.492 29.297 10.57 1 98.88 344 ILE A O 1
ATOM 2744 N N . LEU A 1 345 ? 17.297 28.984 11.781 1 98.75 345 LEU A N 1
ATOM 2745 C CA . LEU A 1 345 ? 17.688 30.391 11.758 1 98.75 345 LEU A CA 1
ATOM 2746 C C . LEU A 1 345 ? 17.984 30.844 10.328 1 98.75 345 LEU A C 1
ATOM 2748 O O . LEU A 1 345 ? 17.609 31.938 9.938 1 98.75 345 LEU A O 1
ATOM 2752 N N . LYS A 1 346 ? 18.656 29.953 9.633 1 98.69 346 LYS A N 1
ATOM 2753 C CA . LYS A 1 346 ? 18.938 30.266 8.234 1 98.69 346 LYS A CA 1
ATOM 2754 C C . LYS A 1 346 ? 17.641 30.453 7.445 1 98.69 346 LYS A C 1
ATOM 2756 O O . LYS A 1 346 ? 17.516 31.391 6.648 1 98.69 346 LYS A O 1
ATOM 2761 N N . ALA A 1 347 ? 16.672 29.578 7.648 1 98.75 347 ALA A N 1
ATOM 2762 C CA . ALA A 1 347 ? 15.398 29.656 6.945 1 98.75 347 ALA A CA 1
ATOM 2763 C C . ALA A 1 347 ? 14.664 30.953 7.289 1 98.75 347 ALA A C 1
ATOM 2765 O O . ALA A 1 347 ? 14.164 31.641 6.402 1 98.75 347 ALA A O 1
ATOM 2766 N N . VAL A 1 348 ? 14.594 31.297 8.523 1 98.38 348 VAL A N 1
ATOM 2767 C CA . VAL A 1 348 ? 13.891 32.5 8.961 1 98.38 348 VAL A CA 1
ATOM 2768 C C . VAL A 1 348 ? 14.586 33.75 8.414 1 98.38 348 VAL A C 1
ATOM 2770 O O . VAL A 1 348 ? 13.922 34.719 8.016 1 98.38 348 VAL A O 1
ATOM 2773 N N . ASN A 1 349 ? 15.898 33.719 8.383 1 98.44 349 ASN A N 1
ATOM 2774 C CA . ASN A 1 349 ? 16.656 34.875 7.883 1 98.44 349 ASN A CA 1
ATOM 2775 C C . ASN A 1 349 ? 16.375 35.125 6.402 1 98.44 349 ASN A C 1
ATOM 2777 O O . ASN A 1 349 ? 16.359 36.25 5.953 1 98.44 349 ASN A O 1
ATOM 2781 N N . VAL A 1 350 ? 16.25 34.031 5.68 1 98.38 350 VAL A N 1
ATOM 2782 C CA . VAL A 1 350 ? 15.914 34.188 4.266 1 98.38 350 VAL A CA 1
ATOM 2783 C C . VAL A 1 350 ? 14.594 34.938 4.125 1 98.38 350 VAL A C 1
ATOM 2785 O O . VAL A 1 350 ? 14.453 35.812 3.264 1 98.38 350 VAL A O 1
ATOM 2788 N N . LEU A 1 351 ? 13.617 34.688 4.961 1 98.06 351 LEU A N 1
ATOM 2789 C CA . LEU A 1 351 ? 12.32 35.344 4.953 1 98.06 351 LEU A CA 1
ATOM 2790 C C . LEU A 1 351 ? 12.461 36.812 5.402 1 98.06 351 LEU A C 1
ATOM 2792 O O . LEU A 1 351 ? 11.867 37.688 4.801 1 98.06 351 LEU A O 1
ATOM 2796 N N . ASN A 1 352 ? 13.219 37.031 6.438 1 98.06 352 ASN A N 1
ATOM 2797 C CA . ASN A 1 352 ? 13.469 38.375 6.926 1 98.06 352 ASN A CA 1
ATOM 2798 C C . ASN A 1 352 ? 14.102 39.25 5.852 1 98.06 352 ASN A C 1
ATOM 2800 O O . ASN A 1 352 ? 13.695 40.406 5.66 1 98.06 352 ASN A O 1
ATOM 2804 N N . ASP A 1 353 ? 15.055 38.656 5.199 1 97.5 353 ASP A N 1
ATOM 2805 C CA . ASP A 1 353 ? 15.75 39.375 4.152 1 97.5 353 ASP A CA 1
ATOM 2806 C C . ASP A 1 353 ? 14.805 39.75 3.012 1 97.5 353 ASP A C 1
ATOM 2808 O O . ASP A 1 353 ? 14.891 40.844 2.453 1 97.5 353 ASP A O 1
ATOM 2812 N N . LEU A 1 354 ? 13.984 38.781 2.67 1 96.44 354 LEU A N 1
ATOM 2813 C CA . LEU A 1 354 ? 13.008 39.062 1.622 1 96.44 354 LEU A CA 1
ATOM 2814 C C . LEU A 1 354 ? 12.102 40.219 2.008 1 96.44 354 LEU A C 1
ATOM 2816 O O . LEU A 1 354 ? 11.805 41.094 1.176 1 96.44 354 LEU A O 1
ATOM 2820 N N . TYR A 1 355 ? 11.625 40.25 3.217 1 96 355 TYR A N 1
ATOM 2821 C CA . TYR A 1 355 ? 10.766 41.312 3.721 1 96 355 TYR A CA 1
ATOM 2822 C C . TYR A 1 355 ? 11.477 42.656 3.658 1 96 355 TYR A C 1
ATOM 2824 O O . TYR A 1 355 ? 10.891 43.656 3.232 1 96 355 TYR A O 1
ATOM 2832 N N . GLU A 1 356 ? 12.695 42.719 4.008 1 94.56 356 GLU A N 1
ATOM 2833 C CA . GLU A 1 356 ? 13.469 43.969 4.027 1 94.56 356 GLU A CA 1
ATOM 2834 C C . GLU A 1 356 ? 13.703 44.469 2.617 1 94.56 356 GLU A C 1
ATOM 2836 O O . GLU A 1 356 ? 13.68 45.688 2.391 1 94.56 356 GLU A O 1
ATOM 2841 N N . LYS A 1 357 ? 13.938 43.562 1.7 1 90.69 357 LYS A N 1
ATOM 2842 C CA . LYS A 1 357 ? 14.141 43.969 0.309 1 90.69 357 LYS A CA 1
ATOM 2843 C C . LYS A 1 357 ? 12.867 44.562 -0.287 1 90.69 357 LYS A C 1
ATOM 2845 O O . LYS A 1 357 ? 12.93 45.469 -1.112 1 90.69 357 LYS A O 1
ATOM 2850 N N . GLY A 1 358 ? 11.75 43.938 -0.013 1 82.69 358 GLY A N 1
ATOM 2851 C CA . GLY A 1 358 ? 10.477 44.438 -0.5 1 82.69 358 GLY A CA 1
ATOM 2852 C C . GLY A 1 358 ? 10.133 45.812 0.033 1 82.69 358 GLY A C 1
ATOM 2853 O O . GLY A 1 358 ? 9.477 46.594 -0.651 1 82.69 358 GLY A O 1
ATOM 2854 N N . LYS A 1 359 ? 10.562 46.156 1.19 1 75.25 359 LYS A N 1
ATOM 2855 C CA . LYS A 1 359 ? 10.352 47.469 1.776 1 75.25 359 LYS A CA 1
ATOM 2856 C C . LYS A 1 359 ? 11.133 48.531 1.014 1 75.25 359 LYS A C 1
ATOM 2858 O O . LYS A 1 359 ? 10.648 49.656 0.834 1 75.25 359 LYS A O 1
ATOM 2863 N N . TYR A 1 360 ? 12.141 48.031 0.561 1 62.72 360 TYR A N 1
ATOM 2864 C CA . TYR A 1 360 ? 12.977 49 -0.14 1 62.72 360 TYR A CA 1
ATOM 2865 C C . TYR A 1 360 ? 12.508 49.188 -1.578 1 62.72 360 TYR A C 1
ATOM 2867 O O . TYR A 1 360 ? 12.672 50.25 -2.158 1 62.72 360 TYR A O 1
ATOM 2875 N N . ASN A 1 361 ? 12.07 48.125 -2.162 1 56.44 361 ASN A N 1
ATOM 2876 C CA . ASN A 1 361 ? 11.617 48.25 -3.541 1 56.44 361 ASN A CA 1
ATOM 2877 C C . ASN A 1 361 ? 10.211 48.844 -3.611 1 56.44 361 ASN A C 1
ATOM 2879 O O . ASN A 1 361 ? 9.727 49.156 -4.695 1 56.44 361 ASN A O 1
ATOM 2883 N N . GLY A 1 362 ? 9.43 48.844 -2.609 1 47.78 362 GLY A N 1
ATOM 2884 C CA . GLY A 1 362 ? 8.148 49.531 -2.604 1 47.78 362 GLY A CA 1
ATOM 2885 C C . GLY A 1 362 ? 8.234 50.938 -2.062 1 47.78 362 GLY A C 1
ATOM 2886 O O . GLY A 1 362 ? 9.156 51.25 -1.312 1 47.78 362 GLY A O 1
ATOM 2887 N N . MET B 1 1 ? 20.5 -21.547 4.414 1 94 1 MET B N 1
ATOM 2888 C CA . MET B 1 1 ? 19.109 -21.781 4.016 1 94 1 MET B CA 1
ATOM 2889 C C . MET B 1 1 ? 18.969 -21.734 2.498 1 94 1 MET B C 1
ATOM 2891 O O . MET B 1 1 ? 19.562 -20.891 1.838 1 94 1 MET B O 1
ATOM 2895 N N . ILE B 1 2 ? 18.375 -22.797 1.949 1 98.62 2 ILE B N 1
ATOM 2896 C CA . ILE B 1 2 ? 18.062 -22.859 0.526 1 98.62 2 ILE B CA 1
ATOM 2897 C C . ILE B 1 2 ? 16.641 -22.375 0.29 1 98.62 2 ILE B C 1
ATOM 2899 O O . ILE B 1 2 ? 15.68 -23.016 0.734 1 98.62 2 ILE B O 1
ATOM 2903 N N . TYR B 1 3 ? 16.484 -21.266 -0.416 1 98.75 3 TYR B N 1
ATOM 2904 C CA . TYR B 1 3 ? 15.18 -20.641 -0.594 1 98.75 3 TYR B CA 1
ATOM 2905 C C . TYR B 1 3 ? 14.555 -21.047 -1.924 1 98.75 3 TYR B C 1
ATOM 2907 O O . TYR B 1 3 ? 15.016 -20.625 -2.986 1 98.75 3 TYR B O 1
ATOM 2915 N N . LEU B 1 4 ? 13.508 -21.828 -1.891 1 98.75 4 LEU B N 1
ATOM 2916 C CA . LEU B 1 4 ? 12.789 -22.281 -3.072 1 98.75 4 LEU B CA 1
ATOM 2917 C C . LEU B 1 4 ? 11.305 -21.938 -2.975 1 98.75 4 LEU B C 1
ATOM 2919 O O . LEU B 1 4 ? 10.445 -22.766 -3.268 1 98.75 4 LEU B O 1
ATOM 2923 N N . ASP B 1 5 ? 11.016 -20.719 -2.533 1 98.25 5 ASP B N 1
ATOM 2924 C CA . ASP B 1 5 ? 9.656 -20.219 -2.393 1 98.25 5 ASP B CA 1
ATOM 2925 C C . ASP B 1 5 ? 9.516 -18.828 -3.037 1 98.25 5 ASP B C 1
ATOM 2927 O O . ASP B 1 5 ? 8.836 -17.953 -2.502 1 98.25 5 ASP B O 1
ATOM 2931 N N . TYR B 1 6 ? 10.133 -18.609 -4.191 1 98.38 6 TYR B N 1
ATOM 2932 C CA . TYR B 1 6 ? 10.164 -17.344 -4.906 1 98.38 6 TYR B CA 1
ATOM 2933 C C . TYR B 1 6 ? 8.773 -16.969 -5.41 1 98.38 6 TYR B C 1
ATOM 2935 O O . TYR B 1 6 ? 8.484 -15.789 -5.621 1 98.38 6 TYR B O 1
ATOM 2943 N N . ALA B 1 7 ? 7.863 -17.938 -5.59 1 97.69 7 ALA B N 1
ATOM 2944 C CA . ALA B 1 7 ? 6.523 -17.656 -6.102 1 97.69 7 ALA B CA 1
ATOM 2945 C C . ALA B 1 7 ? 5.633 -17.062 -5.008 1 97.69 7 ALA B C 1
ATOM 2947 O O . ALA B 1 7 ? 4.598 -16.469 -5.301 1 97.69 7 ALA B O 1
ATOM 2948 N N . ALA B 1 8 ? 5.961 -17.281 -3.725 1 97.06 8 ALA B N 1
ATOM 2949 C CA . ALA B 1 8 ? 5.273 -16.594 -2.639 1 97.06 8 ALA B CA 1
ATOM 2950 C C . ALA B 1 8 ? 5.758 -15.156 -2.516 1 97.06 8 ALA B C 1
ATOM 2952 O O . ALA B 1 8 ? 4.953 -14.219 -2.512 1 97.06 8 ALA B O 1
ATOM 2953 N N . THR B 1 9 ? 7.02 -14.992 -2.398 1 97.88 9 THR B N 1
ATOM 2954 C CA . THR B 1 9 ? 7.715 -13.711 -2.477 1 97.88 9 THR B CA 1
ATOM 2955 C C . THR B 1 9 ? 9.195 -13.922 -2.795 1 97.88 9 THR B C 1
ATOM 2957 O O . THR B 1 9 ? 9.812 -14.859 -2.295 1 97.88 9 THR B O 1
ATOM 2960 N N . SER B 1 10 ? 9.719 -13.117 -3.65 1 98.44 10 SER B N 1
ATOM 2961 C CA . SER B 1 10 ? 11.133 -13.203 -4.004 1 98.44 10 SER B CA 1
ATOM 2962 C C . SER B 1 10 ? 12.008 -12.617 -2.898 1 98.44 10 SER B C 1
ATOM 2964 O O . SER B 1 10 ? 11.578 -11.742 -2.146 1 98.44 10 SER B O 1
ATOM 2966 N N . LEU B 1 11 ? 13.234 -13.18 -2.799 1 98.38 11 LEU B N 1
ATOM 2967 C CA . LEU B 1 11 ? 14.227 -12.461 -2.018 1 98.38 11 LEU B CA 1
ATOM 2968 C C . LEU B 1 11 ? 14.484 -11.07 -2.602 1 98.38 11 LEU B C 1
ATOM 2970 O O . LEU B 1 11 ? 14.516 -10.906 -3.822 1 98.38 11 LEU B O 1
ATOM 2974 N N . LYS B 1 12 ? 14.625 -10.062 -1.705 1 98.5 12 LYS B N 1
ATOM 2975 C CA . LYS B 1 12 ? 14.797 -8.688 -2.18 1 98.5 12 LYS B CA 1
ATOM 2976 C C . LYS B 1 12 ? 16.188 -8.492 -2.773 1 98.5 12 LYS B C 1
ATOM 2978 O O . LYS B 1 12 ? 17.141 -9.148 -2.363 1 98.5 12 LYS B O 1
ATOM 2983 N N . ARG B 1 13 ? 16.203 -7.695 -3.775 1 98.44 13 ARG B N 1
ATOM 2984 C CA . ARG B 1 13 ? 17.469 -7.277 -4.363 1 98.44 13 ARG B CA 1
ATOM 2985 C C . ARG B 1 13 ? 18.141 -6.219 -3.502 1 98.44 13 ARG B C 1
ATOM 2987 O O . ARG B 1 13 ? 17.969 -5.02 -3.723 1 98.44 13 ARG B O 1
ATOM 2994 N N . VAL B 1 14 ? 19.047 -6.621 -2.65 1 98 14 VAL B N 1
ATOM 2995 C CA . VAL B 1 14 ? 19.625 -5.812 -1.587 1 98 14 VAL B CA 1
ATOM 2996 C C . VAL B 1 14 ? 20.438 -4.664 -2.193 1 98 14 VAL B C 1
ATOM 2998 O O . VAL B 1 14 ? 20.484 -3.564 -1.633 1 98 14 VAL B O 1
ATOM 3001 N N . GLU B 1 15 ? 21.016 -4.867 -3.332 1 98.12 15 GLU B N 1
ATOM 3002 C CA . GLU B 1 15 ? 21.797 -3.824 -3.984 1 98.12 15 GLU B CA 1
ATOM 3003 C C . GLU B 1 15 ? 20.922 -2.625 -4.352 1 98.12 15 GLU B C 1
ATOM 3005 O O . GLU B 1 15 ? 21.406 -1.491 -4.395 1 98.12 15 GLU B O 1
ATOM 3010 N N . LEU B 1 16 ? 19.672 -2.863 -4.637 1 98.44 16 LEU B N 1
ATOM 3011 C CA . LEU B 1 16 ? 18.766 -1.763 -4.945 1 98.44 16 LEU B CA 1
ATOM 3012 C C . LEU B 1 16 ? 18.422 -0.968 -3.688 1 98.44 16 LEU B C 1
ATOM 3014 O O . LEU B 1 16 ? 18.312 0.258 -3.736 1 98.44 16 LEU B O 1
ATOM 3018 N N . ILE B 1 17 ? 18.266 -1.65 -2.557 1 98 17 ILE B N 1
ATOM 3019 C CA . ILE B 1 17 ? 18.031 -0.996 -1.271 1 98 17 ILE B CA 1
ATOM 3020 C C . ILE B 1 17 ? 19.25 -0.153 -0.905 1 98 17 ILE B C 1
ATOM 3022 O O . ILE B 1 17 ? 19.125 0.984 -0.448 1 98 17 ILE B O 1
ATOM 3026 N N . GLU B 1 18 ? 20.406 -0.707 -1.14 1 98.06 18 GLU B N 1
ATOM 3027 C CA . GLU B 1 18 ? 21.656 0.013 -0.884 1 98.06 18 GLU B CA 1
ATOM 3028 C C . GLU B 1 18 ? 21.75 1.273 -1.739 1 98.06 18 GLU B C 1
ATOM 3030 O O . GLU B 1 18 ? 22.141 2.332 -1.252 1 98.06 18 GLU B O 1
ATOM 3035 N N . TYR B 1 19 ? 21.406 1.112 -2.99 1 98.38 19 TYR B N 1
ATOM 3036 C CA . TYR B 1 19 ? 21.422 2.266 -3.885 1 98.38 19 TYR B CA 1
ATOM 3037 C C . TYR B 1 19 ? 20.5 3.367 -3.359 1 98.38 19 TYR B C 1
ATOM 3039 O O . TYR B 1 19 ? 20.891 4.539 -3.328 1 98.38 19 TYR B O 1
ATOM 3047 N N . ILE B 1 20 ? 19.328 3.018 -2.908 1 98.5 20 ILE B N 1
ATOM 3048 C CA . ILE B 1 20 ? 18.344 3.971 -2.391 1 98.5 20 ILE B CA 1
ATOM 3049 C C . ILE B 1 20 ? 18.922 4.676 -1.162 1 98.5 20 ILE B C 1
ATOM 3051 O O . ILE B 1 20 ? 18.875 5.902 -1.067 1 98.5 20 ILE B O 1
ATOM 3055 N N . MET B 1 21 ? 19.5 3.91 -0.268 1 96.75 21 MET B N 1
ATOM 3056 C CA . MET B 1 21 ? 20.062 4.449 0.965 1 96.75 21 MET B CA 1
ATOM 3057 C C . MET B 1 21 ? 21.141 5.484 0.664 1 96.75 21 MET B C 1
ATOM 3059 O O . MET B 1 21 ? 21.266 6.48 1.377 1 96.75 21 MET B O 1
ATOM 3063 N N . ASN B 1 22 ? 21.844 5.254 -0.407 1 96.94 22 ASN B N 1
ATOM 3064 C CA . ASN B 1 22 ? 22.953 6.125 -0.761 1 96.94 22 ASN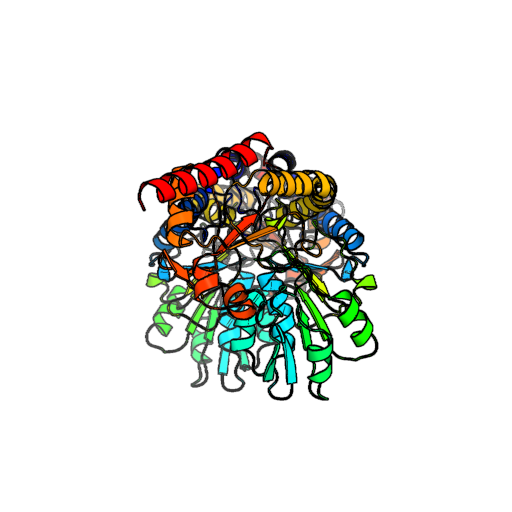 B CA 1
ATOM 3065 C C . ASN B 1 22 ? 22.5 7.316 -1.597 1 96.94 22 ASN B C 1
ATOM 3067 O O . ASN B 1 22 ? 23.281 8.227 -1.879 1 96.94 22 ASN B O 1
ATOM 3071 N N . ASN B 1 23 ? 21.234 7.332 -2.002 1 98.12 23 ASN B N 1
ATOM 3072 C CA . ASN B 1 23 ? 20.688 8.398 -2.84 1 98.12 23 ASN B CA 1
ATOM 3073 C C . ASN B 1 23 ? 19.328 8.867 -2.336 1 98.12 23 ASN B C 1
ATOM 3075 O O . ASN B 1 23 ? 18.406 9.078 -3.127 1 98.12 23 ASN B O 1
ATOM 3079 N N . MET B 1 24 ? 19.188 9.062 -1.098 1 97.75 24 MET B N 1
ATOM 3080 C CA . MET B 1 24 ? 17.906 9.312 -0.441 1 97.75 24 MET B CA 1
ATOM 3081 C C . MET B 1 24 ? 17.234 10.562 -1.013 1 97.75 24 MET B C 1
ATOM 3083 O O . MET B 1 24 ? 16.016 10.641 -1.062 1 97.75 24 MET B O 1
ATOM 3087 N N . MET B 1 25 ? 17.953 11.547 -1.46 1 96.56 25 MET B N 1
ATOM 3088 C CA . MET B 1 25 ? 17.422 12.797 -1.976 1 96.56 25 MET B CA 1
ATOM 3089 C C . MET B 1 25 ? 16.469 12.539 -3.139 1 96.56 25 MET B C 1
ATOM 3091 O O . MET B 1 25 ? 15.516 13.297 -3.352 1 96.56 25 MET B O 1
ATOM 3095 N N . ASP B 1 26 ? 16.688 11.453 -3.846 1 97.81 26 ASP B N 1
ATOM 3096 C CA . ASP B 1 26 ? 15.891 11.109 -5.016 1 97.81 26 ASP B CA 1
ATOM 3097 C C . ASP B 1 26 ? 14.633 10.352 -4.613 1 97.81 26 ASP B C 1
ATOM 3099 O O . ASP B 1 26 ? 13.773 10.078 -5.453 1 97.81 26 ASP B O 1
ATOM 3103 N N . PHE B 1 27 ? 14.469 10.078 -3.27 1 98.31 27 PHE B N 1
ATOM 3104 C CA . PHE B 1 27 ? 13.414 9.148 -2.887 1 98.31 27 PHE B CA 1
ATOM 3105 C C . PHE B 1 27 ? 12.625 9.688 -1.704 1 98.31 27 PHE B C 1
ATOM 3107 O O . PHE B 1 27 ? 11.484 9.266 -1.469 1 98.31 27 PHE B O 1
ATOM 3114 N N . ASP B 1 28 ? 13.094 10.586 -0.984 1 96.81 28 ASP B N 1
ATOM 3115 C CA . ASP B 1 28 ? 12.688 10.836 0.396 1 96.81 28 ASP B CA 1
ATOM 3116 C C . ASP B 1 28 ? 11.453 11.727 0.452 1 96.81 28 ASP B C 1
ATOM 3118 O O . ASP B 1 28 ? 10.57 11.516 1.289 1 96.81 28 ASP B O 1
ATOM 3122 N N . ALA B 1 29 ? 11.375 12.734 -0.404 1 97.5 29 ALA B N 1
ATOM 3123 C CA . ALA B 1 29 ? 10.336 13.75 -0.306 1 97.5 29 ALA B CA 1
ATOM 3124 C C . ALA B 1 29 ? 9.07 13.305 -1.033 1 97.5 29 ALA B C 1
ATOM 3126 O O . ALA B 1 29 ? 9.07 12.305 -1.746 1 97.5 29 ALA B O 1
ATOM 3127 N N . ASN B 1 30 ? 7.977 13.961 -0.69 1 97 30 ASN B N 1
ATOM 3128 C CA . ASN B 1 30 ? 6.711 13.742 -1.383 1 97 30 ASN B CA 1
ATOM 3129 C C . ASN B 1 30 ? 6.812 14.109 -2.861 1 97 30 ASN B C 1
ATOM 3131 O O . ASN B 1 30 ? 7.109 15.258 -3.201 1 97 30 ASN B O 1
ATOM 3135 N N . ALA B 1 31 ? 6.504 13.164 -3.719 1 97.38 31 ALA B N 1
ATOM 3136 C CA . ALA B 1 31 ? 6.645 13.367 -5.16 1 97.38 31 ALA B CA 1
ATOM 3137 C C . ALA B 1 31 ? 5.68 14.445 -5.656 1 97.38 31 ALA B C 1
ATOM 3139 O O . ALA B 1 31 ? 5.832 14.953 -6.77 1 97.38 31 ALA B O 1
ATOM 3140 N N . ASP B 1 32 ? 4.711 14.812 -4.836 1 94.38 32 ASP B N 1
ATOM 3141 C CA . ASP B 1 32 ? 3.742 15.828 -5.238 1 94.38 32 ASP B CA 1
ATOM 3142 C C . ASP B 1 32 ? 4.145 17.203 -4.723 1 94.38 32 ASP B C 1
ATOM 3144 O O . ASP B 1 32 ? 3.494 18.203 -5.031 1 94.38 32 ASP B O 1
ATOM 3148 N N . SER B 1 33 ? 5.18 17.281 -3.922 1 95 33 SER B N 1
ATOM 3149 C CA . SER B 1 33 ? 5.668 18.578 -3.471 1 95 33 SER B CA 1
ATOM 3150 C C . SER B 1 33 ? 6.414 19.312 -4.586 1 95 33 SER B C 1
ATOM 3152 O O . SER B 1 33 ? 7.133 18.688 -5.367 1 95 33 SER B O 1
ATOM 3154 N N . ILE B 1 34 ? 6.332 20.625 -4.633 1 93.31 34 ILE B N 1
ATOM 3155 C CA . ILE B 1 34 ? 6.824 21.391 -5.773 1 93.31 34 ILE B CA 1
ATOM 3156 C C . ILE B 1 34 ? 8.281 21.781 -5.539 1 93.31 34 ILE B C 1
ATOM 3158 O O . ILE B 1 34 ? 8.977 22.203 -6.469 1 93.31 34 ILE B O 1
ATOM 3162 N N . HIS B 1 35 ? 8.766 21.734 -4.305 1 96.06 35 HIS B N 1
ATOM 3163 C CA . HIS B 1 35 ? 10.156 22.094 -4.027 1 96.06 35 HIS B CA 1
ATOM 3164 C C . HIS B 1 35 ? 11.117 21.078 -4.637 1 96.06 35 HIS B C 1
ATOM 3166 O O . HIS B 1 35 ? 10.695 20.016 -5.094 1 96.06 35 HIS B O 1
ATOM 3172 N N . LYS B 1 36 ? 12.391 21.328 -4.629 1 97.5 36 LYS B N 1
ATOM 3173 C CA . LYS B 1 36 ? 13.422 20.578 -5.336 1 97.5 36 LYS B CA 1
ATOM 3174 C C . LYS B 1 36 ? 13.406 19.109 -4.926 1 97.5 36 LYS B C 1
ATOM 3176 O O . LYS B 1 36 ? 13.445 18.219 -5.781 1 97.5 36 LYS B O 1
ATOM 3181 N N . MET B 1 37 ? 13.352 18.828 -3.652 1 97.81 37 MET B N 1
ATOM 3182 C CA . MET B 1 37 ? 13.375 17.438 -3.195 1 97.81 37 MET B CA 1
ATOM 3183 C C . MET B 1 37 ? 12.148 16.672 -3.688 1 97.81 37 MET B C 1
ATOM 3185 O O . MET B 1 37 ? 12.234 15.492 -4.004 1 97.81 37 MET B O 1
ATOM 3189 N N . GLY B 1 38 ? 10.961 17.375 -3.713 1 97.38 38 GLY B N 1
ATOM 3190 C CA . GLY B 1 38 ? 9.773 16.766 -4.305 1 97.38 38 GLY B CA 1
ATOM 3191 C C . GLY B 1 38 ? 9.93 16.484 -5.785 1 97.38 38 GLY B C 1
ATOM 3192 O O . GLY B 1 38 ? 9.562 15.398 -6.25 1 97.38 38 GLY B O 1
ATOM 3193 N N . ARG B 1 39 ? 10.531 17.375 -6.508 1 97.62 39 ARG B N 1
ATOM 3194 C CA . ARG B 1 39 ? 10.75 17.219 -7.941 1 97.62 39 ARG B CA 1
ATOM 3195 C C . ARG B 1 39 ? 11.695 16.047 -8.219 1 97.62 39 ARG B C 1
ATOM 3197 O O . ARG B 1 39 ? 11.516 15.312 -9.188 1 97.62 39 ARG B O 1
ATOM 3204 N N . LEU B 1 40 ? 12.703 15.93 -7.383 1 98.56 40 LEU B N 1
ATOM 3205 C CA . LEU B 1 40 ? 13.641 14.82 -7.543 1 98.56 40 LEU B CA 1
ATOM 3206 C C . LEU B 1 40 ? 12.938 13.484 -7.324 1 98.56 40 LEU B C 1
ATOM 3208 O O . LEU B 1 40 ? 13.125 12.539 -8.094 1 98.56 40 LEU B O 1
ATOM 3212 N N . SER B 1 41 ? 12.133 13.383 -6.277 1 98.5 41 SER B N 1
ATOM 3213 C CA . SER B 1 41 ? 11.336 12.188 -6.031 1 98.5 41 SER B CA 1
ATOM 3214 C C . SER B 1 41 ? 10.383 11.914 -7.188 1 98.5 41 SER B C 1
ATOM 3216 O O . SER B 1 41 ? 10.219 10.766 -7.609 1 98.5 41 SER B O 1
ATOM 3218 N N . LYS B 1 42 ? 9.766 12.961 -7.676 1 98.31 42 LYS B N 1
ATOM 3219 C CA . LYS B 1 42 ? 8.844 12.836 -8.797 1 98.31 42 LYS B CA 1
ATOM 3220 C C . LYS B 1 42 ? 9.555 12.312 -10.039 1 98.31 42 LYS B C 1
ATOM 3222 O O . LYS B 1 42 ? 9.016 11.469 -10.766 1 98.31 42 LYS B O 1
ATOM 3227 N N . LYS B 1 43 ? 10.695 12.867 -10.281 1 98.81 43 LYS B N 1
ATOM 3228 C CA . LYS B 1 43 ? 11.492 12.414 -11.414 1 98.81 43 LYS B CA 1
ATOM 3229 C C . LYS B 1 43 ? 11.758 10.914 -11.344 1 98.81 43 LYS B C 1
ATOM 3231 O O . LYS B 1 43 ? 11.586 10.195 -12.328 1 98.81 43 LYS B O 1
ATOM 3236 N N . THR B 1 44 ? 12.172 10.438 -10.18 1 98.88 44 THR B N 1
ATOM 3237 C CA . THR B 1 44 ? 12.422 9.008 -9.992 1 98.88 44 THR B CA 1
ATOM 3238 C C . THR B 1 44 ? 11.141 8.203 -10.219 1 98.88 44 THR B C 1
ATOM 3240 O O . THR B 1 44 ? 11.164 7.184 -10.898 1 98.88 44 THR B O 1
ATOM 3243 N N . LEU B 1 45 ? 10.078 8.672 -9.68 1 98.81 45 LEU B N 1
ATOM 3244 C CA . LEU B 1 45 ? 8.781 8.008 -9.797 1 98.81 45 LEU B CA 1
ATOM 3245 C C . LEU B 1 45 ? 8.359 7.898 -11.258 1 98.81 45 LEU B C 1
ATOM 3247 O O . LEU B 1 45 ? 7.992 6.816 -11.727 1 98.81 45 LEU B O 1
ATOM 3251 N N . GLU B 1 46 ? 8.43 8.961 -11.969 1 98.81 46 GLU B N 1
ATOM 3252 C CA . GLU B 1 46 ? 7.93 9.008 -13.344 1 98.81 46 GLU B CA 1
ATOM 3253 C C . GLU B 1 46 ? 8.875 8.281 -14.297 1 98.81 46 GLU B C 1
ATOM 3255 O O . GLU B 1 46 ? 8.43 7.68 -15.273 1 98.81 46 GLU B O 1
ATOM 3260 N N . ASN B 1 47 ? 10.156 8.375 -14.016 1 98.88 47 ASN B N 1
ATOM 3261 C CA . ASN B 1 47 ? 11.078 7.543 -14.789 1 98.88 47 ASN B CA 1
ATOM 3262 C C . ASN B 1 47 ? 10.75 6.062 -14.648 1 98.88 47 ASN B C 1
ATOM 3264 O O . ASN B 1 47 ? 10.781 5.316 -15.625 1 98.88 47 ASN B O 1
ATOM 3268 N N . SER B 1 48 ? 10.484 5.672 -13.414 1 98.94 48 SER B N 1
ATOM 3269 C CA . SER B 1 48 ? 10.086 4.289 -13.188 1 98.94 48 SER B CA 1
ATOM 3270 C C . SER B 1 48 ? 8.812 3.947 -13.953 1 98.94 48 SER B C 1
ATOM 3272 O O . SER B 1 48 ? 8.719 2.885 -14.57 1 98.94 48 SER B O 1
ATOM 3274 N N . ARG B 1 49 ? 7.812 4.832 -13.898 1 98.94 49 ARG B N 1
ATOM 3275 C CA . ARG B 1 49 ? 6.566 4.629 -14.633 1 98.94 49 ARG B CA 1
ATOM 3276 C C . ARG B 1 49 ? 6.828 4.449 -16.125 1 98.94 49 ARG B C 1
ATOM 3278 O O . ARG B 1 49 ? 6.254 3.562 -16.75 1 98.94 49 ARG B O 1
ATOM 3285 N N . HIS B 1 50 ? 7.688 5.281 -16.641 1 98.94 50 HIS B N 1
ATOM 3286 C CA . HIS B 1 50 ? 8.023 5.258 -18.062 1 98.94 50 HIS B CA 1
ATOM 3287 C C . HIS B 1 50 ? 8.648 3.928 -18.453 1 98.94 50 HIS B C 1
ATOM 3289 O O . HIS B 1 50 ? 8.25 3.324 -19.453 1 98.94 50 HIS B O 1
ATOM 3295 N N . GLU B 1 51 ? 9.586 3.484 -17.719 1 98.94 51 GLU B N 1
ATOM 3296 C CA . GLU B 1 51 ? 10.289 2.242 -18.031 1 98.94 51 GLU B CA 1
ATOM 3297 C C . GLU B 1 51 ? 9.367 1.036 -17.891 1 98.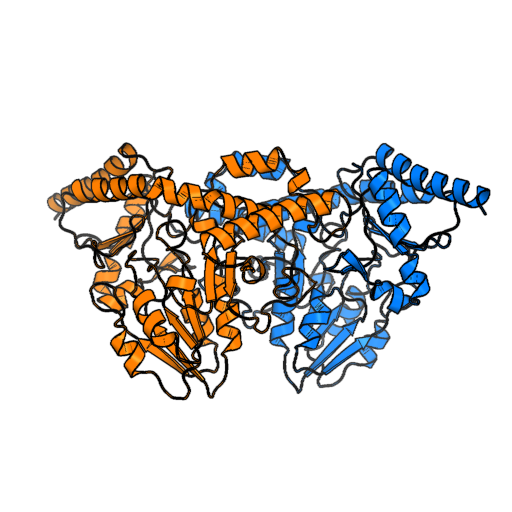94 51 GLU B C 1
ATOM 3299 O O . GLU B 1 51 ? 9.453 0.084 -18.672 1 98.94 51 GLU B O 1
ATOM 3304 N N . ILE B 1 52 ? 8.477 1.071 -16.906 1 98.94 52 ILE B N 1
ATOM 3305 C CA . ILE B 1 52 ? 7.5 0.001 -16.719 1 98.94 52 ILE B CA 1
ATOM 3306 C C . ILE B 1 52 ? 6.531 -0.03 -17.906 1 98.94 52 ILE B C 1
ATOM 3308 O O . ILE B 1 52 ? 6.234 -1.099 -18.438 1 98.94 52 ILE B O 1
ATOM 3312 N N . ALA B 1 53 ? 6.051 1.142 -18.281 1 98.94 53 ALA B N 1
ATOM 3313 C CA . ALA B 1 53 ? 5.152 1.243 -19.422 1 98.94 53 ALA B CA 1
ATOM 3314 C C . ALA B 1 53 ? 5.809 0.693 -20.688 1 98.94 53 ALA B C 1
ATOM 3316 O O . ALA B 1 53 ? 5.207 -0.103 -21.406 1 98.94 53 ALA B O 1
ATOM 3317 N N . LYS B 1 54 ? 7.031 1.094 -20.906 1 98.88 54 LYS B N 1
ATOM 3318 C CA . LYS B 1 54 ? 7.789 0.62 -22.062 1 98.88 54 LYS B CA 1
ATOM 3319 C C . LYS B 1 54 ? 7.934 -0.899 -22.031 1 98.88 54 LYS B C 1
ATOM 3321 O O . LYS B 1 54 ? 7.781 -1.56 -23.062 1 98.88 54 LYS B O 1
ATOM 3326 N N . PHE B 1 55 ? 8.203 -1.445 -20.891 1 98.88 55 PHE B N 1
ATOM 3327 C CA . PHE B 1 55 ? 8.383 -2.881 -20.719 1 98.88 55 PHE B CA 1
ATOM 3328 C C . PHE B 1 55 ? 7.125 -3.641 -21.109 1 98.88 55 PHE B C 1
ATOM 3330 O O . PHE B 1 55 ? 7.203 -4.746 -21.656 1 98.88 55 PHE B O 1
ATOM 3337 N N . LEU B 1 56 ? 5.949 -3.053 -20.922 1 98.88 56 LEU B N 1
ATOM 3338 C CA . LEU B 1 56 ? 4.66 -3.682 -21.203 1 98.88 56 LEU B CA 1
ATOM 3339 C C . LEU B 1 56 ? 4.145 -3.295 -22.578 1 98.88 56 LEU B C 1
ATOM 3341 O O . LEU B 1 56 ? 3.086 -3.758 -23 1 98.88 56 LEU B O 1
ATOM 3345 N N . ASN B 1 57 ? 4.84 -2.426 -23.281 1 98.75 57 ASN B N 1
ATOM 3346 C CA . ASN B 1 57 ? 4.441 -1.903 -24.578 1 98.75 57 ASN B CA 1
ATOM 3347 C C . ASN B 1 57 ? 3.158 -1.086 -24.484 1 98.75 57 ASN B C 1
ATOM 3349 O O . ASN B 1 57 ? 2.201 -1.341 -25.219 1 98.75 57 ASN B O 1
ATOM 3353 N N . THR B 1 58 ? 3.166 -0.124 -23.625 1 98.69 58 THR B N 1
ATOM 3354 C CA . THR B 1 58 ? 2.061 0.813 -23.453 1 98.69 58 THR B CA 1
ATOM 3355 C C . THR B 1 58 ? 2.578 2.207 -23.109 1 98.69 58 THR B C 1
ATOM 3357 O O . THR B 1 58 ? 3.775 2.473 -23.219 1 98.69 58 THR B O 1
ATOM 3360 N N . SER B 1 59 ? 1.709 3.152 -22.859 1 98.62 59 SER B N 1
ATOM 3361 C CA . SER B 1 59 ? 2.088 4.523 -22.531 1 98.62 59 SER B CA 1
ATOM 3362 C C . SER B 1 59 ? 1.994 4.773 -21.031 1 98.62 59 SER B C 1
ATOM 3364 O O . SER B 1 59 ? 1.318 4.035 -20.312 1 98.62 59 SER B O 1
ATOM 3366 N N . ASP B 1 60 ? 2.691 5.777 -20.516 1 98.56 60 ASP B N 1
ATOM 3367 C CA . ASP B 1 60 ? 2.803 6.105 -19.094 1 98.56 60 ASP B CA 1
ATOM 3368 C C . ASP B 1 60 ? 1.425 6.316 -18.469 1 98.56 60 ASP B C 1
ATOM 3370 O O . ASP B 1 60 ? 1.189 5.926 -17.328 1 98.56 60 ASP B O 1
ATOM 3374 N N . ASP B 1 61 ? 0.541 6.938 -19.219 1 98 61 ASP B N 1
ATOM 3375 C CA . ASP B 1 61 ? -0.754 7.352 -18.688 1 98 61 ASP B CA 1
ATOM 3376 C C . ASP B 1 61 ? -1.667 6.148 -18.469 1 98 61 ASP B C 1
ATOM 3378 O O . ASP B 1 61 ? -2.725 6.273 -17.844 1 98 61 ASP B O 1
ATOM 3382 N N . ARG B 1 62 ? -1.2 4.938 -18.812 1 98.62 62 ARG B N 1
ATOM 3383 C CA . ARG B 1 62 ? -2.012 3.738 -18.625 1 98.62 62 ARG B CA 1
ATOM 3384 C C . ARG B 1 62 ? -1.525 2.918 -17.438 1 98.62 62 ARG B C 1
ATOM 3386 O O . ARG B 1 62 ? -2.057 1.841 -17.156 1 98.62 62 ARG B O 1
ATOM 3393 N N . ILE B 1 63 ? -0.549 3.455 -16.828 1 98.94 63 ILE B N 1
ATOM 3394 C CA . ILE B 1 63 ? 0.024 2.775 -15.664 1 98.94 63 ILE B CA 1
ATOM 3395 C C . ILE B 1 63 ? -0.464 3.443 -14.383 1 98.94 63 ILE B C 1
ATOM 3397 O O . ILE B 1 63 ? -0.323 4.656 -14.211 1 98.94 63 ILE B O 1
ATOM 3401 N N . VAL B 1 64 ? -1.028 2.666 -13.477 1 98.88 64 VAL B N 1
ATOM 3402 C CA . VAL B 1 64 ? -1.411 3.115 -12.141 1 98.88 64 VAL B CA 1
ATOM 3403 C C . VAL B 1 64 ? -0.627 2.336 -11.094 1 98.88 64 VAL B C 1
ATOM 3405 O O . VAL B 1 64 ? -0.648 1.102 -11.078 1 98.88 64 VAL B O 1
ATOM 3408 N N . PHE B 1 65 ? 0.113 3.023 -10.258 1 98.94 65 PHE B N 1
ATOM 3409 C CA . PHE B 1 65 ? 0.808 2.367 -9.156 1 98.94 65 PHE B CA 1
ATOM 3410 C C . PHE B 1 65 ? -0.151 2.074 -8.016 1 98.94 65 PHE B C 1
ATOM 3412 O O . PHE B 1 65 ? -0.98 2.916 -7.66 1 98.94 65 PHE B O 1
ATOM 3419 N N . THR B 1 66 ? -0.151 0.84 -7.516 1 98.88 66 THR B N 1
ATOM 3420 C CA . THR B 1 66 ? -0.957 0.367 -6.395 1 98.88 66 THR B CA 1
ATOM 3421 C C . THR B 1 66 ? -0.073 -0.257 -5.316 1 98.88 66 THR B C 1
ATOM 3423 O O . THR B 1 66 ? 1.155 -0.228 -5.422 1 98.88 66 THR B O 1
ATOM 3426 N N . SER B 1 67 ? -0.671 -0.749 -4.254 1 98.75 67 SER B N 1
ATOM 3427 C CA . SER B 1 67 ? 0.102 -1.344 -3.17 1 98.75 67 SER B CA 1
ATOM 3428 C C . SER B 1 67 ? 0.442 -2.801 -3.469 1 98.75 67 SER B C 1
ATOM 3430 O O . SER B 1 67 ? 1.169 -3.441 -2.707 1 98.75 67 SER B O 1
ATOM 3432 N N . GLY B 1 68 ? -0.042 -3.33 -4.566 1 98.69 68 GLY B N 1
ATOM 3433 C CA . GLY B 1 68 ? 0.186 -4.715 -4.945 1 98.69 68 GLY B CA 1
ATOM 3434 C C . GLY B 1 68 ? -0.816 -5.227 -5.965 1 98.69 68 GLY B C 1
ATOM 3435 O O . GLY B 1 68 ? -1.807 -4.559 -6.262 1 98.69 68 GLY B O 1
ATOM 3436 N N . ALA B 1 69 ? -0.59 -6.402 -6.449 1 98.81 69 ALA B N 1
ATOM 3437 C CA . ALA B 1 69 ? -1.479 -7.012 -7.434 1 98.81 69 ALA B CA 1
ATOM 3438 C C . ALA B 1 69 ? -2.867 -7.254 -6.848 1 98.81 69 ALA B C 1
ATOM 3440 O O . ALA B 1 69 ? -3.873 -7.152 -7.551 1 98.81 69 ALA B O 1
ATOM 3441 N N . SER B 1 70 ? -2.914 -7.598 -5.539 1 98.75 70 SER B N 1
ATOM 3442 C CA . SER B 1 70 ? -4.203 -7.816 -4.891 1 98.75 70 SER B CA 1
ATOM 3443 C C . SER B 1 70 ? -5.07 -6.562 -4.949 1 98.75 70 SER B C 1
ATOM 3445 O O . SER B 1 70 ? -6.254 -6.637 -5.293 1 98.75 70 SER B O 1
ATOM 3447 N N . GLU B 1 71 ? -4.465 -5.445 -4.648 1 98.88 71 GLU B N 1
ATOM 3448 C CA . GLU B 1 71 ? -5.211 -4.195 -4.77 1 98.88 71 GLU B CA 1
ATOM 3449 C C . GLU B 1 71 ? -5.637 -3.943 -6.211 1 98.88 71 GLU B C 1
ATOM 3451 O O . GLU B 1 71 ? -6.77 -3.529 -6.465 1 98.88 71 GLU B O 1
ATOM 3456 N N . SER B 1 72 ? -4.758 -4.168 -7.164 1 98.94 72 SER B N 1
ATOM 3457 C CA . SER B 1 72 ? -5.047 -3.959 -8.578 1 98.94 72 SER B CA 1
ATOM 3458 C C . SER B 1 72 ? -6.219 -4.816 -9.039 1 98.94 72 SER B C 1
ATOM 3460 O O . SER B 1 72 ? -7.105 -4.34 -9.742 1 98.94 72 SER B O 1
ATOM 3462 N N . ASN B 1 73 ? -6.219 -6.082 -8.648 1 98.94 73 ASN B N 1
ATOM 3463 C CA . ASN B 1 73 ? -7.305 -6.988 -9 1 98.94 73 ASN B CA 1
ATOM 3464 C C . ASN B 1 73 ? -8.641 -6.516 -8.43 1 98.94 73 ASN B C 1
ATOM 3466 O O . ASN B 1 73 ? -9.656 -6.508 -9.125 1 98.94 73 ASN B O 1
ATOM 3470 N N . ASN B 1 74 ? -8.633 -6.133 -7.156 1 98.94 74 ASN B N 1
ATOM 3471 C CA . ASN B 1 74 ? -9.844 -5.621 -6.52 1 98.94 74 ASN B CA 1
ATOM 3472 C C . ASN B 1 74 ? -10.336 -4.34 -7.188 1 98.94 74 ASN B C 1
ATOM 3474 O O . ASN B 1 74 ? -11.539 -4.125 -7.32 1 98.94 74 ASN B O 1
ATOM 3478 N N . TYR B 1 75 ? -9.344 -3.455 -7.59 1 98.88 75 TYR B N 1
ATOM 3479 C CA . TYR B 1 75 ? -9.641 -2.221 -8.305 1 98.88 75 TYR B CA 1
ATOM 3480 C C . TYR B 1 75 ? -10.5 -2.498 -9.531 1 98.88 75 TYR B C 1
ATOM 3482 O O . TYR B 1 75 ? -11.523 -1.845 -9.742 1 98.88 75 TYR B O 1
ATOM 3490 N N . ILE B 1 76 ? -10.188 -3.504 -10.281 1 98.94 76 ILE B N 1
ATOM 3491 C CA . ILE B 1 76 ? -10.906 -3.84 -11.508 1 98.94 76 ILE B CA 1
ATOM 3492 C C . ILE B 1 76 ? -12.242 -4.496 -11.164 1 98.94 76 ILE B C 1
ATOM 3494 O O . ILE B 1 76 ? -13.289 -4.062 -11.633 1 98.94 76 ILE B O 1
ATOM 3498 N N . ILE B 1 77 ? -12.25 -5.496 -10.297 1 98.94 77 ILE B N 1
ATOM 3499 C CA . ILE B 1 77 ? -13.422 -6.316 -10.008 1 98.94 77 ILE B CA 1
ATOM 3500 C C . ILE B 1 77 ? -14.523 -5.449 -9.414 1 98.94 77 ILE B C 1
ATOM 3502 O O . ILE B 1 77 ? -15.703 -5.629 -9.727 1 98.94 77 ILE B O 1
ATOM 3506 N N . ASN B 1 78 ? -14.156 -4.469 -8.57 1 98.5 78 ASN B N 1
ATOM 3507 C CA . ASN B 1 78 ? -15.117 -3.602 -7.902 1 98.5 78 ASN B CA 1
ATOM 3508 C C . ASN B 1 78 ? -15.938 -2.789 -8.906 1 98.5 78 ASN B C 1
ATOM 3510 O O . ASN B 1 78 ? -17.062 -2.398 -8.617 1 98.5 78 ASN B O 1
ATOM 3514 N N . ASN B 1 79 ? -15.438 -2.551 -10.086 1 98.69 79 ASN B N 1
ATOM 3515 C CA . ASN B 1 79 ? -16.109 -1.734 -11.094 1 98.69 79 ASN B CA 1
ATOM 3516 C C . ASN B 1 79 ? -17.156 -2.535 -11.852 1 98.69 79 ASN B C 1
ATOM 3518 O O . ASN B 1 79 ? -17.922 -1.976 -12.648 1 98.69 79 ASN B O 1
ATOM 3522 N N . PHE B 1 80 ? -17.25 -3.818 -11.586 1 98.81 80 PHE B N 1
ATOM 3523 C CA . PHE B 1 80 ? -18.172 -4.676 -12.32 1 98.81 80 PHE B CA 1
ATOM 3524 C C . PHE B 1 80 ? -19.125 -5.383 -11.367 1 98.81 80 PHE B C 1
ATOM 3526 O O . PHE B 1 80 ? -19.547 -6.512 -11.625 1 98.81 80 PHE B O 1
ATOM 3533 N N . SER B 1 81 ? -19.391 -4.797 -10.195 1 98.44 81 SER B N 1
ATOM 3534 C CA . SER B 1 81 ? -20.328 -5.324 -9.211 1 98.44 81 SER B CA 1
ATOM 3535 C C . SER B 1 81 ? -21.75 -4.844 -9.492 1 98.44 81 SER B C 1
ATOM 3537 O O . SER B 1 81 ? -22.156 -3.775 -9.031 1 98.44 81 SER B O 1
ATOM 3539 N N . ASP B 1 82 ? -22.484 -5.637 -10.234 1 98.31 82 ASP B N 1
ATOM 3540 C CA . ASP B 1 82 ? -23.859 -5.34 -10.648 1 98.31 82 ASP B CA 1
ATOM 3541 C C . ASP B 1 82 ? -24.672 -6.621 -10.82 1 98.31 82 ASP B C 1
ATOM 3543 O O . ASP B 1 82 ? -24.219 -7.559 -11.492 1 98.31 82 ASP B O 1
ATOM 3547 N N . GLU B 1 83 ? -25.812 -6.648 -10.234 1 98.06 83 GLU B N 1
ATOM 3548 C CA . GLU B 1 83 ? -26.656 -7.844 -10.25 1 98.06 83 GLU B CA 1
ATOM 3549 C C . GLU B 1 83 ? -27.016 -8.25 -11.672 1 98.06 83 GLU B C 1
ATOM 3551 O O . GLU B 1 83 ? -27.375 -9.398 -11.922 1 98.06 83 GLU B O 1
ATOM 3556 N N . ASN B 1 84 ? -26.875 -7.344 -12.641 1 98.5 84 ASN B N 1
ATOM 3557 C CA . ASN B 1 84 ? -27.234 -7.617 -14.023 1 98.5 84 ASN B CA 1
ATOM 3558 C C . ASN B 1 84 ? -26.016 -8.062 -14.844 1 98.5 84 ASN B C 1
ATOM 3560 O O . ASN B 1 84 ? -26.141 -8.359 -16.031 1 98.5 84 ASN B O 1
ATOM 3564 N N . TYR B 1 85 ? -24.828 -8.133 -14.188 1 98.81 85 TYR B N 1
ATOM 3565 C CA . TYR B 1 85 ? -23.609 -8.477 -14.898 1 98.81 85 TYR B CA 1
ATOM 3566 C C . TYR B 1 85 ? -23.219 -9.93 -14.664 1 98.81 85 TYR B C 1
ATOM 3568 O O . TYR B 1 85 ? -23.531 -10.5 -13.617 1 98.81 85 TYR B O 1
ATOM 3576 N N . ASP B 1 86 ? -22.641 -10.523 -15.711 1 98.81 86 ASP B N 1
ATOM 3577 C CA . ASP B 1 86 ? -21.922 -11.789 -15.586 1 98.81 86 ASP B CA 1
ATOM 3578 C C . ASP B 1 86 ? -20.422 -11.57 -15.648 1 98.81 86 ASP B C 1
ATOM 3580 O O . ASP B 1 86 ? -19.938 -10.758 -16.438 1 98.81 86 ASP B O 1
ATOM 3584 N N . ILE B 1 87 ? -19.719 -12.258 -14.742 1 98.94 87 ILE B N 1
ATOM 3585 C CA . ILE B 1 87 ? -18.266 -12.305 -14.766 1 98.94 87 ILE B CA 1
ATOM 3586 C C . ILE B 1 87 ? -17.797 -13.742 -14.977 1 98.94 87 ILE B C 1
ATOM 3588 O O . ILE B 1 87 ? -18.297 -14.672 -14.328 1 98.94 87 ILE B O 1
ATOM 3592 N N . ILE B 1 88 ? -16.891 -13.984 -15.938 1 98.94 88 ILE B N 1
ATOM 3593 C CA . ILE B 1 88 ? -16.344 -15.312 -16.188 1 98.94 88 ILE B CA 1
ATOM 3594 C C . ILE B 1 88 ? -14.867 -15.352 -15.797 1 98.94 88 ILE B C 1
ATOM 3596 O O . ILE B 1 88 ? -14.102 -14.453 -16.156 1 98.94 88 ILE B O 1
ATOM 3600 N N . THR B 1 89 ? -14.484 -16.266 -15.039 1 98.81 89 THR B N 1
ATOM 3601 C CA . THR B 1 89 ? -13.094 -16.516 -14.68 1 98.81 89 THR B CA 1
ATOM 3602 C C . THR B 1 89 ? -12.859 -18 -14.438 1 98.81 89 THR B C 1
ATOM 3604 O O . THR B 1 89 ? -13.656 -18.844 -14.867 1 98.81 89 THR B O 1
ATOM 3607 N N . SER B 1 90 ? -11.711 -18.391 -13.969 1 98.75 90 SER B N 1
ATOM 3608 C CA . SER B 1 90 ? -11.398 -19.797 -13.758 1 98.75 90 SER B CA 1
ATOM 3609 C C . SER B 1 90 ? -11.383 -20.141 -12.273 1 98.75 90 SER B C 1
ATOM 3611 O O . SER B 1 90 ? -11.219 -19.266 -11.422 1 98.75 90 SER B O 1
ATOM 3613 N N . LYS B 1 91 ? -11.547 -21.406 -11.945 1 98.44 91 LYS B N 1
ATOM 3614 C CA . LYS B 1 91 ? -11.547 -21.906 -10.57 1 98.44 91 LYS B CA 1
ATOM 3615 C C . LYS B 1 91 ? -10.141 -21.938 -9.992 1 98.44 91 LYS B C 1
ATOM 3617 O O . LYS B 1 91 ? -9.961 -22.094 -8.781 1 98.44 91 LYS B O 1
ATOM 3622 N N . ILE B 1 92 ? -9.133 -21.656 -10.828 1 97.88 92 ILE B N 1
ATOM 3623 C CA . ILE B 1 92 ? -7.77 -21.828 -10.336 1 97.88 92 ILE B CA 1
ATOM 3624 C C . ILE B 1 92 ? -7.094 -20.469 -10.164 1 97.88 92 ILE B C 1
ATOM 3626 O O . ILE B 1 92 ? -5.867 -20.391 -10.047 1 97.88 92 ILE B O 1
ATOM 3630 N N . GLU B 1 93 ? -7.922 -19.406 -10.164 1 98.62 93 GLU B N 1
ATOM 3631 C CA . GLU B 1 93 ? -7.371 -18.062 -9.992 1 98.62 93 GLU B CA 1
ATOM 3632 C C . GLU B 1 93 ? -6.824 -17.875 -8.578 1 98.62 93 GLU B C 1
ATOM 3634 O O . GLU B 1 93 ? -7.188 -18.609 -7.66 1 98.62 93 GLU B O 1
ATOM 3639 N N . HIS B 1 94 ? -5.898 -16.938 -8.492 1 98.06 94 HIS B N 1
ATOM 3640 C CA . HIS B 1 94 ? -5.406 -16.484 -7.188 1 98.06 94 HIS B CA 1
ATOM 3641 C C . HIS B 1 94 ? -6.551 -16 -6.305 1 98.06 94 HIS B C 1
ATOM 3643 O O . HIS B 1 94 ? -7.531 -15.445 -6.801 1 98.06 94 HIS B O 1
ATOM 3649 N N . PRO B 1 95 ? -6.441 -16.125 -4.977 1 97.31 95 PRO B N 1
ATOM 3650 C CA . PRO B 1 95 ? -7.492 -15.672 -4.062 1 97.31 95 PRO B CA 1
ATOM 3651 C C . PRO B 1 95 ? -7.824 -14.195 -4.227 1 97.31 95 PRO B C 1
ATOM 3653 O O . PRO B 1 95 ? -8.938 -13.766 -3.918 1 97.31 95 PRO B O 1
ATOM 3656 N N . SER B 1 96 ? -6.891 -13.375 -4.727 1 98.56 96 SER B N 1
ATOM 3657 C CA . SER B 1 96 ? -7.145 -11.953 -4.938 1 98.56 96 SER B CA 1
ATOM 3658 C C . SER B 1 96 ? -8.117 -11.727 -6.09 1 98.56 96 SER B C 1
ATOM 3660 O O . SER B 1 96 ? -8.594 -10.609 -6.305 1 98.56 96 SER B O 1
ATOM 3662 N N . ILE B 1 97 ? -8.398 -12.766 -6.848 1 98.75 97 ILE B N 1
ATOM 3663 C CA . ILE B 1 97 ? -9.453 -12.734 -7.855 1 98.75 97 ILE B CA 1
ATOM 3664 C C . ILE B 1 97 ? -10.711 -13.406 -7.309 1 98.75 97 ILE B C 1
ATOM 3666 O O . ILE B 1 97 ? -11.797 -12.828 -7.332 1 98.75 97 ILE B O 1
ATOM 3670 N N . LEU B 1 98 ? -10.602 -14.586 -6.711 1 98.62 98 LEU B N 1
ATOM 3671 C CA . LEU B 1 98 ? -11.742 -15.414 -6.328 1 98.62 98 LEU B CA 1
ATOM 3672 C C . LEU B 1 98 ? -12.484 -14.805 -5.145 1 98.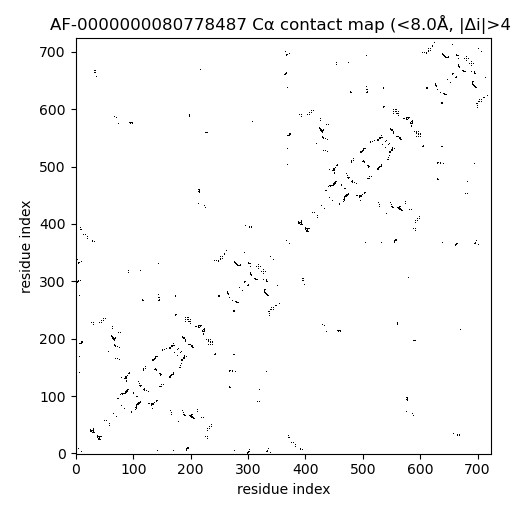62 98 LEU B C 1
ATOM 3674 O O . LEU B 1 98 ? -13.719 -14.742 -5.145 1 98.62 98 LEU B O 1
ATOM 3678 N N . ASN B 1 99 ? -11.789 -14.297 -4.145 1 98.38 99 ASN B N 1
ATOM 3679 C CA . ASN B 1 99 ? -12.422 -13.875 -2.902 1 98.38 99 ASN B CA 1
ATOM 3680 C C . ASN B 1 99 ? -13.227 -12.594 -3.092 1 98.38 99 ASN B C 1
ATOM 3682 O O . ASN B 1 99 ? -14.328 -12.461 -2.557 1 98.38 99 ASN B O 1
ATOM 3686 N N . PRO B 1 100 ? -12.695 -11.562 -3.822 1 98.62 100 P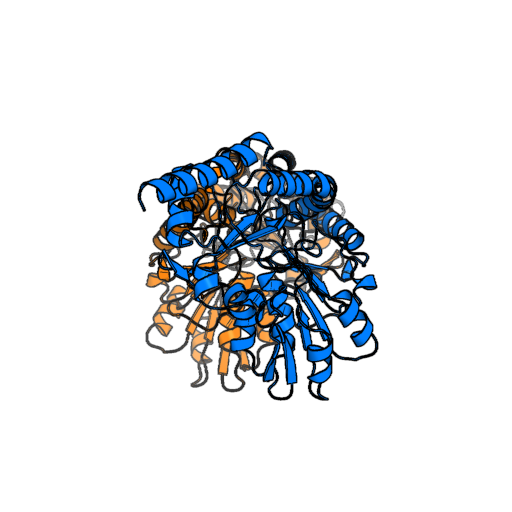RO B N 1
ATOM 3687 C CA . PRO B 1 100 ? -13.547 -10.398 -4.062 1 98.62 100 PRO B CA 1
ATOM 3688 C C . PRO B 1 100 ? -14.812 -10.742 -4.848 1 98.62 100 PRO B C 1
ATOM 3690 O O . PRO B 1 100 ? -15.844 -10.094 -4.676 1 98.62 100 PRO B O 1
ATOM 3693 N N . LEU B 1 101 ? -14.766 -11.766 -5.68 1 98.69 101 LEU B N 1
ATOM 3694 C CA . LEU B 1 101 ? -15.93 -12.172 -6.465 1 98.69 101 LEU B CA 1
ATOM 3695 C C . LEU B 1 101 ? -17.016 -12.766 -5.566 1 98.69 101 LEU B C 1
ATOM 3697 O O . LEU B 1 101 ? -18.203 -12.656 -5.875 1 98.69 101 LEU B O 1
ATOM 3701 N N . ASP B 1 102 ? -16.625 -13.375 -4.391 1 97.69 102 ASP B N 1
ATOM 3702 C CA . ASP B 1 102 ? -17.578 -13.891 -3.412 1 97.69 102 ASP B CA 1
ATOM 3703 C C . ASP B 1 102 ? -18.375 -12.758 -2.777 1 97.69 102 ASP B C 1
ATOM 3705 O O . ASP B 1 102 ? -19.469 -12.984 -2.232 1 97.69 102 ASP B O 1
ATOM 3709 N N . HIS B 1 103 ? -17.859 -11.539 -2.895 1 96.69 103 HIS B N 1
ATOM 3710 C CA . HIS B 1 103 ? -18.5 -10.383 -2.287 1 96.69 103 HIS B CA 1
ATOM 3711 C C . HIS B 1 103 ? -19.062 -9.438 -3.35 1 96.69 103 HIS B C 1
ATOM 3713 O O . HIS B 1 103 ? -19.438 -8.305 -3.045 1 96.69 103 HIS B O 1
ATOM 3719 N N . ASN B 1 104 ? -19 -9.883 -4.551 1 97.62 104 ASN B N 1
ATOM 3720 C CA . ASN B 1 104 ? -19.5 -9.125 -5.695 1 97.62 104 ASN B CA 1
ATOM 3721 C C . ASN B 1 104 ? -20.969 -9.43 -5.977 1 97.62 104 ASN B C 1
ATOM 3723 O O . ASN B 1 104 ? -21.422 -10.555 -5.77 1 97.62 104 ASN B O 1
ATOM 3727 N N . LYS B 1 105 ? -21.719 -8.492 -6.504 1 98.12 105 LYS B N 1
ATOM 3728 C CA . LYS B 1 105 ? -23.141 -8.656 -6.77 1 98.12 105 LYS B CA 1
ATOM 3729 C C . LYS B 1 105 ? -23.375 -9.391 -8.086 1 98.12 105 LYS B C 1
ATOM 3731 O O . LYS B 1 105 ? -24.484 -9.898 -8.336 1 98.12 105 LYS B O 1
ATOM 3736 N N . SER B 1 106 ? -22.406 -9.477 -8.93 1 98.75 106 SER B N 1
ATOM 3737 C CA . SER B 1 106 ? -22.531 -10.055 -10.266 1 98.75 106 SER B CA 1
ATOM 3738 C C . SER B 1 106 ? -22.641 -11.578 -10.195 1 98.75 106 SER B C 1
ATOM 3740 O O . SER B 1 106 ? -22.203 -12.188 -9.219 1 98.75 106 SER B O 1
ATOM 3742 N N . ASN B 1 107 ? -23.281 -12.133 -11.211 1 98.69 107 ASN B N 1
ATOM 3743 C CA . ASN B 1 107 ? -23.234 -13.586 -11.367 1 98.69 107 ASN B CA 1
ATOM 3744 C C . ASN B 1 107 ? -21.859 -14.055 -11.852 1 98.69 107 ASN B C 1
ATOM 3746 O O . ASN B 1 107 ? -21.375 -13.609 -12.891 1 98.69 107 ASN B O 1
ATOM 3750 N N . VAL B 1 108 ? -21.25 -14.953 -11.109 1 98.88 108 VAL B N 1
ATOM 3751 C CA . VAL B 1 108 ? -19.891 -15.383 -11.422 1 98.88 108 VAL B CA 1
ATOM 3752 C C . VAL B 1 108 ? -19.922 -16.797 -12.008 1 98.88 108 VAL B C 1
ATOM 3754 O O . VAL B 1 108 ? -20.469 -17.719 -11.398 1 98.88 108 VAL B O 1
ATOM 3757 N N . ILE B 1 109 ? -19.391 -16.953 -13.164 1 98.81 109 ILE B N 1
ATOM 3758 C CA . ILE B 1 109 ? -19.234 -18.234 -13.828 1 98.81 109 ILE B CA 1
ATOM 3759 C C . ILE B 1 109 ? -17.781 -18.703 -13.727 1 98.81 109 ILE B C 1
ATOM 3761 O O . ILE B 1 109 ? -16.875 -18.031 -14.242 1 98.81 109 ILE B O 1
ATOM 3765 N N . LEU B 1 110 ? -17.562 -19.812 -13.078 1 98.75 110 LEU B N 1
ATOM 3766 C CA . LEU B 1 110 ? -16.234 -20.359 -12.852 1 98.75 110 LEU B CA 1
ATOM 3767 C C . LEU B 1 110 ? -15.961 -21.547 -13.773 1 98.75 110 LEU B C 1
ATOM 3769 O O . LEU B 1 110 ? -16.734 -22.5 -13.797 1 98.75 110 LEU B O 1
ATOM 3773 N N . ILE B 1 111 ? -14.844 -21.484 -14.484 1 98.81 111 ILE B N 1
ATOM 3774 C CA . ILE B 1 111 ? -14.484 -22.531 -15.43 1 98.81 111 ILE B CA 1
ATOM 3775 C C . ILE B 1 111 ? -13.398 -23.422 -14.82 1 98.81 111 ILE B C 1
ATOM 3777 O O . ILE B 1 111 ? -12.43 -22.922 -14.242 1 98.81 111 ILE B O 1
ATOM 3781 N N . ASP B 1 112 ? -13.5 -24.75 -14.953 1 98.44 112 ASP B N 1
ATOM 3782 C CA . ASP B 1 112 ? -12.516 -25.703 -14.453 1 98.44 112 ASP B CA 1
ATOM 3783 C C . ASP B 1 112 ? -11.258 -25.703 -15.32 1 98.44 112 ASP B C 1
ATOM 3785 O O . ASP B 1 112 ? -11.32 -25.391 -16.516 1 98.44 112 ASP B O 1
ATOM 3789 N N . ALA B 1 113 ? -10.156 -26 -14.711 1 97.69 113 ALA B N 1
ATOM 3790 C CA . ALA B 1 113 ? -8.953 -26.328 -15.477 1 97.69 113 ALA B CA 1
ATOM 3791 C C . ALA B 1 113 ? -8.938 -27.797 -15.867 1 97.69 113 ALA B C 1
ATOM 3793 O O . ALA B 1 113 ? -9.578 -28.641 -15.227 1 97.69 113 ALA B O 1
ATOM 3794 N N . GLN B 1 114 ? -8.211 -28.078 -16.938 1 96.94 114 GLN B N 1
ATOM 3795 C CA . GLN B 1 114 ? -7.914 -29.453 -17.297 1 96.94 114 GLN B CA 1
ATOM 3796 C C . GLN B 1 114 ? -6.797 -30.031 -16.438 1 96.94 114 GLN B C 1
ATOM 3798 O O . GLN B 1 114 ? -6.176 -29.297 -15.656 1 96.94 114 GLN B O 1
ATOM 3803 N N . GLN B 1 115 ? -6.527 -31.281 -16.578 1 95.81 115 GLN B N 1
ATOM 3804 C CA . GLN B 1 115 ? -5.52 -31.938 -15.75 1 95.81 115 GLN B CA 1
ATOM 3805 C C . GLN B 1 115 ? -4.125 -31.406 -16.062 1 95.81 115 GLN B C 1
ATOM 3807 O O . GLN B 1 115 ? -3.227 -31.469 -15.219 1 95.81 115 GLN B O 1
ATOM 3812 N N . ASN B 1 116 ? -3.998 -30.859 -17.203 1 96.69 116 ASN B N 1
ATOM 3813 C CA . ASN B 1 116 ? -2.707 -30.281 -17.562 1 96.69 116 ASN B CA 1
ATOM 3814 C C . ASN B 1 116 ? -2.562 -28.859 -17.031 1 96.69 116 ASN B C 1
ATOM 3816 O O . ASN B 1 116 ? -1.559 -28.188 -17.297 1 96.69 116 ASN B O 1
ATOM 3820 N N . GLY B 1 117 ? -3.602 -28.359 -16.359 1 97.5 117 GLY B N 1
ATOM 3821 C CA . GLY B 1 117 ? -3.549 -27.062 -15.695 1 97.5 117 GLY B CA 1
ATOM 3822 C C . GLY B 1 117 ? -4.043 -25.922 -16.578 1 97.5 117 GLY B C 1
ATOM 3823 O O . GLY B 1 117 ? -4.059 -24.766 -16.141 1 97.5 117 GLY B O 1
ATOM 3824 N N . VAL B 1 118 ? -4.484 -26.219 -17.781 1 98 118 VAL B N 1
ATOM 3825 C CA . VAL B 1 118 ? -4.895 -25.188 -18.719 1 98 118 VAL B CA 1
ATOM 3826 C C . VAL B 1 118 ? -6.414 -25.031 -18.688 1 98 118 VAL B C 1
ATOM 3828 O O . VAL B 1 118 ? -7.141 -26.031 -18.641 1 98 118 VAL B O 1
ATOM 3831 N N . VAL B 1 119 ? -6.852 -23.812 -18.641 1 97.69 119 VAL B N 1
ATOM 3832 C CA . VAL B 1 119 ? -8.273 -23.516 -18.766 1 97.69 119 VAL B CA 1
ATOM 3833 C C . VAL B 1 119 ? -8.68 -23.484 -20.234 1 97.69 119 VAL B C 1
ATOM 3835 O O . VAL B 1 119 ? -7.996 -22.875 -21.062 1 97.69 119 VAL B O 1
ATOM 3838 N N . ASP B 1 120 ? -9.789 -24.156 -20.562 1 96.44 120 ASP B N 1
ATOM 3839 C CA . ASP B 1 120 ? -10.266 -24.234 -21.938 1 96.44 120 ASP B CA 1
ATOM 3840 C C . ASP B 1 120 ? -10.867 -22.906 -22.391 1 96.44 120 ASP B C 1
ATOM 3842 O O . ASP B 1 120 ? -11.969 -22.547 -21.969 1 96.44 120 ASP B O 1
ATOM 3846 N N . CYS B 1 121 ? -10.219 -22.281 -23.312 1 96.12 121 CYS B N 1
ATOM 3847 C CA . CYS B 1 121 ? -10.68 -21.016 -23.859 1 96.12 121 CYS B CA 1
ATOM 3848 C C . CYS B 1 121 ? -12.055 -21.156 -24.484 1 96.12 121 CYS B C 1
ATOM 3850 O O . CYS B 1 121 ? -12.898 -20.25 -24.375 1 96.12 121 CYS B O 1
ATOM 3852 N N . ASP B 1 122 ? -12.211 -22.25 -25.188 1 96.75 122 ASP B N 1
ATOM 3853 C CA . ASP B 1 122 ? -13.492 -22.469 -25.859 1 96.75 122 ASP B CA 1
ATOM 3854 C C . ASP B 1 122 ? -14.633 -22.562 -24.844 1 96.75 122 ASP B C 1
ATOM 3856 O O . ASP B 1 122 ? -15.75 -22.141 -25.109 1 96.75 122 ASP B O 1
ATOM 3860 N N . GLU B 1 123 ? -14.336 -23.156 -23.734 1 98.06 123 GLU B N 1
ATOM 3861 C CA . GLU B 1 123 ? -15.344 -23.219 -22.688 1 98.06 123 GLU B CA 1
ATOM 3862 C C . GLU B 1 123 ? -15.688 -21.828 -22.156 1 98.06 123 GLU B C 1
ATOM 3864 O O . GLU B 1 123 ? -16.859 -21.531 -21.891 1 98.06 123 GLU B O 1
ATOM 3869 N N . ILE B 1 124 ? -14.695 -20.984 -22 1 98.5 124 ILE B N 1
ATOM 3870 C CA . ILE B 1 124 ? -14.93 -19.609 -21.594 1 98.5 124 ILE B CA 1
ATOM 3871 C C . ILE B 1 124 ? -15.836 -18.922 -22.609 1 98.5 124 ILE B C 1
ATOM 3873 O O . ILE B 1 124 ? -16.844 -18.312 -22.234 1 98.5 124 ILE B O 1
ATOM 3877 N N . ILE B 1 125 ? -15.539 -19.094 -23.875 1 97.88 125 ILE B N 1
ATOM 3878 C CA . ILE B 1 125 ? -16.25 -18.422 -24.969 1 97.88 125 ILE B CA 1
ATOM 3879 C C . ILE B 1 125 ? -17.703 -18.922 -25 1 97.88 125 ILE B C 1
ATOM 3881 O O . ILE B 1 125 ? -18.625 -18.125 -25.172 1 97.88 125 ILE B O 1
ATOM 3885 N N . ARG B 1 126 ? -17.906 -20.172 -24.781 1 98.12 126 ARG B N 1
ATOM 3886 C CA . ARG B 1 126 ? -19.234 -20.766 -24.828 1 98.12 126 ARG B CA 1
ATOM 3887 C C . ARG B 1 126 ? -20.109 -20.25 -23.688 1 98.12 126 ARG B C 1
ATOM 3889 O O . ARG B 1 126 ? -21.344 -20.281 -23.781 1 98.12 126 ARG B O 1
ATOM 3896 N N . ASN B 1 127 ? -19.531 -19.719 -22.656 1 98.44 127 ASN B N 1
ATOM 3897 C CA . ASN B 1 127 ? -20.281 -19.266 -21.5 1 98.44 127 ASN B CA 1
ATOM 3898 C C . ASN B 1 127 ? -20.578 -17.766 -21.562 1 98.44 127 ASN B C 1
ATOM 3900 O O . ASN B 1 127 ? -21.219 -17.219 -20.672 1 98.44 127 ASN B O 1
ATOM 3904 N N . ILE B 1 128 ? -20.125 -17.125 -22.641 1 98.38 128 ILE B N 1
ATOM 3905 C CA . ILE B 1 128 ? -20.391 -15.703 -22.812 1 98.38 128 ILE B CA 1
ATOM 3906 C C . ILE B 1 128 ? -21.875 -15.477 -23.078 1 98.38 128 ILE B C 1
ATOM 3908 O O . ILE B 1 128 ? -22.484 -16.188 -23.875 1 98.38 128 ILE B O 1
ATOM 3912 N N . THR B 1 129 ? -22.422 -14.547 -22.375 1 98.06 129 THR B N 1
ATOM 3913 C CA . THR B 1 129 ? -23.812 -14.102 -22.531 1 98.06 129 THR B CA 1
ATOM 3914 C C . THR B 1 129 ? -23.859 -12.609 -22.859 1 98.06 129 THR B C 1
ATOM 3916 O O . THR B 1 129 ? -22.844 -11.922 -22.797 1 98.06 129 THR B O 1
ATOM 3919 N N . PRO B 1 130 ? -25.031 -12.086 -23.203 1 98 130 PRO B N 1
ATOM 3920 C CA . PRO B 1 130 ? -25.141 -10.648 -23.422 1 98 130 PRO B CA 1
ATOM 3921 C C . PRO B 1 130 ? -24.859 -9.828 -22.172 1 98 130 PRO B C 1
ATOM 3923 O O . PRO B 1 130 ? -24.547 -8.641 -22.266 1 98 130 PRO B O 1
ATOM 3926 N N . ASN B 1 131 ? -24.875 -10.531 -21 1 98.62 131 ASN B N 1
ATOM 3927 C CA . ASN B 1 131 ? -24.672 -9.852 -19.734 1 98.62 131 ASN B CA 1
ATOM 3928 C C . ASN B 1 131 ? -23.203 -9.945 -19.281 1 98.62 131 ASN B C 1
ATOM 3930 O O . ASN B 1 131 ? -22.828 -9.359 -18.266 1 98.62 131 ASN B O 1
ATOM 3934 N N . THR B 1 132 ? -22.359 -10.672 -20.047 1 98.88 132 THR B N 1
ATOM 3935 C CA . THR B 1 132 ? -20.953 -10.781 -19.688 1 98.88 132 THR B CA 1
ATOM 3936 C C . THR B 1 132 ? -20.25 -9.445 -19.859 1 98.88 132 THR B C 1
ATOM 3938 O O . THR B 1 132 ? -20.188 -8.898 -20.969 1 98.88 132 THR B O 1
ATOM 3941 N N . LYS B 1 133 ? -19.703 -8.914 -18.734 1 98.88 133 LYS B N 1
ATOM 3942 C CA . LYS B 1 133 ? -19.094 -7.594 -18.781 1 98.88 133 LYS B CA 1
ATOM 3943 C C . LYS B 1 133 ? -17.609 -7.66 -18.391 1 98.88 133 LYS B C 1
ATOM 3945 O O . LYS B 1 133 ? -16.859 -6.723 -18.656 1 98.88 133 LYS B O 1
ATOM 3950 N N . LEU B 1 134 ? -17.172 -8.742 -17.766 1 98.94 134 LEU B N 1
ATOM 3951 C CA . LEU B 1 134 ? -15.797 -8.906 -17.328 1 98.94 134 LEU B CA 1
ATOM 3952 C C . LEU B 1 134 ? -15.352 -10.359 -17.469 1 98.94 134 LEU B C 1
ATOM 3954 O O . LEU B 1 134 ? -16.078 -11.273 -17.078 1 98.94 134 LEU B O 1
ATOM 3958 N N . ILE B 1 135 ? -14.242 -10.625 -18.062 1 98.94 135 ILE B N 1
ATOM 3959 C CA . ILE B 1 135 ? -13.562 -11.922 -18.109 1 98.94 135 ILE B CA 1
ATOM 3960 C C . ILE B 1 135 ? -12.156 -11.781 -17.531 1 98.94 135 ILE B C 1
ATOM 3962 O O . ILE B 1 135 ? -11.43 -10.852 -17.875 1 98.94 135 ILE B O 1
ATOM 3966 N N . ILE B 1 136 ? -11.797 -12.641 -16.609 1 98.94 136 ILE B N 1
ATOM 3967 C CA . ILE B 1 136 ? -10.5 -12.625 -15.961 1 98.94 136 ILE B CA 1
ATOM 3968 C C . ILE B 1 136 ? -9.805 -13.969 -16.156 1 98.94 136 ILE B C 1
ATOM 3970 O O . ILE B 1 136 ? -10.422 -15.031 -15.992 1 98.94 136 ILE B O 1
ATOM 3974 N N . LEU B 1 137 ? -8.562 -13.961 -16.547 1 98.88 137 LEU B N 1
ATOM 3975 C CA . LEU B 1 137 ? -7.742 -15.172 -16.625 1 98.88 137 LEU B CA 1
ATOM 3976 C C . LEU B 1 137 ? -6.293 -14.859 -16.281 1 98.88 137 LEU B C 1
ATOM 3978 O O . LEU B 1 137 ? -5.676 -13.977 -16.875 1 98.88 137 LEU B O 1
ATOM 3982 N N . GLN B 1 138 ? -5.777 -15.516 -15.234 1 98.62 138 GLN B N 1
ATOM 3983 C CA . GLN B 1 138 ? -4.379 -15.297 -14.875 1 98.62 138 GLN B CA 1
ATOM 3984 C C . GLN B 1 138 ? -3.443 -15.805 -15.969 1 98.62 138 GLN B C 1
ATOM 3986 O O . GLN B 1 138 ? -3.762 -16.781 -16.672 1 98.62 138 GLN B O 1
ATOM 3991 N N . HIS B 1 139 ? -2.314 -15.234 -16.125 1 98.81 139 HIS B N 1
ATOM 3992 C CA . HIS B 1 139 ? -1.372 -15.602 -17.188 1 98.81 139 HIS B CA 1
ATOM 3993 C C . HIS B 1 139 ? -0.573 -16.844 -16.797 1 98.81 139 HIS B C 1
ATOM 3995 O O . HIS B 1 139 ? -0.581 -17.844 -17.531 1 98.81 139 HIS B O 1
ATOM 4001 N N . VAL B 1 140 ? 0.085 -16.797 -15.68 1 98.69 140 VAL B N 1
ATOM 4002 C CA . VAL B 1 140 ? 0.829 -17.922 -15.125 1 98.69 140 VAL B CA 1
ATOM 4003 C C . VAL B 1 140 ? 0.253 -18.297 -13.758 1 98.69 140 VAL B C 1
ATOM 4005 O O . VAL B 1 140 ? 0.067 -17.438 -12.898 1 98.69 140 VAL B O 1
ATOM 4008 N N . ASN B 1 141 ? -0.121 -19.562 -13.641 1 98.25 141 ASN B N 1
ATOM 4009 C CA . ASN B 1 141 ? -0.658 -20 -12.359 1 98.25 141 ASN B CA 1
ATOM 4010 C C . ASN B 1 141 ? 0.413 -20 -11.266 1 98.25 141 ASN B C 1
ATOM 4012 O O . ASN B 1 141 ? 1.518 -20.5 -11.477 1 98.25 141 ASN B O 1
ATOM 4016 N N . ASN B 1 142 ? 0.09 -19.438 -10.148 1 97.38 142 ASN B N 1
ATOM 4017 C CA . ASN B 1 142 ? 1.059 -19.203 -9.086 1 97.38 142 ASN B CA 1
ATOM 4018 C C . ASN B 1 142 ? 1.43 -20.484 -8.367 1 97.38 142 ASN B C 1
ATOM 4020 O O . ASN B 1 142 ? 2.377 -20.516 -7.574 1 97.38 142 ASN B O 1
ATOM 4024 N N . GLU B 1 143 ? 0.797 -21.609 -8.602 1 97.19 143 GLU B N 1
ATOM 4025 C CA . GLU B 1 143 ? 1.104 -22.875 -7.941 1 97.19 143 GLU B CA 1
ATOM 4026 C C . GLU B 1 143 ? 1.805 -23.844 -8.891 1 97.19 143 GLU B C 1
ATOM 4028 O O . GLU B 1 143 ? 2.801 -24.469 -8.523 1 97.19 143 GLU B O 1
ATOM 4033 N N . THR B 1 144 ? 1.299 -23.859 -10.156 1 97.62 144 THR B N 1
ATOM 4034 C CA . THR B 1 144 ? 1.785 -24.875 -11.078 1 97.62 144 THR B CA 1
ATOM 4035 C C . THR B 1 144 ? 2.744 -24.281 -12.094 1 97.62 144 THR B C 1
ATOM 4037 O O . THR B 1 144 ? 3.484 -25 -12.766 1 97.62 144 THR B O 1
ATOM 4040 N N . GLY B 1 145 ? 2.689 -22.969 -12.242 1 98.06 145 GLY B N 1
ATOM 4041 C CA . GLY B 1 145 ? 3.502 -22.312 -13.258 1 98.06 145 GLY B CA 1
ATOM 4042 C C . GLY B 1 145 ? 2.924 -22.438 -14.648 1 98.06 145 GLY B C 1
ATOM 4043 O O . GLY B 1 145 ? 3.465 -21.875 -15.602 1 98.06 145 GLY B O 1
ATOM 4044 N N . VAL B 1 146 ? 1.826 -23.109 -14.805 1 98.31 146 VAL B N 1
ATOM 4045 C CA . VAL B 1 146 ? 1.242 -23.359 -16.125 1 98.31 146 VAL B CA 1
ATOM 4046 C C . VAL B 1 146 ? 0.834 -22.031 -16.75 1 98.31 146 VAL B C 1
ATOM 4048 O O . VAL B 1 146 ? 0.248 -21.172 -16.094 1 98.31 146 VAL B O 1
ATOM 4051 N N . ILE B 1 147 ? 1.2 -21.812 -18 1 98.62 147 ILE B N 1
ATOM 4052 C CA . ILE B 1 147 ? 0.864 -20.625 -18.766 1 98.62 147 ILE B CA 1
ATOM 4053 C C . ILE B 1 147 ? -0.526 -20.781 -19.375 1 98.62 147 ILE B C 1
ATOM 4055 O O . ILE B 1 147 ? -0.788 -21.734 -20.109 1 98.62 147 ILE B O 1
ATOM 4059 N N . GLN B 1 148 ? -1.438 -19.906 -19.078 1 98.38 148 GLN B N 1
ATOM 4060 C CA . GLN B 1 148 ? -2.807 -19.938 -19.578 1 98.38 148 GLN B CA 1
ATOM 4061 C C . GLN B 1 148 ? -2.898 -19.297 -20.953 1 98.38 148 GLN B C 1
ATOM 4063 O O . GLN B 1 148 ? -2.043 -18.484 -21.328 1 98.38 148 GLN B O 1
ATOM 4068 N N . PRO B 1 149 ? -3.879 -19.656 -21.719 1 97.31 149 PRO B N 1
ATOM 4069 C CA . PRO B 1 149 ? -3.992 -19.156 -23.094 1 97.31 149 PRO B CA 1
ATOM 4070 C C . PRO B 1 149 ? -4.578 -17.75 -23.172 1 97.31 149 PRO B C 1
ATOM 4072 O O . PRO B 1 149 ? -5.531 -17.516 -23.906 1 97.31 149 PRO B O 1
ATOM 4075 N N . VAL B 1 150 ? -3.938 -16.797 -22.562 1 98.44 150 VAL B N 1
ATOM 4076 C CA . VAL B 1 150 ? -4.457 -15.445 -22.422 1 98.44 150 VAL B CA 1
ATOM 4077 C C . VAL B 1 150 ? -4.43 -14.734 -23.781 1 98.44 150 VAL B C 1
ATOM 4079 O O . VAL B 1 150 ? -5.297 -13.906 -24.062 1 98.44 150 VAL B O 1
ATOM 4082 N N . LYS B 1 151 ? -3.451 -15.016 -24.625 1 98.25 151 LYS B N 1
ATOM 4083 C CA . LYS B 1 151 ? -3.379 -14.383 -25.938 1 98.25 151 LYS B CA 1
ATOM 4084 C C . LYS B 1 151 ? -4.539 -14.828 -26.828 1 98.25 151 LYS B C 1
ATOM 4086 O O . LYS B 1 151 ? -5.164 -14 -27.5 1 98.25 151 LYS B O 1
ATOM 4091 N N . LYS B 1 152 ? -4.785 -16.141 -26.828 1 97.75 152 LYS B N 1
ATOM 4092 C CA . LYS B 1 152 ? -5.898 -16.672 -27.594 1 97.75 152 LYS B CA 1
ATOM 4093 C C . LYS B 1 152 ? -7.219 -16.031 -27.188 1 97.75 152 LYS B C 1
ATOM 4095 O O . LYS B 1 152 ? -8.016 -15.641 -28.047 1 97.75 152 LYS B O 1
ATOM 4100 N N . LEU B 1 153 ? -7.453 -15.961 -25.922 1 98.38 153 LEU B N 1
ATOM 4101 C CA . LEU B 1 153 ? -8.672 -15.344 -25.406 1 98.38 153 LEU B CA 1
ATOM 4102 C C . LEU B 1 153 ? -8.734 -13.867 -25.781 1 98.38 153 LEU B C 1
ATOM 4104 O O . LEU B 1 153 ? -9.789 -13.367 -26.156 1 98.38 153 LEU B O 1
ATOM 4108 N N . GLY B 1 154 ? -7.613 -13.133 -25.656 1 98.56 154 GLY B N 1
ATOM 4109 C CA . GLY B 1 154 ? -7.543 -11.727 -26.031 1 98.56 154 GLY B CA 1
ATOM 4110 C C . GLY B 1 154 ? -7.875 -11.484 -27.484 1 98.56 154 GLY B C 1
ATOM 4111 O O . GLY B 1 154 ? -8.562 -10.516 -27.812 1 98.56 154 GLY B O 1
ATOM 4112 N N . GLU B 1 155 ? -7.398 -12.359 -28.391 1 98.19 155 GLU B N 1
ATOM 4113 C CA . GLU B 1 155 ? -7.691 -12.258 -29.812 1 98.19 155 GLU B CA 1
ATOM 4114 C C . GLU B 1 155 ? -9.188 -12.367 -30.078 1 98.19 155 GLU B C 1
ATOM 4116 O O . GLU B 1 155 ? -9.727 -11.648 -30.922 1 98.19 155 GLU B O 1
ATOM 4121 N N . TYR B 1 156 ? -9.773 -13.203 -29.375 1 97.5 156 TYR B N 1
ATOM 4122 C CA . TYR B 1 156 ? -11.211 -13.367 -29.531 1 97.5 156 TYR B CA 1
ATOM 4123 C C . TYR B 1 156 ? -11.961 -12.148 -29.016 1 97.5 156 TYR B C 1
ATOM 4125 O O . TYR B 1 156 ? -12.953 -11.711 -29.609 1 97.5 156 TYR B O 1
ATOM 4133 N N . LEU B 1 157 ? -11.531 -11.586 -27.906 1 98.12 157 LEU B N 1
ATOM 4134 C CA . LEU B 1 157 ? -12.281 -10.57 -27.188 1 98.12 157 LEU B CA 1
ATOM 4135 C C . LEU B 1 157 ? -12.016 -9.188 -27.75 1 98.12 157 LEU B C 1
ATOM 4137 O O . LEU B 1 157 ? -12.734 -8.234 -27.453 1 98.12 157 LEU B O 1
ATOM 4141 N N . LYS B 1 158 ? -10.992 -9.055 -28.609 1 96.69 158 LYS B N 1
ATOM 4142 C CA . LYS B 1 158 ? -10.516 -7.75 -29.047 1 96.69 158 LYS B CA 1
ATOM 4143 C C . LYS B 1 158 ? -11.617 -6.969 -29.766 1 96.69 158 LYS B C 1
ATOM 4145 O O . LYS B 1 158 ? -11.602 -5.734 -29.766 1 96.69 158 LYS B O 1
ATOM 4150 N N . ASP B 1 159 ? -12.633 -7.621 -30.297 1 94.44 159 ASP B N 1
ATOM 4151 C CA . ASP B 1 159 ? -13.703 -6.965 -31.047 1 94.44 159 ASP B CA 1
ATOM 4152 C C . ASP B 1 159 ? -15 -6.957 -30.25 1 94.44 159 ASP B C 1
ATOM 4154 O O . ASP B 1 159 ? -16.078 -6.762 -30.812 1 94.44 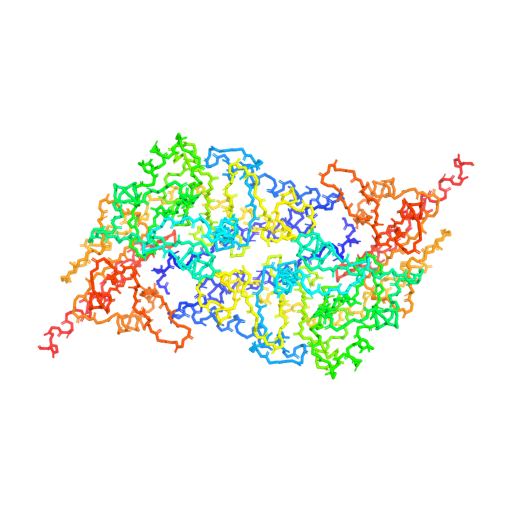159 ASP B O 1
ATOM 4158 N N . THR B 1 160 ? -14.914 -7.238 -28.953 1 97.06 160 THR B N 1
ATOM 4159 C CA . THR B 1 160 ? -16.078 -7.199 -28.062 1 97.06 160 THR B CA 1
ATOM 4160 C C . THR B 1 160 ? -15.969 -6.039 -27.078 1 97.06 160 THR B C 1
ATOM 4162 O O . THR B 1 160 ? -14.93 -5.383 -27 1 97.06 160 THR B O 1
ATOM 4165 N N . GLU B 1 161 ? -17.031 -5.785 -26.406 1 97.38 161 GLU B N 1
ATOM 4166 C CA . GLU B 1 161 ? -17.062 -4.738 -25.391 1 97.38 161 GLU B CA 1
ATOM 4167 C C . GLU B 1 161 ? -16.781 -5.305 -24 1 97.38 161 GLU B C 1
ATOM 4169 O O . GLU B 1 161 ? -16.812 -4.578 -23.016 1 97.38 161 GLU B O 1
ATOM 4174 N N . ILE B 1 162 ? -16.562 -6.594 -23.938 1 98.81 162 ILE B N 1
ATOM 4175 C CA . ILE B 1 162 ? -16.297 -7.258 -22.672 1 98.81 162 ILE B CA 1
ATOM 4176 C C . ILE B 1 162 ? -14.914 -6.848 -22.156 1 98.81 162 ILE B C 1
ATOM 4178 O O . ILE B 1 162 ? -13.93 -6.902 -22.906 1 98.81 162 ILE B O 1
ATOM 4182 N N . TRP B 1 163 ? -14.82 -6.336 -20.891 1 98.94 163 TRP B N 1
ATOM 4183 C CA . TRP B 1 163 ? -13.547 -6 -20.281 1 98.94 163 TRP B CA 1
ATOM 4184 C C . TRP B 1 163 ? -12.719 -7.254 -20.016 1 98.94 163 TRP B C 1
ATOM 4186 O O . TRP B 1 163 ? -13.219 -8.219 -19.438 1 98.94 163 TRP B O 1
ATOM 4196 N N . TYR B 1 164 ? -11.523 -7.297 -20.5 1 98.94 164 TYR B N 1
ATOM 4197 C CA . TYR B 1 164 ? -10.625 -8.438 -20.344 1 98.94 164 TYR B CA 1
ATOM 4198 C C . TYR B 1 164 ? -9.477 -8.102 -19.406 1 98.94 164 TYR B C 1
ATOM 4200 O O . TYR B 1 164 ? -8.633 -7.254 -19.719 1 98.94 164 TYR B O 1
ATOM 4208 N N . HIS B 1 165 ? -9.422 -8.766 -18.188 1 98.94 165 HIS B N 1
ATOM 4209 C CA . HIS B 1 165 ? -8.391 -8.531 -17.188 1 98.94 165 HIS B CA 1
ATOM 4210 C C . HIS B 1 165 ? -7.469 -9.734 -17.062 1 98.94 165 HIS B C 1
ATOM 4212 O O . HIS B 1 165 ? -7.934 -10.883 -17.016 1 98.94 165 HIS B O 1
ATOM 4218 N N . ILE B 1 166 ? -6.16 -9.484 -16.938 1 98.94 166 ILE B N 1
ATOM 4219 C CA . ILE B 1 166 ? -5.164 -10.531 -16.781 1 98.94 166 ILE B CA 1
ATOM 4220 C C . ILE B 1 166 ? -4.363 -10.297 -15.5 1 98.94 166 ILE B C 1
ATOM 4222 O O . ILE B 1 166 ? -3.742 -9.242 -15.336 1 98.94 166 ILE B O 1
ATOM 4226 N N . ASP B 1 167 ? -4.445 -11.242 -14.578 1 98.94 167 ASP B N 1
ATOM 4227 C CA . ASP B 1 167 ? -3.471 -11.266 -13.492 1 98.94 167 ASP B CA 1
ATOM 4228 C C . ASP B 1 167 ? -2.129 -11.82 -13.969 1 98.94 167 ASP B C 1
ATOM 4230 O O . ASP B 1 167 ? -1.988 -13.023 -14.18 1 98.94 167 ASP B O 1
ATOM 4234 N N . ALA B 1 168 ? -1.165 -10.953 -14.102 1 98.94 168 ALA B N 1
ATOM 4235 C CA . ALA B 1 168 ? 0.129 -11.32 -14.664 1 98.94 168 ALA B CA 1
ATOM 4236 C C . ALA B 1 168 ? 1.22 -11.305 -13.602 1 98.94 168 ALA B C 1
ATOM 4238 O O . ALA B 1 168 ? 2.396 -11.102 -13.906 1 98.94 168 ALA B O 1
ATOM 4239 N N . THR B 1 169 ? 0.887 -11.477 -12.352 1 98.81 169 THR B N 1
ATOM 4240 C CA . THR B 1 169 ? 1.771 -11.336 -11.195 1 98.81 169 THR B CA 1
ATOM 4241 C C . THR B 1 169 ? 2.939 -12.312 -11.289 1 98.81 169 THR B C 1
ATOM 4243 O O . THR B 1 169 ? 4.062 -11.984 -10.906 1 98.81 169 THR B O 1
ATOM 4246 N N . GLN B 1 170 ? 2.689 -13.5 -11.852 1 98.69 170 GLN B N 1
ATOM 4247 C CA . GLN B 1 170 ? 3.744 -14.508 -11.953 1 98.69 170 GLN B CA 1
ATOM 4248 C C . GLN B 1 170 ? 4.324 -14.555 -13.359 1 98.69 170 GLN B C 1
ATOM 4250 O O . GLN B 1 170 ? 5.188 -15.391 -13.656 1 98.69 170 GLN B O 1
ATOM 4255 N N . SER B 1 171 ? 3.861 -13.734 -14.305 1 98.69 171 SER B N 1
ATOM 4256 C CA . SER B 1 171 ? 4.344 -13.797 -15.68 1 98.69 171 SER B CA 1
ATOM 4257 C C . SER B 1 171 ? 5.293 -12.648 -15.992 1 98.69 171 SER B C 1
ATOM 4259 O O . SER B 1 171 ? 6.312 -12.844 -16.656 1 98.69 171 SER B O 1
ATOM 4261 N N . VAL B 1 172 ? 4.977 -11.422 -15.5 1 98.88 172 VAL B N 1
ATOM 4262 C CA . VAL B 1 172 ? 5.824 -10.273 -15.797 1 98.88 172 VAL B CA 1
ATOM 4263 C C . VAL B 1 172 ? 7.238 -10.516 -15.273 1 98.88 172 VAL B C 1
ATOM 4265 O O . VAL B 1 172 ? 7.418 -10.906 -14.117 1 98.88 172 VAL B O 1
ATOM 4268 N N . GLY B 1 173 ? 8.234 -10.297 -16.047 1 98.62 173 GLY B N 1
ATOM 4269 C CA . GLY B 1 173 ? 9.625 -10.547 -15.695 1 98.62 173 GLY B CA 1
ATOM 4270 C C . GLY B 1 173 ? 10.07 -11.961 -16.016 1 98.62 173 GLY B C 1
ATOM 4271 O O . GLY B 1 173 ? 11.25 -12.203 -16.281 1 98.62 173 GLY B O 1
ATOM 4272 N N . HIS B 1 174 ? 9.125 -12.953 -16.031 1 98.56 174 HIS B N 1
ATOM 4273 C CA . HIS B 1 174 ? 9.445 -14.359 -16.219 1 98.56 174 HIS B CA 1
ATOM 4274 C C . HIS B 1 174 ? 9.039 -14.828 -17.625 1 98.56 174 HIS B C 1
ATOM 4276 O O . HIS B 1 174 ? 9.57 -15.812 -18.125 1 98.56 174 HIS B O 1
ATOM 4282 N N . GLU B 1 175 ? 8.023 -14.219 -18.172 1 98.12 175 GLU B N 1
ATOM 4283 C CA . GLU B 1 175 ? 7.52 -14.414 -19.516 1 98.12 175 GLU B CA 1
ATOM 4284 C C . GLU B 1 175 ? 7.418 -13.086 -20.266 1 98.12 175 GLU B C 1
ATOM 4286 O O . GLU B 1 175 ? 7.484 -12.016 -19.656 1 98.12 175 GLU B O 1
ATOM 4291 N N . ASP B 1 176 ? 7.363 -13.18 -21.609 1 97.69 176 ASP B N 1
ATOM 4292 C CA . ASP B 1 176 ? 7.078 -11.977 -22.375 1 97.69 176 ASP B CA 1
ATOM 4293 C C . ASP B 1 176 ? 5.637 -11.516 -22.172 1 97.69 176 ASP B C 1
ATOM 4295 O O . ASP B 1 176 ? 4.703 -12.305 -22.328 1 97.69 176 ASP B O 1
ATOM 4299 N N . VAL B 1 177 ? 5.465 -10.289 -21.797 1 98.62 177 VAL B N 1
ATOM 4300 C CA . VAL B 1 177 ? 4.145 -9.703 -21.578 1 98.62 177 VAL B CA 1
ATOM 4301 C C . VAL B 1 177 ? 4.027 -8.391 -22.344 1 98.62 177 VAL B C 1
ATOM 4303 O O . VAL B 1 177 ? 4.762 -7.438 -22.078 1 98.62 177 VAL B O 1
ATOM 4306 N N . ASP B 1 178 ? 3.227 -8.375 -23.312 1 98.81 178 ASP B N 1
ATOM 4307 C CA . ASP B 1 178 ? 2.895 -7.238 -24.156 1 98.81 178 ASP B CA 1
ATOM 4308 C C . ASP B 1 178 ? 1.386 -7.004 -24.203 1 98.81 178 ASP B C 1
ATOM 4310 O O . ASP B 1 178 ? 0.645 -7.793 -24.797 1 98.81 178 ASP B O 1
ATOM 4314 N N . VAL B 1 179 ? 0.951 -5.871 -23.578 1 98.75 179 VAL B N 1
ATOM 4315 C CA . VAL B 1 179 ? -0.481 -5.684 -23.375 1 98.75 179 VAL B CA 1
ATOM 4316 C C . VAL B 1 179 ? -1.178 -5.48 -24.719 1 98.75 179 VAL B C 1
ATOM 4318 O O . VAL B 1 179 ? -2.365 -5.781 -24.859 1 98.75 179 VAL B O 1
ATOM 4321 N N . GLU B 1 180 ? -0.484 -4.949 -25.75 1 98 180 GLU B N 1
ATOM 4322 C CA . GLU B 1 180 ? -1.062 -4.82 -27.078 1 98 180 GLU B CA 1
ATOM 4323 C C . GLU B 1 180 ? -1.231 -6.184 -27.734 1 98 180 GLU B C 1
ATOM 4325 O O . GLU B 1 180 ? -2.254 -6.453 -28.375 1 98 180 GLU B O 1
ATOM 4330 N N . ASP B 1 181 ? -0.218 -7.035 -27.562 1 98.31 181 ASP B N 1
ATOM 4331 C CA . ASP B 1 181 ? -0.265 -8.383 -28.125 1 98.31 181 ASP B CA 1
ATOM 4332 C C . ASP B 1 181 ? -1.338 -9.219 -27.438 1 98.31 181 ASP B C 1
ATOM 4334 O O . ASP B 1 181 ? -1.951 -10.094 -28.062 1 98.31 181 ASP B O 1
ATOM 4338 N N . LEU B 1 182 ? -1.588 -8.969 -26.156 1 98.75 182 LEU B N 1
ATOM 4339 C CA . LEU B 1 182 ? -2.529 -9.734 -25.359 1 98.75 182 LEU B CA 1
ATOM 4340 C C . LEU B 1 182 ? -3.951 -9.219 -25.531 1 98.75 182 LEU B C 1
ATOM 4342 O O . LEU B 1 182 ? -4.914 -9.891 -25.156 1 98.75 182 LEU B O 1
ATOM 4346 N N . HIS B 1 183 ? -4.117 -7.996 -26.047 1 98.5 183 HIS B N 1
ATOM 4347 C CA . HIS B 1 183 ? -5.406 -7.352 -26.297 1 98.5 183 HIS B CA 1
ATOM 4348 C C . HIS B 1 183 ? -6.227 -7.273 -25 1 98.5 183 HIS B C 1
ATOM 4350 O O . HIS B 1 183 ? -7.441 -7.477 -25.031 1 98.5 183 HIS B O 1
ATOM 4356 N N . CYS B 1 184 ? -5.566 -7.156 -23.844 1 98.81 184 CYS B N 1
ATOM 4357 C CA . CYS B 1 184 ? -6.289 -7.031 -22.578 1 98.81 184 CYS B CA 1
ATOM 4358 C C . CYS B 1 184 ? -6.609 -5.57 -22.281 1 98.81 184 CYS B C 1
ATOM 4360 O O . CYS B 1 184 ? -5.988 -4.664 -22.844 1 98.81 184 CYS B O 1
ATOM 4362 N N . ASP B 1 185 ? -7.633 -5.363 -21.438 1 98.88 185 ASP B N 1
ATOM 4363 C CA . ASP B 1 185 ? -8.055 -4.027 -21.031 1 98.88 185 ASP B CA 1
ATOM 4364 C C . ASP B 1 185 ? -7.359 -3.6 -19.734 1 98.88 185 ASP B C 1
ATOM 4366 O O . ASP B 1 185 ? -7.238 -2.404 -19.469 1 98.88 185 ASP B O 1
ATOM 4370 N N . SER B 1 186 ? -6.965 -4.539 -18.969 1 98.94 186 SER B N 1
ATOM 4371 C CA . SER B 1 186 ? -6.211 -4.289 -17.734 1 98.94 186 SER B CA 1
ATOM 4372 C C . SER B 1 186 ? -5.34 -5.484 -17.375 1 98.94 186 SER B C 1
ATOM 4374 O O . SER B 1 186 ? -5.621 -6.613 -17.781 1 98.94 186 SER B O 1
ATOM 4376 N N . LEU B 1 187 ? -4.277 -5.227 -16.672 1 99 187 LEU B N 1
ATOM 4377 C CA . LEU B 1 187 ? -3.291 -6.223 -16.266 1 99 187 LEU B CA 1
ATOM 4378 C C . LEU B 1 187 ? -2.629 -5.832 -14.945 1 99 187 LEU B C 1
ATOM 4380 O O . LEU B 1 187 ? -2.303 -4.66 -14.734 1 99 187 LEU B O 1
ATOM 4384 N N . SER B 1 188 ? -2.414 -6.789 -14.023 1 98.94 188 SER B N 1
ATOM 4385 C CA . SER B 1 188 ? -1.867 -6.492 -12.703 1 98.94 188 SER B CA 1
ATOM 4386 C C . SER B 1 188 ? -0.598 -7.297 -12.438 1 98.94 188 SER B C 1
ATOM 4388 O O . SER B 1 188 ? -0.449 -8.414 -12.938 1 98.94 188 SER B O 1
ATOM 4390 N N . PHE B 1 189 ? 0.349 -6.742 -11.711 1 98.88 189 PHE B N 1
ATOM 4391 C CA . PHE B 1 189 ? 1.495 -7.465 -11.172 1 98.88 189 PHE B CA 1
ATOM 4392 C C . PHE B 1 189 ? 2.121 -6.703 -10.016 1 98.88 189 PHE B C 1
ATOM 4394 O O . PHE B 1 189 ? 1.647 -5.629 -9.641 1 98.88 189 PHE B O 1
ATOM 4401 N N . SER B 1 190 ? 3.078 -7.309 -9.32 1 98.56 190 SER B N 1
ATOM 4402 C CA . SER B 1 190 ? 3.664 -6.727 -8.117 1 98.56 190 SER B CA 1
ATOM 4403 C C . SER B 1 190 ? 5.18 -6.891 -8.102 1 98.56 190 SER B C 1
ATOM 4405 O O . SER B 1 190 ? 5.711 -7.844 -8.68 1 98.56 190 SER B O 1
ATOM 4407 N N . GLY B 1 191 ? 5.836 -6.016 -7.43 1 97.5 191 GLY B N 1
ATOM 4408 C CA . GLY B 1 191 ? 7.289 -5.961 -7.391 1 97.5 191 GLY B CA 1
ATOM 4409 C C . GLY B 1 191 ? 7.902 -7.07 -6.559 1 97.5 191 GLY B C 1
ATOM 4410 O O . GLY B 1 191 ? 8.984 -7.566 -6.879 1 97.5 191 GLY B O 1
ATOM 4411 N N . HIS B 1 192 ? 7.207 -7.555 -5.539 1 98.12 192 HIS B N 1
ATOM 4412 C CA . HIS B 1 192 ? 7.809 -8.461 -4.566 1 98.12 192 HIS B CA 1
ATOM 4413 C C . HIS B 1 192 ? 7.984 -9.859 -5.148 1 98.12 192 HIS B C 1
ATOM 4415 O O . HIS B 1 192 ? 8.617 -10.719 -4.531 1 98.12 192 HIS B O 1
ATOM 4421 N N . LYS B 1 193 ? 7.48 -10.086 -6.402 1 98.56 193 LYS B N 1
ATOM 4422 C CA . LYS B 1 193 ? 7.723 -11.359 -7.074 1 98.56 193 LYS B CA 1
ATOM 4423 C C . LYS B 1 193 ? 9.016 -11.32 -7.879 1 98.56 193 LYS B C 1
ATOM 4425 O O . LYS B 1 193 ? 9.508 -12.359 -8.328 1 98.56 193 LYS B O 1
ATOM 4430 N N . LEU B 1 194 ? 9.578 -10.117 -8.023 1 98.62 194 LEU B N 1
ATOM 4431 C CA . LEU B 1 194 ? 10.727 -9.914 -8.898 1 98.62 194 LEU B CA 1
ATOM 4432 C C . LEU B 1 194 ? 11.953 -9.492 -8.094 1 98.62 194 LEU B C 1
ATOM 4434 O O . LEU B 1 194 ? 13.008 -9.211 -8.664 1 98.62 194 LEU B O 1
ATOM 4438 N N . GLY B 1 195 ? 11.812 -9.414 -6.805 1 98.62 195 GLY B N 1
ATOM 4439 C CA . GLY B 1 195 ? 12.898 -8.984 -5.934 1 98.62 195 GLY B CA 1
ATOM 4440 C C . GLY B 1 195 ? 12.797 -7.527 -5.523 1 98.62 195 GLY B C 1
ATOM 4441 O O . GLY B 1 195 ? 13.672 -7.008 -4.828 1 98.62 195 GLY B O 1
ATOM 4442 N N . GLY B 1 196 ? 11.797 -6.824 -5.973 1 98.62 196 GLY B N 1
ATOM 4443 C CA . GLY B 1 196 ? 11.492 -5.492 -5.48 1 98.62 196 GLY B CA 1
ATOM 4444 C C . GLY B 1 196 ? 10.844 -5.492 -4.109 1 98.62 196 GLY B C 1
ATOM 4445 O O . GLY B 1 196 ? 10.594 -6.555 -3.535 1 98.62 196 GLY B O 1
ATOM 4446 N N . LEU B 1 197 ? 10.562 -4.324 -3.609 1 98.62 197 LEU B N 1
ATOM 4447 C CA . LEU B 1 197 ? 9.977 -4.18 -2.281 1 98.62 197 LEU B CA 1
ATOM 4448 C C . LEU B 1 197 ? 8.516 -4.598 -2.283 1 98.62 197 LEU B C 1
ATOM 4450 O O . LEU B 1 197 ? 7.824 -4.457 -3.297 1 98.62 197 LEU B O 1
ATOM 4454 N N . ASN B 1 198 ? 8.078 -5.164 -1.136 1 98.38 198 ASN B N 1
ATOM 4455 C CA . ASN B 1 198 ? 6.648 -5.348 -0.927 1 98.38 198 ASN B CA 1
ATOM 4456 C C . ASN B 1 198 ? 5.914 -4.012 -0.861 1 98.38 198 ASN B C 1
ATOM 4458 O O . ASN B 1 198 ? 6.543 -2.959 -0.747 1 98.38 198 ASN B O 1
ATOM 4462 N N . GLY B 1 199 ? 4.582 -4.078 -0.965 1 98.19 199 GLY B N 1
ATOM 4463 C CA . GLY B 1 199 ? 3.77 -2.879 -0.815 1 98.19 199 GLY B CA 1
ATOM 4464 C C . GLY B 1 199 ? 3.678 -2.059 -2.088 1 98.19 199 GLY B C 1
ATOM 4465 O O . GLY B 1 199 ? 3.357 -0.869 -2.043 1 98.19 199 GLY B O 1
ATOM 4466 N N . PHE B 1 200 ? 4.012 -2.711 -3.189 1 98.81 200 PHE B N 1
ATOM 4467 C CA . PHE B 1 200 ? 3.982 -1.971 -4.445 1 98.81 200 PHE B CA 1
ATOM 4468 C C . PHE B 1 200 ? 3.504 -2.859 -5.586 1 98.81 200 PHE B C 1
ATOM 4470 O O . PHE B 1 200 ? 3.945 -4.004 -5.719 1 98.81 200 PHE B O 1
ATOM 4477 N N . GLY B 1 201 ? 2.611 -2.369 -6.371 1 98.81 201 GLY B N 1
ATOM 4478 C CA . GLY B 1 201 ? 2.078 -3.057 -7.535 1 98.81 201 GLY B CA 1
ATOM 4479 C C . GLY B 1 201 ? 1.792 -2.123 -8.695 1 98.81 201 GLY B C 1
ATOM 4480 O O . GLY B 1 201 ? 1.955 -0.907 -8.578 1 98.81 201 GLY B O 1
ATOM 4481 N N . VAL B 1 202 ? 1.486 -2.682 -9.812 1 98.94 202 VAL B N 1
ATOM 4482 C CA . VAL B 1 202 ? 1.205 -1.959 -11.047 1 98.94 202 VAL B CA 1
ATOM 4483 C C . VAL B 1 202 ? -0.104 -2.459 -11.648 1 98.94 202 VAL B C 1
ATOM 4485 O O . VAL B 1 202 ? -0.342 -3.668 -11.719 1 98.94 202 VAL B O 1
ATOM 4488 N N . LEU B 1 203 ? -0.926 -1.544 -11.992 1 98.94 203 LEU B N 1
ATOM 4489 C CA . LEU B 1 203 ? -2.131 -1.795 -12.773 1 98.94 203 LEU B CA 1
ATOM 4490 C C . LEU B 1 203 ? -2.053 -1.097 -14.125 1 98.94 203 LEU B C 1
ATOM 4492 O O . LEU B 1 203 ? -1.972 0.132 -14.195 1 98.94 203 LEU B O 1
ATOM 4496 N N . TYR B 1 204 ? -1.92 -1.9 -15.172 1 98.94 204 TYR B N 1
ATOM 4497 C CA . TYR B 1 204 ? -2.23 -1.375 -16.5 1 98.94 204 TYR B CA 1
ATOM 4498 C C . TYR B 1 204 ? -3.738 -1.309 -16.719 1 98.94 204 TYR B C 1
ATOM 4500 O O . TYR B 1 204 ? -4.453 -2.275 -16.453 1 98.94 204 TYR B O 1
ATOM 4508 N N . ILE B 1 205 ? -4.25 -0.231 -17.203 1 98.69 205 ILE B N 1
ATOM 4509 C CA . ILE B 1 205 ? -5.668 -0.097 -17.5 1 98.69 205 ILE B CA 1
ATOM 4510 C C . ILE B 1 205 ? -5.844 0.67 -18.812 1 98.69 205 ILE B C 1
ATOM 4512 O O . ILE B 1 205 ? -5.234 1.725 -19 1 98.69 205 ILE B O 1
ATOM 4516 N N . ARG B 1 206 ? -6.668 0.217 -19.734 1 97.38 206 ARG B N 1
ATOM 4517 C CA . ARG B 1 206 ? -6.844 0.804 -21.062 1 97.38 206 ARG B CA 1
ATOM 4518 C C . ARG B 1 206 ? -7.617 2.117 -20.969 1 97.38 206 ARG B C 1
ATOM 4520 O O . ARG B 1 206 ? -7.363 3.041 -21.75 1 97.38 206 ARG B O 1
ATOM 4527 N N . LYS B 1 207 ? -8.5 2.207 -20.094 1 97.31 207 LYS B N 1
ATOM 4528 C CA . LYS B 1 207 ? -9.273 3.418 -19.812 1 97.31 207 LYS B CA 1
ATOM 4529 C C . LYS B 1 207 ? -9.609 3.527 -18.328 1 97.31 207 LYS B C 1
ATOM 4531 O O . LYS B 1 207 ? -9.648 2.521 -17.625 1 97.31 207 LYS B O 1
ATOM 4536 N N . ASP B 1 208 ? -9.859 4.699 -17.891 1 97.94 208 ASP B N 1
ATOM 4537 C CA . ASP B 1 208 ? -10.078 4.941 -16.469 1 97.94 208 ASP B CA 1
ATOM 4538 C C . ASP B 1 208 ? -11.406 4.348 -16.016 1 97.94 208 ASP B C 1
ATOM 4540 O O . ASP B 1 208 ? -12.398 4.387 -16.75 1 97.94 208 ASP B O 1
ATOM 4544 N N . LEU B 1 209 ? -11.391 3.791 -14.859 1 98.19 209 LEU B N 1
ATOM 4545 C CA . LEU B 1 209 ? -12.562 3.312 -14.125 1 98.19 209 LEU B CA 1
ATOM 4546 C C . LEU B 1 209 ? -12.711 4.051 -12.797 1 98.19 209 LEU B C 1
ATOM 4548 O O . LEU B 1 209 ? -11.953 4.988 -12.516 1 98.19 209 LEU B O 1
ATOM 4552 N N . ASP B 1 210 ? -13.742 3.725 -12.008 1 98.12 210 ASP B N 1
ATOM 4553 C CA . ASP B 1 210 ? -13.891 4.324 -10.688 1 98.12 210 ASP B CA 1
ATOM 4554 C C . ASP B 1 210 ? -12.773 3.863 -9.75 1 98.12 210 ASP B C 1
ATOM 4556 O O . ASP B 1 210 ? -12.375 2.695 -9.773 1 98.12 210 ASP B O 1
ATOM 4560 N N . ASN B 1 211 ? -12.312 4.789 -8.93 1 98.62 211 ASN B N 1
ATOM 4561 C CA . ASN B 1 211 ? -11.211 4.488 -8.031 1 98.62 211 ASN B CA 1
ATOM 4562 C C . ASN B 1 211 ? -11.625 3.504 -6.938 1 98.62 211 ASN B C 1
ATOM 4564 O O . ASN B 1 211 ? -12.789 3.479 -6.535 1 98.62 211 ASN B O 1
ATOM 4568 N N . LEU B 1 212 ? -10.648 2.676 -6.574 1 98.62 212 LEU B N 1
ATOM 4569 C CA . LEU B 1 212 ? -10.852 1.896 -5.359 1 98.62 212 LEU B CA 1
ATOM 4570 C C . LEU B 1 212 ? -10.555 2.738 -4.121 1 98.62 212 LEU B C 1
ATOM 4572 O O . LEU B 1 212 ? -11.258 2.629 -3.111 1 98.62 212 LEU B O 1
ATOM 4576 N N . ILE B 1 213 ? -9.516 3.574 -4.172 1 98.75 213 ILE B N 1
ATOM 4577 C CA . ILE B 1 213 ? -9.078 4.457 -3.092 1 98.75 213 ILE B CA 1
ATOM 4578 C C . ILE B 1 213 ? -9.078 5.902 -3.576 1 98.75 213 ILE B C 1
ATOM 4580 O O . ILE B 1 213 ? -8.312 6.262 -4.477 1 98.75 213 ILE B O 1
ATOM 4584 N N . TYR B 1 214 ? -9.93 6.707 -3.006 1 98.38 214 TYR B N 1
ATOM 4585 C CA . TYR B 1 214 ? -9.992 8.141 -3.289 1 98.38 214 TYR B CA 1
ATOM 4586 C C . TYR B 1 214 ? -9.203 8.93 -2.256 1 98.38 214 TYR B C 1
ATOM 4588 O O . TYR B 1 214 ? -9.266 8.648 -1.058 1 98.38 214 TYR B O 1
ATOM 4596 N N . ALA B 1 215 ? -8.422 9.867 -2.705 1 96.94 215 ALA B N 1
ATOM 4597 C CA . ALA B 1 215 ? -7.707 10.82 -1.859 1 96.94 215 ALA B CA 1
ATOM 4598 C C . ALA B 1 215 ? -7.258 12.039 -2.664 1 96.94 215 ALA B C 1
ATOM 4600 O O . ALA B 1 215 ? -8.078 12.711 -3.297 1 96.94 215 ALA B O 1
ATOM 4601 N N . GLY B 1 216 ? -5.879 12.273 -2.646 1 92.75 216 GLY B N 1
ATOM 4602 C CA . GLY B 1 216 ? -5.352 13.422 -3.355 1 92.75 216 GLY B CA 1
ATOM 4603 C C . GLY B 1 216 ? -5.145 13.172 -4.836 1 92.75 216 GLY B C 1
ATOM 4604 O O . GLY B 1 216 ? -5.859 12.367 -5.441 1 92.75 216 GLY B O 1
ATOM 4605 N N . GLU B 1 217 ? -4.27 13.891 -5.477 1 91.19 217 GLU B N 1
ATOM 4606 C CA . GLU B 1 217 ? -4.102 13.922 -6.926 1 91.19 217 GLU B CA 1
ATOM 4607 C C . GLU B 1 217 ? -3.137 12.836 -7.395 1 91.19 217 GLU B C 1
ATOM 4609 O O . GLU B 1 217 ? -2.846 12.734 -8.586 1 91.19 217 GLU B O 1
ATOM 4614 N N . GLN B 1 218 ? -2.652 12.031 -6.48 1 93.19 218 GLN B N 1
ATOM 4615 C CA . GLN B 1 218 ? -1.707 10.984 -6.848 1 93.19 218 GLN B CA 1
ATOM 4616 C C . GLN B 1 218 ? -2.234 10.148 -8.008 1 93.19 218 GLN B C 1
ATOM 4618 O O . GLN B 1 218 ? -3.447 10.008 -8.18 1 93.19 218 GLN B O 1
ATOM 4623 N N . GLU B 1 219 ? -1.298 9.594 -8.844 1 97.56 219 GLU B N 1
ATOM 4624 C CA . GLU B 1 219 ? -1.643 8.742 -9.984 1 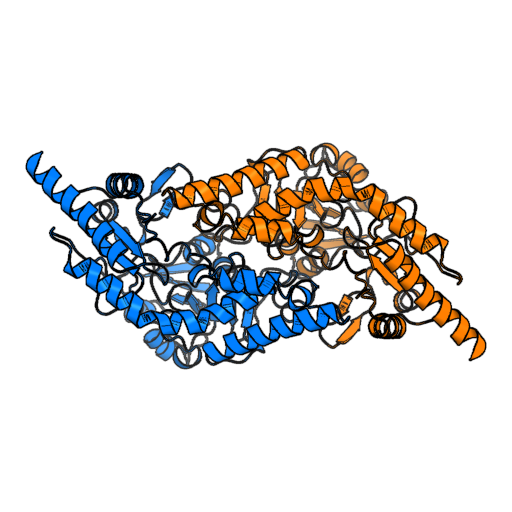97.56 219 GLU B CA 1
ATOM 4625 C C . GLU B 1 219 ? -2.666 9.422 -10.891 1 97.56 219 GLU B C 1
ATOM 4627 O O . GLU B 1 219 ? -3.582 8.773 -11.391 1 97.56 219 GLU B O 1
ATOM 4632 N N . ASN B 1 220 ? -2.572 10.734 -10.969 1 95 220 ASN B N 1
ATOM 4633 C CA . ASN B 1 220 ? -3.504 11.523 -11.766 1 95 220 ASN B CA 1
ATOM 4634 C C . ASN B 1 220 ? -4.945 11.305 -11.328 1 95 220 ASN B C 1
ATOM 4636 O O . ASN B 1 220 ? -5.824 11.047 -12.148 1 95 220 ASN B O 1
ATOM 4640 N N . TYR B 1 221 ? -5.211 11.266 -10.055 1 95.31 221 TYR B N 1
ATOM 4641 C CA . TYR B 1 221 ? -6.496 11.195 -9.359 1 95.31 221 TYR B CA 1
ATOM 4642 C C . TYR B 1 221 ? -7.102 9.805 -9.469 1 95.31 221 TYR B C 1
ATOM 4644 O O . TYR B 1 221 ? -8.281 9.609 -9.156 1 95.31 221 TYR B O 1
ATOM 4652 N N . ARG B 1 222 ? -6.34 8.75 -9.906 1 97.69 222 ARG B N 1
ATOM 4653 C CA . ARG B 1 222 ? -6.891 7.418 -10.133 1 97.69 222 ARG B CA 1
ATOM 4654 C C . ARG B 1 222 ? -6.715 6.531 -8.906 1 97.69 222 ARG B C 1
ATOM 4656 O O . ARG B 1 222 ? -7.398 5.512 -8.766 1 97.69 222 ARG B O 1
ATOM 4663 N N . ARG B 1 223 ? -5.801 6.867 -8.094 1 98.44 223 ARG B N 1
ATOM 4664 C CA . ARG B 1 223 ? -5.512 6.094 -6.895 1 98.44 223 ARG B CA 1
ATOM 4665 C C . ARG B 1 223 ? -4.859 6.965 -5.824 1 98.44 223 ARG B C 1
ATOM 4667 O O . ARG B 1 223 ? -3.717 7.395 -5.984 1 98.44 223 ARG B O 1
ATOM 4674 N N . GLY B 1 224 ? -5.57 7.137 -4.715 1 97 224 GLY B N 1
ATOM 4675 C CA . GLY B 1 224 ? -5.102 8.008 -3.648 1 97 224 GLY B CA 1
ATOM 4676 C C . GLY B 1 224 ? -4.039 7.367 -2.777 1 97 224 GLY B C 1
ATOM 4677 O O . GLY B 1 224 ? -3.945 6.141 -2.703 1 97 224 GLY B O 1
ATOM 4678 N N . GLY B 1 225 ? -3.188 8.227 -2.09 1 96.44 225 GLY B N 1
ATOM 4679 C CA . GLY B 1 225 ? -2.141 7.812 -1.169 1 96.44 225 GLY B CA 1
ATOM 4680 C C . GLY B 1 225 ? -0.756 8.258 -1.6 1 96.44 225 GLY B C 1
ATOM 4681 O O . GLY B 1 225 ? -0.409 8.172 -2.779 1 96.44 225 GLY B O 1
ATOM 4682 N N . THR B 1 226 ? -0.001 8.68 -0.651 1 95.88 226 THR B N 1
ATOM 4683 C CA . THR B 1 226 ? 1.35 9.148 -0.947 1 95.88 226 THR B CA 1
ATOM 4684 C C . THR B 1 226 ? 2.131 8.086 -1.718 1 95.88 226 THR B C 1
ATOM 4686 O O . THR B 1 226 ? 2.113 6.91 -1.354 1 95.88 226 THR B O 1
ATOM 4689 N N . SER B 1 227 ? 2.775 8.539 -2.783 1 97.88 227 SER B N 1
ATOM 4690 C CA . SER B 1 227 ? 3.484 7.633 -3.676 1 97.88 227 SER B CA 1
ATOM 4691 C C . SER B 1 227 ? 4.621 6.918 -2.951 1 97.88 227 SER B C 1
ATOM 4693 O O . SER B 1 227 ? 5.309 7.516 -2.121 1 97.88 227 SER B O 1
ATOM 4695 N N . PHE B 1 228 ? 4.805 5.711 -3.234 1 98.75 228 PHE B N 1
ATOM 4696 C CA . PHE B 1 228 ? 5.91 4.906 -2.729 1 98.75 228 PHE B CA 1
ATOM 4697 C C . PHE B 1 228 ? 7.035 4.828 -3.752 1 98.75 228 PHE B C 1
ATOM 4699 O O . PHE B 1 228 ? 7.215 3.803 -4.41 1 98.75 228 PHE B O 1
ATOM 4706 N N . VAL B 1 229 ? 7.867 5.809 -3.844 1 98.88 229 VAL B N 1
ATOM 4707 C CA . VAL B 1 229 ? 8.875 6.02 -4.883 1 98.88 229 VAL B CA 1
ATOM 4708 C C . VAL B 1 229 ? 9.898 4.887 -4.848 1 98.88 229 VAL B C 1
ATOM 4710 O O . VAL B 1 229 ? 10.297 4.371 -5.891 1 98.88 229 VAL B O 1
ATOM 4713 N N . MET B 1 230 ? 10.305 4.492 -3.641 1 98.88 230 MET B N 1
ATOM 4714 C CA . MET B 1 230 ? 11.266 3.396 -3.498 1 98.88 230 MET B CA 1
ATOM 4715 C C . MET B 1 230 ? 10.711 2.109 -4.102 1 98.88 230 MET B C 1
ATOM 4717 O O . MET B 1 230 ? 11.445 1.351 -4.738 1 98.88 230 MET B O 1
ATOM 4721 N N . GLY B 1 231 ? 9.398 1.846 -3.887 1 98.88 231 GLY B N 1
ATOM 4722 C CA . GLY B 1 231 ? 8.75 0.683 -4.469 1 98.88 231 GLY B CA 1
ATOM 4723 C C . GLY B 1 231 ? 8.75 0.695 -5.984 1 98.88 231 GLY B C 1
ATOM 4724 O O . GLY B 1 231 ? 9.062 -0.316 -6.621 1 98.88 231 GLY B O 1
ATOM 4725 N N . ALA B 1 232 ? 8.438 1.874 -6.559 1 98.94 232 ALA B N 1
ATOM 4726 C CA . ALA B 1 232 ? 8.422 2.021 -8.008 1 98.94 232 ALA B CA 1
ATOM 4727 C C . ALA B 1 232 ? 9.797 1.747 -8.602 1 98.94 232 ALA B C 1
ATOM 4729 O O . ALA B 1 232 ? 9.93 1.007 -9.578 1 98.94 232 ALA B O 1
ATOM 4730 N N . PHE B 1 233 ? 10.805 2.311 -7.953 1 98.94 233 PHE B N 1
ATOM 4731 C CA . PHE B 1 233 ? 12.18 2.201 -8.414 1 98.94 233 PHE B CA 1
ATOM 4732 C C . PHE B 1 233 ? 12.648 0.751 -8.383 1 98.94 233 PHE B C 1
ATOM 4734 O O . PHE B 1 233 ? 13.211 0.253 -9.359 1 98.94 233 PHE B O 1
ATOM 4741 N N . THR B 1 234 ? 12.383 0.057 -7.281 1 98.94 234 THR B N 1
ATOM 4742 C CA . THR B 1 234 ? 12.898 -1.3 -7.145 1 98.94 234 THR B CA 1
ATOM 4743 C C . THR B 1 234 ? 12.172 -2.254 -8.086 1 98.94 234 THR B C 1
ATOM 4745 O O . THR B 1 234 ? 12.773 -3.191 -8.617 1 98.94 234 THR B O 1
ATOM 4748 N N . LEU B 1 235 ? 10.852 -2.082 -8.273 1 98.94 235 LEU B N 1
ATOM 4749 C CA . LEU B 1 235 ? 10.141 -2.893 -9.258 1 98.94 235 LEU B CA 1
ATOM 4750 C C . LEU B 1 235 ? 10.711 -2.664 -10.656 1 98.94 235 LEU B C 1
ATOM 4752 O O . LEU B 1 235 ? 11.031 -3.621 -11.359 1 98.94 235 LEU B O 1
ATOM 4756 N N . GLU B 1 236 ? 10.867 -1.389 -11.016 1 98.94 236 GLU B N 1
ATOM 4757 C CA . GLU B 1 236 ? 11.375 -1.034 -12.336 1 98.94 236 GLU B CA 1
ATOM 4758 C C . GLU B 1 236 ? 12.734 -1.682 -12.594 1 98.94 236 GLU B C 1
ATOM 4760 O O . GLU B 1 236 ? 12.938 -2.316 -13.633 1 98.94 236 GLU B O 1
ATOM 4765 N N . LYS B 1 237 ? 13.625 -1.565 -11.641 1 98.88 237 LYS B N 1
ATOM 4766 C CA . LYS B 1 237 ? 14.984 -2.059 -11.82 1 98.88 237 LYS B CA 1
ATOM 4767 C C . LYS B 1 237 ? 15.023 -3.584 -11.828 1 98.88 237 LYS B C 1
ATOM 4769 O O . LYS B 1 237 ? 15.945 -4.188 -12.383 1 98.88 237 LYS B O 1
ATOM 4774 N N . SER B 1 238 ? 14.023 -4.219 -11.312 1 98.88 238 SER B N 1
ATOM 4775 C CA . SER B 1 238 ? 13.984 -5.676 -11.227 1 98.88 238 SER B CA 1
ATOM 4776 C C . SER B 1 238 ? 13.523 -6.289 -12.547 1 98.88 238 SER B C 1
ATOM 4778 O O . SER B 1 238 ? 13.75 -7.473 -12.797 1 98.88 238 SER B O 1
ATOM 4780 N N . LEU B 1 239 ? 12.836 -5.52 -13.398 1 98.81 239 LEU B N 1
ATOM 4781 C CA . LEU B 1 239 ? 12.211 -6.059 -14.602 1 98.81 239 LEU B CA 1
ATOM 4782 C C . LEU B 1 239 ? 13.266 -6.641 -15.539 1 98.81 239 LEU B C 1
ATOM 4784 O O . LEU B 1 239 ? 13.25 -7.84 -15.828 1 98.81 239 LEU B O 1
ATOM 4788 N N . GLN B 1 240 ? 14.219 -5.879 -15.953 1 97.69 240 GLN B N 1
ATOM 4789 C CA . GLN B 1 240 ? 15.219 -6.348 -16.906 1 97.69 240 GLN B CA 1
ATOM 4790 C C . GLN B 1 240 ? 16.109 -7.43 -16.297 1 97.69 240 GLN B C 1
ATOM 4792 O O . GLN B 1 240 ? 16.516 -8.359 -16.984 1 97.69 240 GLN B O 1
ATOM 4797 N N . LYS B 1 241 ? 16.406 -7.277 -14.992 1 98.62 241 LYS B N 1
ATOM 4798 C CA . LYS B 1 241 ? 17.188 -8.312 -14.297 1 98.62 241 LYS B CA 1
ATOM 4799 C C . LYS B 1 241 ? 16.484 -9.656 -14.359 1 98.62 241 LYS B C 1
ATOM 4801 O O . LYS B 1 241 ? 17.125 -10.695 -14.539 1 98.62 241 LYS B O 1
ATOM 4806 N N . SER B 1 242 ? 15.18 -9.609 -14.18 1 98.69 242 SER B N 1
ATOM 4807 C CA . SER B 1 242 ? 14.398 -10.844 -14.219 1 98.69 242 SER B CA 1
ATOM 4808 C C . SER B 1 242 ? 14.461 -11.492 -15.602 1 98.69 242 SER B C 1
ATOM 4810 O O . SER B 1 242 ? 14.547 -12.719 -15.711 1 98.69 242 SER B O 1
ATOM 4812 N N . VAL B 1 243 ? 14.43 -10.688 -16.656 1 98.69 243 VAL B N 1
ATOM 4813 C CA . VAL B 1 243 ? 14.516 -11.203 -18.016 1 98.69 243 VAL B CA 1
ATOM 4814 C C . VAL B 1 243 ? 15.875 -11.875 -18.219 1 98.69 243 VAL B C 1
ATOM 4816 O O . VAL B 1 243 ? 15.945 -12.977 -18.766 1 98.69 243 VAL B O 1
ATOM 4819 N N . GLU B 1 244 ? 16.922 -11.289 -17.75 1 98.62 244 GLU B N 1
ATOM 4820 C CA . GLU B 1 244 ? 18.297 -11.781 -17.938 1 98.62 244 GLU B CA 1
ATOM 4821 C C . GLU B 1 244 ? 18.516 -13.078 -17.172 1 98.62 244 GLU B C 1
ATOM 4823 O O . GLU B 1 244 ? 19.422 -13.852 -17.5 1 98.62 244 GLU B O 1
ATOM 4828 N N . GLU B 1 245 ? 17.688 -13.328 -16.203 1 98.75 245 GLU B N 1
ATOM 4829 C CA . GLU B 1 245 ? 17.875 -14.461 -15.297 1 98.75 245 GLU B CA 1
ATOM 4830 C C . GLU B 1 245 ? 17.062 -15.672 -15.758 1 98.75 245 GLU B C 1
ATOM 4832 O O . GLU B 1 245 ? 17.203 -16.766 -15.203 1 98.75 245 GLU B O 1
ATOM 4837 N N . ARG B 1 246 ? 16.234 -15.562 -16.812 1 98.62 246 ARG B N 1
ATOM 4838 C CA . ARG B 1 246 ? 15.281 -16.578 -17.219 1 98.62 246 ARG B CA 1
ATOM 4839 C C . ARG B 1 246 ? 15.992 -17.891 -17.547 1 98.62 246 ARG B C 1
ATOM 4841 O O . ARG B 1 246 ? 15.609 -18.953 -17.047 1 98.62 246 ARG B O 1
ATOM 4848 N N . GLU B 1 247 ? 17.031 -17.828 -18.359 1 98.5 247 GLU B N 1
ATOM 4849 C CA . GLU B 1 247 ? 17.734 -19.047 -18.781 1 98.5 247 GLU B CA 1
ATOM 4850 C C . GLU B 1 247 ? 18.406 -19.719 -17.594 1 98.5 247 GLU B C 1
ATOM 4852 O O . GLU B 1 247 ? 18.391 -20.953 -17.484 1 98.5 247 GLU B O 1
ATOM 4857 N N . TYR B 1 248 ? 19.047 -18.875 -16.766 1 98.81 248 TYR B N 1
ATOM 4858 C CA . TYR B 1 248 ? 19.703 -19.406 -15.578 1 98.81 248 TYR B CA 1
ATOM 4859 C C . TYR B 1 248 ? 18.703 -20.172 -14.703 1 98.81 248 TYR B C 1
ATOM 4861 O O . TYR B 1 248 ? 18.984 -21.281 -14.266 1 98.81 248 TYR B O 1
ATOM 4869 N N . ILE B 1 249 ? 17.531 -19.609 -14.469 1 98.75 249 ILE B N 1
ATOM 4870 C CA . ILE B 1 249 ? 16.484 -20.188 -13.625 1 98.75 249 ILE B CA 1
ATOM 4871 C C . ILE B 1 249 ? 15.938 -21.453 -14.281 1 98.75 249 ILE B C 1
ATOM 4873 O O . ILE B 1 249 ? 15.688 -22.453 -13.602 1 98.75 249 ILE B O 1
ATOM 4877 N N . ALA B 1 250 ? 15.742 -21.438 -15.586 1 98.25 250 ALA B N 1
ATOM 4878 C CA . ALA B 1 250 ? 15.305 -22.609 -16.328 1 98.25 250 ALA B CA 1
ATOM 4879 C C . ALA B 1 250 ? 16.281 -23.781 -16.125 1 98.25 250 ALA B C 1
ATOM 4881 O O . ALA B 1 250 ? 15.859 -24.922 -15.953 1 98.25 250 ALA B O 1
ATOM 4882 N N . ASN B 1 251 ? 17.531 -23.484 -16.172 1 98.69 251 ASN B N 1
ATOM 4883 C CA . ASN B 1 251 ? 18.562 -24.5 -15.984 1 98.69 251 ASN B CA 1
ATOM 4884 C C . ASN B 1 251 ? 18.531 -25.078 -14.57 1 98.69 251 ASN B C 1
ATOM 4886 O O . ASN B 1 251 ? 18.797 -26.266 -14.375 1 98.69 251 ASN B O 1
ATOM 4890 N N . LEU B 1 252 ? 18.281 -24.203 -13.578 1 98.81 252 LEU B N 1
ATOM 4891 C CA . LEU B 1 252 ? 18.141 -24.672 -12.203 1 98.81 252 LEU B CA 1
ATOM 4892 C C . LEU B 1 252 ? 17 -25.672 -12.078 1 98.81 252 LEU B C 1
ATOM 4894 O O . LEU B 1 252 ? 17.156 -26.719 -11.445 1 98.81 252 LEU B O 1
ATOM 4898 N N . LYS B 1 253 ? 15.844 -25.344 -12.656 1 98.12 253 LYS B N 1
ATOM 4899 C CA . LYS B 1 253 ? 14.695 -26.234 -12.648 1 98.12 253 LYS B CA 1
ATOM 4900 C C . LYS B 1 253 ? 15.031 -27.562 -13.328 1 98.12 253 LYS B C 1
ATOM 4902 O O . LYS B 1 253 ? 14.688 -28.625 -12.82 1 98.12 253 LYS B O 1
ATOM 4907 N N . LYS B 1 254 ? 15.703 -27.5 -14.453 1 97.75 254 LYS B N 1
ATOM 4908 C CA . LYS B 1 254 ? 16.125 -28.703 -15.18 1 97.75 254 LYS B CA 1
ATOM 4909 C C . LYS B 1 254 ? 17.047 -29.562 -14.328 1 97.75 254 LYS B C 1
ATOM 4911 O O . LYS B 1 254 ? 16.891 -30.781 -14.266 1 97.75 254 LYS B O 1
ATOM 4916 N N . THR B 1 255 ? 18.031 -28.906 -13.719 1 98.69 255 THR B N 1
ATOM 4917 C CA . THR B 1 255 ? 18.953 -29.625 -12.836 1 98.69 255 THR B CA 1
ATOM 4918 C C . THR B 1 255 ? 18.203 -30.328 -11.719 1 98.69 255 THR B C 1
ATOM 4920 O O . THR B 1 255 ? 18.5 -31.484 -11.391 1 98.69 255 THR B O 1
ATOM 4923 N N . PHE B 1 256 ? 17.25 -29.641 -11.164 1 98.62 256 PHE B N 1
ATOM 4924 C CA . PHE B 1 256 ? 16.422 -30.219 -10.109 1 98.62 256 PHE B CA 1
ATOM 4925 C C . PHE B 1 256 ? 15.727 -31.484 -10.594 1 98.62 256 PHE B C 1
ATOM 4927 O O . PHE B 1 256 ? 15.844 -32.531 -9.969 1 98.62 256 PHE B O 1
ATOM 4934 N N . LEU B 1 257 ? 15.094 -31.469 -11.711 1 97.75 257 LEU B N 1
ATOM 4935 C CA . LEU B 1 257 ? 14.305 -32.562 -12.258 1 97.75 257 LEU B CA 1
ATOM 4936 C C . LEU B 1 257 ? 15.203 -33.719 -12.68 1 97.75 257 LEU B C 1
ATOM 4938 O O . LEU B 1 257 ? 14.883 -34.875 -12.438 1 97.75 257 LEU B O 1
ATOM 4942 N N . ASP B 1 258 ? 16.344 -33.375 -13.242 1 98.31 258 ASP B N 1
ATOM 4943 C CA . ASP B 1 258 ? 17.25 -34.375 -13.773 1 98.31 258 ASP B CA 1
ATOM 4944 C C . ASP B 1 258 ? 17.859 -35.219 -12.656 1 98.31 258 ASP B C 1
ATOM 4946 O O . ASP B 1 258 ? 18.406 -36.312 -12.906 1 98.31 258 ASP B O 1
ATOM 4950 N N . ASN B 1 259 ? 17.797 -34.719 -11.484 1 98.62 259 ASN B N 1
ATOM 4951 C CA . ASN B 1 259 ? 18.531 -35.406 -10.422 1 98.62 259 ASN B CA 1
ATOM 4952 C C . ASN B 1 259 ? 17.578 -36.031 -9.406 1 98.62 259 ASN B C 1
ATOM 4954 O O . ASN B 1 259 ? 18.016 -36.5 -8.352 1 98.62 259 ASN B O 1
ATOM 4958 N N . ILE B 1 260 ? 16.297 -36.031 -9.688 1 98.19 260 ILE B N 1
ATOM 4959 C CA . ILE B 1 260 ? 15.344 -36.75 -8.852 1 98.19 260 ILE B CA 1
ATOM 4960 C C . ILE B 1 260 ? 15.453 -38.25 -9.117 1 98.19 260 ILE B C 1
ATOM 4962 O O . ILE B 1 260 ? 15.461 -38.688 -10.266 1 98.19 260 ILE B O 1
ATOM 4966 N N . HIS B 1 261 ? 15.398 -39.062 -8.016 1 97 261 HIS B N 1
ATOM 4967 C CA . HIS B 1 261 ? 15.594 -40.5 -8.156 1 97 261 HIS B CA 1
ATOM 4968 C C . HIS B 1 261 ? 14.359 -41.281 -7.703 1 97 261 HIS B C 1
ATOM 4970 O O . HIS B 1 261 ? 14.422 -42.5 -7.488 1 97 261 HIS B O 1
ATOM 4976 N N . PHE B 1 262 ? 13.328 -40.625 -7.43 1 96.19 262 PHE B N 1
ATOM 4977 C CA . PHE B 1 262 ? 12.078 -41.25 -7.027 1 96.19 262 PHE B CA 1
ATOM 4978 C C . PHE B 1 262 ? 10.977 -40.969 -8.039 1 96.19 262 PHE B C 1
ATOM 4980 O O . PHE B 1 262 ? 11.125 -40.125 -8.914 1 96.19 262 PHE B O 1
ATOM 4987 N N . ASP B 1 263 ? 9.898 -41.75 -7.988 1 95.81 263 ASP B N 1
ATOM 4988 C CA . ASP B 1 263 ? 8.758 -41.531 -8.875 1 95.81 263 ASP B CA 1
ATOM 4989 C C . ASP B 1 263 ? 8.016 -40.25 -8.523 1 95.81 263 ASP B C 1
ATOM 4991 O O . ASP B 1 263 ? 7.754 -39.969 -7.348 1 95.81 263 ASP B O 1
ATOM 4995 N N . TYR B 1 264 ? 7.785 -39.469 -9.492 1 97 264 TYR B N 1
ATOM 4996 C CA . TYR B 1 264 ? 7.055 -38.188 -9.328 1 97 264 TYR B CA 1
ATOM 4997 C C . TYR B 1 264 ? 6.246 -37.875 -10.578 1 97 264 TYR B C 1
ATOM 4999 O O . TYR B 1 264 ? 6.406 -38.531 -11.617 1 97 264 TYR B O 1
ATOM 5007 N N . GLU B 1 265 ? 5.309 -37 -10.43 1 97.75 265 GLU B N 1
ATOM 5008 C CA . GLU B 1 265 ? 4.633 -36.375 -11.562 1 97.75 265 GLU B CA 1
ATOM 5009 C C . GLU B 1 265 ? 4.633 -34.844 -11.414 1 97.75 265 GLU B C 1
ATOM 5011 O O . GLU B 1 265 ? 4.66 -34.344 -10.305 1 97.75 265 GLU B O 1
ATOM 5016 N N . ILE B 1 266 ? 4.684 -34.219 -12.516 1 97.69 266 ILE B N 1
ATOM 5017 C CA . ILE B 1 266 ? 4.559 -32.781 -12.523 1 97.69 266 ILE B CA 1
ATOM 5018 C C . ILE B 1 266 ? 3.088 -32.375 -12.664 1 97.69 266 ILE B C 1
ATOM 5020 O O . ILE B 1 266 ? 2.383 -32.875 -13.531 1 97.69 266 ILE B O 1
ATOM 5024 N N . ASN B 1 267 ? 2.572 -31.625 -11.703 1 97.31 267 ASN B N 1
ATOM 5025 C CA . ASN B 1 267 ? 1.242 -31.047 -11.883 1 97.31 267 ASN B CA 1
ATOM 5026 C C . ASN B 1 267 ? 1.247 -29.906 -12.898 1 97.31 267 ASN B C 1
ATOM 5028 O O . ASN B 1 267 ? 1.773 -28.828 -12.633 1 97.31 267 ASN B O 1
ATOM 5032 N N . GLY B 1 268 ? 0.609 -30.141 -14.008 1 94.12 268 GLY B N 1
ATOM 5033 C CA . GLY B 1 268 ? 0.635 -29.188 -15.117 1 94.12 268 GLY B CA 1
ATOM 5034 C C . GLY B 1 268 ? 1.427 -29.703 -16.312 1 94.12 268 GLY B C 1
ATOM 5035 O O . GLY B 1 268 ? 1.825 -30.859 -16.344 1 94.12 268 GLY B O 1
ATOM 5036 N N . ASN B 1 269 ? 1.531 -28.875 -17.297 1 85.94 269 ASN B N 1
ATOM 5037 C CA . ASN B 1 269 ? 2.299 -29.188 -18.5 1 85.94 269 ASN B CA 1
ATOM 5038 C C . ASN B 1 269 ? 3.689 -28.562 -18.453 1 85.94 269 ASN B C 1
ATOM 5040 O O . ASN B 1 269 ? 3.83 -27.344 -18.578 1 85.94 269 ASN B O 1
ATOM 5044 N N . VAL B 1 270 ? 4.703 -29.359 -18.328 1 79.94 270 VAL B N 1
ATOM 5045 C CA . VAL B 1 270 ? 6.07 -28.891 -18.141 1 79.94 270 VAL B CA 1
ATOM 5046 C C . VAL B 1 270 ? 6.516 -28.094 -19.359 1 79.94 270 VAL B C 1
ATOM 5048 O O . VAL B 1 270 ? 7.309 -27.156 -19.234 1 79.94 270 VAL B O 1
ATOM 5051 N N . ASP B 1 271 ? 5.926 -28.391 -20.531 1 86.25 271 ASP B N 1
ATOM 5052 C CA . ASP B 1 271 ? 6.34 -27.703 -21.75 1 86.25 271 ASP B CA 1
ATOM 5053 C C . ASP B 1 271 ? 5.645 -26.359 -21.891 1 86.25 271 ASP B C 1
ATOM 5055 O O . ASP B 1 271 ? 6.059 -25.516 -22.703 1 86.25 271 ASP B O 1
ATOM 5059 N N . ASN B 1 272 ? 4.66 -26.109 -21.094 1 94.31 272 ASN B N 1
ATOM 5060 C CA . ASN B 1 272 ? 3.893 -24.875 -21.125 1 94.31 272 ASN B CA 1
ATOM 5061 C C . ASN B 1 272 ? 3.809 -24.219 -19.75 1 94.31 272 ASN B C 1
ATOM 5063 O O . ASN B 1 272 ? 2.717 -23.906 -19.281 1 94.31 272 ASN B O 1
ATOM 5067 N N . SER B 1 273 ? 4.918 -24.25 -19.078 1 96.94 273 SER B N 1
ATOM 5068 C CA . SER B 1 273 ? 4.969 -23.672 -17.734 1 96.94 273 SER B CA 1
ATOM 5069 C C . SER B 1 273 ? 6.164 -22.734 -17.578 1 96.94 273 SER B C 1
ATOM 5071 O O . SER B 1 273 ? 7.18 -22.906 -18.25 1 96.94 273 SER B O 1
ATOM 5073 N N . SER B 1 274 ? 5.988 -21.719 -16.75 1 97.94 274 SER B N 1
ATOM 5074 C CA . SER B 1 274 ? 7.066 -20.766 -16.469 1 97.94 274 SER B CA 1
ATOM 5075 C C . SER B 1 274 ? 8.258 -21.469 -15.812 1 97.94 274 SER B C 1
ATOM 5077 O O . SER B 1 274 ? 8.078 -22.438 -15.07 1 97.94 274 SER B O 1
ATOM 5079 N N . SER B 1 275 ? 9.406 -21 -16.047 1 96.75 275 SER B N 1
ATOM 5080 C CA . SER B 1 275 ? 10.641 -21.672 -15.641 1 96.75 275 SER B CA 1
ATOM 5081 C C . SER B 1 275 ? 10.836 -21.609 -14.133 1 96.75 275 SER B C 1
ATOM 5083 O O . SER B 1 275 ? 11.516 -22.453 -13.547 1 96.75 275 SER B O 1
ATOM 5085 N N . HIS B 1 276 ? 10.227 -20.641 -13.469 1 98.25 276 HIS B N 1
ATOM 5086 C CA . HIS B 1 276 ? 10.602 -20.406 -12.078 1 98.25 276 HIS B CA 1
ATOM 5087 C C . HIS B 1 276 ? 9.695 -21.172 -11.117 1 98.25 276 HIS B C 1
ATOM 5089 O O . HIS B 1 276 ? 9.906 -21.156 -9.906 1 98.25 276 HIS B O 1
ATOM 5095 N N . ILE B 1 277 ? 8.672 -21.875 -11.625 1 98.12 277 ILE B N 1
ATOM 5096 C CA . ILE B 1 277 ? 7.742 -22.578 -10.742 1 98.12 277 ILE B CA 1
ATOM 5097 C C . ILE B 1 277 ? 7.66 -24.047 -11.141 1 98.12 277 ILE B C 1
ATOM 5099 O O . ILE B 1 277 ? 7.586 -24.375 -12.328 1 98.12 277 ILE B O 1
ATOM 5103 N N . LEU B 1 278 ? 7.723 -24.906 -10.188 1 97.5 278 LEU B N 1
ATOM 5104 C CA . LEU B 1 278 ? 7.562 -26.344 -10.344 1 97.5 278 LEU B CA 1
ATOM 5105 C C . LEU B 1 278 ? 6.668 -26.922 -9.25 1 97.5 278 LEU B C 1
ATOM 5107 O O . LEU B 1 278 ? 6.93 -26.719 -8.055 1 97.5 278 LEU B O 1
ATOM 5111 N N . ASN B 1 279 ? 5.582 -27.562 -9.633 1 97.81 279 ASN B N 1
ATOM 5112 C CA . ASN B 1 279 ? 4.727 -28.25 -8.68 1 97.81 279 ASN B CA 1
ATOM 5113 C C . ASN B 1 279 ? 4.812 -29.766 -8.852 1 97.81 279 ASN B C 1
ATOM 5115 O O . ASN B 1 279 ? 4.473 -30.297 -9.914 1 97.81 279 ASN B O 1
ATOM 5119 N N . LEU B 1 280 ? 5.223 -30.469 -7.832 1 97.62 280 LEU B N 1
ATOM 5120 C CA . LEU B 1 280 ? 5.469 -31.891 -7.938 1 97.62 280 LEU B CA 1
ATOM 5121 C C . LEU B 1 280 ? 4.465 -32.688 -7.102 1 97.62 280 LEU B C 1
ATOM 5123 O O . LEU B 1 280 ? 4.188 -32.312 -5.957 1 97.62 280 LEU B O 1
ATOM 5127 N N . TYR B 1 281 ? 3.881 -33.656 -7.746 1 97.56 281 TYR B N 1
ATOM 5128 C CA . TYR B 1 281 ? 3.195 -34.719 -7.02 1 97.56 281 TYR B CA 1
ATOM 5129 C C . TYR B 1 281 ? 4.184 -35.781 -6.543 1 97.56 281 TYR B C 1
ATOM 5131 O O . TYR B 1 281 ? 4.883 -36.406 -7.352 1 97.56 281 TYR B O 1
ATOM 5139 N N . ILE B 1 282 ? 4.293 -35.938 -5.258 1 97.19 282 ILE B N 1
ATOM 5140 C CA . ILE B 1 282 ? 5.18 -36.875 -4.617 1 97.19 282 ILE B CA 1
ATOM 5141 C C . ILE B 1 282 ? 4.352 -37.938 -3.873 1 97.19 282 ILE B C 1
ATOM 5143 O O . ILE B 1 282 ? 4.043 -37.75 -2.691 1 97.19 282 ILE B O 1
ATOM 5147 N N . PRO B 1 283 ? 4.133 -39.062 -4.465 1 95.81 283 PRO B N 1
ATOM 5148 C CA . PRO B 1 283 ? 3.119 -40 -3.961 1 95.81 283 PRO B CA 1
ATOM 5149 C C . PRO B 1 283 ? 3.535 -40.656 -2.656 1 95.81 283 PRO B C 1
ATOM 5151 O O . PRO B 1 283 ? 2.68 -41.094 -1.884 1 95.81 283 PRO B O 1
ATOM 5154 N N . PHE B 1 284 ? 4.781 -40.75 -2.34 1 95.12 284 PHE B N 1
ATOM 5155 C CA . PHE B 1 284 ? 5.227 -41.594 -1.236 1 95.12 284 PHE B CA 1
ATOM 5156 C C . PHE B 1 284 ? 5.137 -40.844 0.087 1 95.12 284 PHE B C 1
ATOM 5158 O O . PHE B 1 284 ? 5.324 -41.406 1.154 1 95.12 284 PHE B O 1
ATOM 5165 N N . GLU B 1 285 ? 4.828 -39.562 0.075 1 94.81 285 GLU B N 1
ATOM 5166 C CA . GLU B 1 285 ? 4.785 -38.781 1.313 1 94.81 285 GLU B CA 1
ATOM 5167 C C . GLU B 1 285 ? 3.789 -37.625 1.213 1 94.81 285 GLU B C 1
ATOM 5169 O O . GLU B 1 285 ? 3.664 -37 0.16 1 94.81 285 GLU B O 1
ATOM 5174 N N . LYS B 1 286 ? 3.129 -37.312 2.289 1 94.69 286 LYS B N 1
ATOM 5175 C CA . LYS B 1 286 ? 2.215 -36.188 2.34 1 94.69 286 LYS B CA 1
ATOM 5176 C C . LYS B 1 286 ? 2.98 -34.875 2.424 1 94.69 286 LYS B C 1
ATOM 5178 O O . LYS B 1 286 ? 4.078 -34.812 2.979 1 94.69 286 LYS B O 1
ATOM 5183 N N . ASN B 1 287 ? 2.342 -33.812 1.931 1 95 287 ASN B N 1
ATOM 5184 C CA . ASN B 1 287 ? 3.047 -32.531 1.82 1 95 287 ASN B CA 1
ATOM 5185 C C . ASN B 1 287 ? 3.293 -31.906 3.189 1 95 287 ASN B C 1
ATOM 5187 O O . ASN B 1 287 ? 4.285 -31.203 3.387 1 95 287 ASN B O 1
ATOM 5191 N N . ASP B 1 288 ? 2.408 -32.156 4.219 1 92.81 288 ASP B N 1
ATOM 5192 C CA . ASP B 1 288 ? 2.648 -31.594 5.547 1 92.81 288 ASP B CA 1
ATOM 5193 C C . ASP B 1 288 ? 3.959 -32.125 6.129 1 92.81 288 ASP B C 1
ATOM 5195 O O . ASP B 1 288 ? 4.738 -31.359 6.707 1 92.81 288 ASP B O 1
ATOM 5199 N N . PHE B 1 289 ? 4.219 -33.406 5.949 1 94.31 289 PHE B N 1
ATOM 5200 C CA . PHE B 1 289 ? 5.473 -33.969 6.406 1 94.31 289 PHE B CA 1
ATOM 5201 C C . PHE B 1 289 ? 6.645 -33.469 5.578 1 94.31 289 PHE B C 1
ATOM 5203 O O . PHE B 1 289 ? 7.699 -33.125 6.121 1 94.31 289 PHE B O 1
ATOM 5210 N N . LEU B 1 290 ? 6.52 -33.438 4.285 1 95.69 290 LEU B N 1
ATOM 5211 C CA . LEU B 1 290 ? 7.586 -33 3.393 1 95.69 290 LEU B CA 1
ATOM 5212 C C . LEU B 1 290 ? 8.023 -31.578 3.734 1 95.69 290 LEU B C 1
ATOM 5214 O O . LEU B 1 290 ? 9.219 -31.281 3.762 1 95.69 290 LEU B O 1
ATOM 5218 N N . LEU B 1 291 ? 7.055 -30.688 3.961 1 95.94 291 LEU B N 1
ATOM 5219 C CA . LEU B 1 291 ? 7.363 -29.297 4.301 1 95.94 291 LEU B CA 1
ATOM 5220 C C . LEU B 1 291 ? 8.188 -29.219 5.582 1 95.94 291 LEU B C 1
ATOM 5222 O O . LEU B 1 291 ? 9.172 -28.484 5.648 1 95.94 291 LEU B O 1
ATOM 5226 N N . THR B 1 292 ? 7.793 -29.953 6.578 1 95.69 292 THR B N 1
ATOM 5227 C CA . THR B 1 292 ? 8.492 -29.984 7.855 1 95.69 292 THR B CA 1
ATOM 5228 C C . THR B 1 292 ? 9.898 -30.562 7.688 1 95.69 292 THR B C 1
ATOM 5230 O O . THR B 1 292 ? 10.867 -29.984 8.203 1 95.69 292 THR B O 1
ATOM 5233 N N . TYR B 1 293 ? 9.977 -31.656 6.953 1 96.88 293 TYR B N 1
ATOM 5234 C CA . TYR B 1 293 ? 11.25 -32.344 6.746 1 96.88 293 TYR B CA 1
ATOM 5235 C C . TYR B 1 293 ? 12.234 -31.453 6.004 1 96.88 293 TYR B C 1
ATOM 5237 O O . TYR B 1 293 ? 13.398 -31.344 6.395 1 96.88 293 TYR B O 1
ATOM 5245 N N . LEU B 1 294 ? 11.773 -30.844 4.945 1 98.06 294 LEU B N 1
ATOM 5246 C CA . LEU B 1 294 ? 12.617 -29.953 4.164 1 98.06 294 LEU B CA 1
ATOM 5247 C C . LEU B 1 294 ? 13.047 -28.75 4.992 1 98.06 294 LEU B C 1
ATOM 5249 O O . LEU B 1 294 ? 14.203 -28.328 4.934 1 98.06 294 LEU B O 1
ATOM 5253 N N . ASP B 1 295 ? 12.125 -28.234 5.758 1 97.75 295 ASP B N 1
ATOM 5254 C CA . ASP B 1 295 ? 12.438 -27.109 6.621 1 97.75 295 ASP B CA 1
ATOM 5255 C C . ASP B 1 295 ? 13.531 -27.469 7.629 1 97.75 295 ASP B C 1
ATOM 5257 O O . ASP B 1 295 ? 14.445 -26.672 7.863 1 97.75 295 ASP B O 1
ATOM 5261 N N . MET B 1 296 ? 13.5 -28.609 8.234 1 97.94 296 MET B N 1
ATOM 5262 C CA . MET B 1 296 ? 14.492 -29.094 9.188 1 97.94 296 MET B CA 1
ATOM 5263 C C . MET B 1 296 ? 15.867 -29.188 8.531 1 97.94 296 MET B C 1
ATOM 5265 O O . MET B 1 296 ? 16.891 -29.109 9.211 1 97.94 296 MET B O 1
ATOM 5269 N N . HIS B 1 297 ? 15.836 -29.359 7.242 1 98.44 297 HIS B N 1
ATOM 5270 C CA . HIS B 1 297 ? 17.094 -29.484 6.508 1 98.44 297 HIS B CA 1
ATOM 5271 C C . HIS B 1 297 ? 17.484 -28.156 5.871 1 98.44 297 HIS B C 1
ATOM 5273 O O . HIS B 1 297 ? 18.328 -28.109 4.977 1 98.44 297 HIS B O 1
ATOM 5279 N N . GLY B 1 298 ? 16.766 -27.078 6.191 1 98.31 298 GLY B N 1
ATOM 5280 C CA . GLY B 1 298 ? 17.156 -25.734 5.773 1 98.31 298 GLY B CA 1
ATOM 5281 C C . GLY B 1 298 ? 16.641 -25.375 4.387 1 98.31 298 GLY B C 1
ATOM 5282 O O . GLY B 1 298 ? 17.219 -24.531 3.713 1 98.31 298 GLY B O 1
ATOM 5283 N N . ILE B 1 299 ? 15.594 -26.062 3.885 1 98.75 299 ILE B N 1
ATOM 5284 C CA . ILE B 1 299 ? 15.031 -25.828 2.559 1 98.75 299 ILE B CA 1
ATOM 5285 C C . ILE B 1 299 ? 13.633 -25.234 2.689 1 98.75 299 ILE B C 1
ATOM 5287 O O . ILE B 1 299 ? 12.766 -25.812 3.346 1 98.75 299 ILE B O 1
ATOM 5291 N N . CYS B 1 300 ? 13.406 -24.062 2.062 1 98.31 300 CYS B N 1
ATOM 5292 C CA . CYS B 1 300 ? 12.133 -23.359 2.123 1 98.31 300 CYS B CA 1
ATOM 5293 C C . CYS B 1 300 ? 11.289 -23.641 0.887 1 98.31 300 CYS B C 1
ATOM 5295 O O . CYS B 1 300 ? 11.664 -23.266 -0.225 1 98.31 300 CYS B O 1
ATOM 5297 N N . VAL B 1 301 ? 10.18 -24.281 1.08 1 98 301 VAL B N 1
ATOM 5298 C CA . VAL B 1 301 ? 9.25 -24.578 -0.003 1 98 301 VAL B CA 1
ATOM 5299 C C . VAL B 1 301 ? 7.816 -24.328 0.469 1 98 301 VAL B C 1
ATOM 5301 O O . VAL B 1 301 ? 7.594 -23.969 1.63 1 98 301 VAL B O 1
ATOM 5304 N N . SER B 1 302 ? 6.879 -24.453 -0.474 1 95.38 302 SER B N 1
ATOM 5305 C CA . SER B 1 302 ? 5.488 -24.188 -0.126 1 95.38 302 SER B CA 1
ATOM 5306 C C . SER B 1 302 ? 4.562 -25.25 -0.701 1 95.38 302 SER B C 1
ATOM 5308 O O . SER B 1 302 ? 4.914 -25.938 -1.669 1 95.38 302 SER B O 1
ATOM 5310 N N . ALA B 1 303 ? 3.588 -25.531 0.052 1 89.06 303 ALA B N 1
ATOM 5311 C CA . ALA B 1 303 ? 2.508 -26.391 -0.417 1 89.06 303 ALA B CA 1
ATOM 5312 C C . ALA B 1 303 ? 1.146 -25.734 -0.195 1 89.06 303 ALA B C 1
ATOM 5314 O O . ALA B 1 303 ? 0.86 -25.25 0.897 1 89.06 303 ALA B O 1
ATOM 5315 N N . GLY B 1 304 ? 0.374 -25.562 -1.118 1 70.69 304 GLY B N 1
ATOM 5316 C CA . GLY B 1 304 ? -0.965 -25.031 -0.931 1 70.69 304 GLY B CA 1
ATOM 5317 C C . GLY B 1 304 ? -0.972 -23.641 -0.306 1 70.69 304 GLY B C 1
ATOM 5318 O O . GLY B 1 304 ? -0.009 -22.891 -0.447 1 70.69 304 GLY B O 1
ATOM 5319 N N . SER B 1 305 ? -2.199 -23.266 0.102 1 55.19 305 SER B N 1
ATOM 5320 C CA . SER B 1 305 ? -2.336 -22.016 0.834 1 55.19 305 SER B CA 1
ATOM 5321 C C . SER B 1 305 ? -2.111 -22.219 2.328 1 55.19 305 SER B C 1
ATOM 5323 O O . SER B 1 305 ? -2.508 -23.234 2.887 1 55.19 305 SER B O 1
ATOM 5325 N N . ALA B 1 306 ? -0.921 -21.828 2.787 1 47.16 306 ALA B N 1
ATOM 5326 C CA . ALA B 1 306 ? -0.713 -21.859 4.23 1 47.16 306 ALA B CA 1
ATOM 5327 C C . ALA B 1 306 ? -1.912 -21.281 4.977 1 47.16 306 ALA B C 1
ATOM 5329 O O . ALA B 1 306 ? -2.438 -20.234 4.598 1 47.16 306 ALA B O 1
ATOM 5330 N N . CYS B 1 307 ? -2.705 -22.016 5.551 1 47.5 307 CYS B N 1
ATOM 5331 C CA . CYS B 1 307 ? -3.824 -21.453 6.305 1 47.5 307 CYS B CA 1
ATOM 5332 C C . CYS B 1 307 ? -3.346 -20.812 7.605 1 47.5 307 CYS B C 1
ATOM 5334 O O . CYS B 1 307 ? -2.238 -21.094 8.062 1 47.5 307 CYS B O 1
ATOM 5336 N N . SER B 1 308 ? -3.896 -19.656 8.062 1 41.94 308 SER B N 1
ATOM 5337 C CA . SER B 1 308 ? -3.666 -18.734 9.172 1 41.94 308 SER B CA 1
ATOM 5338 C C . SER B 1 308 ? -3.328 -19.5 10.453 1 41.94 308 SER B C 1
ATOM 5340 O O . SER B 1 308 ? -2.707 -18.938 11.367 1 41.94 308 SER B O 1
ATOM 5342 N N . ALA B 1 309 ? -3.885 -20.797 10.766 1 43.59 309 ALA B N 1
ATOM 5343 C CA . ALA B 1 309 ? -3.742 -21.484 12.047 1 43.59 309 ALA B CA 1
ATOM 5344 C C . ALA B 1 309 ? -2.625 -22.516 12 1 43.59 309 ALA B C 1
ATOM 5346 O O . ALA B 1 309 ? -2.516 -23.359 12.883 1 43.59 309 ALA B O 1
ATOM 5347 N N . GLY B 1 310 ? -1.833 -22.422 11.062 1 48.97 310 GLY B N 1
ATOM 5348 C CA . GLY B 1 310 ? -0.756 -23.391 11.031 1 48.97 310 GLY B CA 1
ATOM 5349 C C . GLY B 1 310 ? -1.111 -24.641 10.25 1 48.97 310 GLY B C 1
ATOM 5350 O O . GLY B 1 310 ? -0.303 -25.578 10.156 1 48.97 310 GLY B O 1
ATOM 5351 N N . SER B 1 311 ? -2.291 -24.688 9.938 1 52.94 311 SER B N 1
ATOM 5352 C CA . SER B 1 311 ? -2.676 -25.906 9.234 1 52.94 311 SER B CA 1
ATOM 5353 C C . SER B 1 311 ? -2.674 -25.688 7.723 1 52.94 311 SER B C 1
ATOM 5355 O O . SER B 1 311 ? -2.896 -24.578 7.246 1 52.94 311 SER B O 1
ATOM 5357 N N . ILE B 1 312 ? -2.137 -26.625 7.027 1 64.94 312 ILE B N 1
ATOM 5358 C CA . ILE B 1 312 ? -2.092 -26.625 5.566 1 64.94 312 ILE B CA 1
ATOM 5359 C C . ILE B 1 312 ? -3.484 -26.906 5.008 1 64.94 312 ILE B C 1
ATOM 5361 O O . ILE B 1 312 ? -4.148 -27.859 5.438 1 64.94 312 ILE B O 1
ATOM 5365 N N . THR B 1 313 ? -4.012 -25.906 4.34 1 80 313 THR B N 1
ATOM 5366 C CA . THR B 1 313 ? -5.207 -26.156 3.549 1 80 313 THR B CA 1
ATOM 5367 C C . THR B 1 313 ? -4.84 -26.641 2.148 1 80 313 THR B C 1
ATOM 5369 O O . THR B 1 313 ? -3.834 -26.203 1.581 1 80 313 THR B O 1
ATOM 5372 N N . ASN B 1 314 ? -5.633 -27.594 1.687 1 90.06 314 ASN B N 1
ATOM 5373 C CA . ASN B 1 314 ? -5.375 -28.141 0.357 1 90.06 314 ASN B CA 1
ATOM 5374 C C . ASN B 1 314 ? -5.453 -27.062 -0.714 1 90.06 314 ASN B C 1
ATOM 5376 O O . ASN B 1 314 ? -6.301 -26.172 -0.641 1 90.06 314 ASN B O 1
ATOM 5380 N N . SER B 1 315 ? -4.523 -27.219 -1.641 1 94.81 315 SER B N 1
ATOM 5381 C CA . SER B 1 315 ? -4.531 -26.344 -2.799 1 94.81 315 SER B CA 1
ATOM 5382 C C . SER B 1 315 ? -5.828 -26.469 -3.59 1 94.81 315 SER B C 1
ATOM 5384 O O . SER B 1 315 ? -6.125 -27.531 -4.133 1 94.81 315 SER B O 1
ATOM 5386 N N . HIS B 1 316 ? -6.57 -25.391 -3.697 1 95.69 316 HIS B N 1
ATOM 5387 C CA . HIS B 1 316 ? -7.781 -25.438 -4.508 1 95.69 316 HIS B CA 1
ATOM 5388 C C . HIS B 1 316 ? -7.449 -25.625 -5.984 1 95.69 316 HIS B C 1
ATOM 5390 O O . HIS B 1 316 ? -8.273 -26.125 -6.75 1 95.69 316 HIS B O 1
ATOM 5396 N N . VAL B 1 317 ? -6.211 -25.266 -6.414 1 97.56 317 VAL B N 1
ATOM 5397 C CA . VAL B 1 317 ? -5.758 -25.422 -7.793 1 97.56 317 VAL B CA 1
ATOM 5398 C C . VAL B 1 317 ? -5.574 -26.891 -8.125 1 97.56 317 VAL B C 1
ATOM 5400 O O . VAL B 1 317 ? -6.156 -27.406 -9.086 1 97.56 317 VAL B O 1
ATOM 5403 N N . ILE B 1 318 ? -4.836 -27.641 -7.285 1 97.62 318 ILE B N 1
ATOM 5404 C CA . ILE B 1 318 ? -4.551 -29.047 -7.516 1 97.62 318 ILE B CA 1
ATOM 5405 C C . ILE B 1 318 ? -5.832 -29.875 -7.359 1 97.62 318 ILE B C 1
ATOM 5407 O O . ILE B 1 318 ? -6.066 -30.812 -8.109 1 97.62 318 ILE B O 1
ATOM 5411 N N . GLU B 1 319 ? -6.633 -29.469 -6.359 1 97.38 319 GLU B N 1
ATOM 5412 C CA . GLU B 1 319 ? -7.91 -30.156 -6.195 1 97.38 319 GLU B CA 1
ATOM 5413 C C . GLU B 1 319 ? -8.781 -30.016 -7.438 1 97.38 319 GLU B C 1
ATOM 5415 O O . GLU B 1 319 ? -9.453 -30.969 -7.844 1 97.38 319 GLU B O 1
ATOM 5420 N N . ASN B 1 320 ? -8.75 -28.828 -8 1 97.81 320 ASN B N 1
ATOM 5421 C CA . ASN B 1 320 ? -9.531 -28.594 -9.211 1 97.81 320 ASN B CA 1
ATOM 5422 C C . ASN B 1 320 ? -8.984 -29.406 -10.391 1 97.81 320 ASN B C 1
ATOM 5424 O O . ASN B 1 320 ? -9.75 -29.969 -11.172 1 97.81 320 ASN B O 1
ATOM 5428 N N . MET B 1 321 ? -7.715 -29.5 -10.547 1 97.5 321 MET B N 1
ATOM 5429 C CA . MET B 1 321 ? -7.07 -30.219 -11.641 1 97.5 321 MET B CA 1
ATOM 5430 C C . MET B 1 321 ? -7.23 -31.734 -11.477 1 97.5 321 MET B C 1
ATOM 5432 O O . MET B 1 321 ? -7.32 -32.469 -12.461 1 97.5 321 MET B O 1
ATOM 5436 N N . PHE B 1 322 ? -7.227 -32.156 -10.219 1 97.44 322 PHE B N 1
ATOM 5437 C CA . PHE B 1 322 ? -7.223 -33.594 -9.906 1 97.44 322 PHE B CA 1
ATOM 5438 C C . PHE B 1 322 ? -8.188 -33.906 -8.766 1 97.44 322 PHE B C 1
ATOM 5440 O O . PHE B 1 322 ? -9.406 -33.844 -8.953 1 97.44 322 PHE B O 1
ATOM 5447 N N . ASP B 1 323 ? -7.66 -34.125 -7.551 1 96.94 323 ASP B N 1
ATOM 5448 C CA . ASP B 1 323 ? -8.484 -34.406 -6.379 1 96.94 323 ASP B CA 1
ATOM 5449 C C . ASP B 1 323 ? -7.746 -34.062 -5.09 1 96.94 323 ASP B C 1
ATOM 5451 O O . ASP B 1 323 ? -6.629 -33.562 -5.129 1 96.94 323 ASP B O 1
ATOM 5455 N N . ALA B 1 324 ? -8.406 -34.188 -4.004 1 95.62 324 ALA B N 1
ATOM 5456 C CA . ALA B 1 324 ? -7.879 -33.812 -2.689 1 95.62 324 ALA B CA 1
ATOM 5457 C C . ALA B 1 324 ? -6.656 -34.656 -2.334 1 95.62 324 ALA B C 1
ATOM 5459 O O . ALA B 1 324 ? -5.719 -34.188 -1.7 1 95.62 324 ALA B O 1
ATOM 5460 N N . GLN B 1 325 ? -6.68 -35.875 -2.688 1 96.06 325 GLN B N 1
ATOM 5461 C CA . GLN B 1 325 ? -5.57 -36.75 -2.377 1 96.06 325 GLN B CA 1
ATOM 5462 C C . GLN B 1 325 ? -4.289 -36.312 -3.066 1 96.06 325 GLN B C 1
ATOM 5464 O O . GLN B 1 325 ? -3.225 -36.25 -2.443 1 96.06 325 GLN B O 1
ATOM 5469 N N . ARG B 1 326 ? -4.395 -36 -4.336 1 96.88 326 ARG B N 1
ATOM 5470 C CA . ARG B 1 326 ? -3.232 -35.5 -5.062 1 96.88 326 ARG B CA 1
ATOM 5471 C C . ARG B 1 326 ? -2.717 -34.188 -4.449 1 96.88 326 ARG B C 1
ATOM 5473 O O . ARG B 1 326 ? -1.506 -33.969 -4.359 1 96.88 326 ARG B O 1
ATOM 5480 N N . ALA B 1 327 ? -3.674 -33.344 -4.051 1 96.75 327 ALA B N 1
ATOM 5481 C CA . ALA B 1 327 ? -3.299 -32.094 -3.426 1 96.75 327 ALA B CA 1
ATOM 5482 C C . ALA B 1 327 ? -2.484 -32.312 -2.156 1 96.75 327 ALA B C 1
ATOM 5484 O O . ALA B 1 327 ? -1.516 -31.609 -1.891 1 96.75 327 ALA B O 1
ATOM 5485 N N . GLU B 1 328 ? -2.734 -33.312 -1.39 1 95.56 328 GLU B N 1
ATOM 5486 C CA . GLU B 1 328 ? -2.078 -33.625 -0.123 1 95.56 328 GLU B CA 1
ATOM 5487 C C . GLU B 1 328 ? -0.662 -34.156 -0.35 1 95.56 328 GLU B C 1
ATOM 5489 O O . GLU B 1 328 ? 0.133 -34.219 0.589 1 95.56 328 GLU B O 1
ATOM 5494 N N . HIS B 1 329 ? -0.361 -34.438 -1.604 1 96.5 329 HIS B N 1
ATOM 5495 C CA . HIS B 1 329 ? 0.945 -35 -1.934 1 96.5 329 HIS B CA 1
ATOM 5496 C C . HIS B 1 329 ? 1.7 -34.125 -2.908 1 96.5 329 HIS B C 1
ATOM 5498 O O . HIS B 1 329 ? 2.619 -34.562 -3.594 1 96.5 329 HIS B O 1
ATOM 5504 N N . SER B 1 330 ? 1.261 -32.875 -2.975 1 97.31 330 SER B N 1
ATOM 5505 C CA . SER B 1 330 ? 1.87 -31.953 -3.938 1 97.31 330 SER B CA 1
ATOM 5506 C C . SER B 1 330 ? 2.625 -30.828 -3.236 1 97.31 330 SER B C 1
ATOM 5508 O O . SER B 1 330 ? 2.164 -30.297 -2.219 1 97.31 330 SER B O 1
ATOM 5510 N N . VAL B 1 331 ? 3.812 -30.5 -3.746 1 97.31 331 VAL B N 1
ATOM 5511 C CA . VAL B 1 331 ? 4.672 -29.453 -3.205 1 97.31 331 VAL B CA 1
ATOM 5512 C C . VAL B 1 331 ? 5.133 -28.531 -4.328 1 97.31 331 VAL B C 1
ATOM 5514 O O . VAL B 1 331 ? 5.461 -28.984 -5.426 1 97.31 331 VAL B O 1
ATOM 5517 N N . ARG B 1 332 ? 5.086 -27.25 -4.035 1 97.81 332 ARG B N 1
ATOM 5518 C CA . ARG B 1 332 ? 5.578 -26.266 -5 1 97.81 332 ARG B CA 1
ATOM 5519 C C . ARG B 1 332 ? 7.016 -25.875 -4.684 1 97.81 332 ARG B C 1
ATOM 5521 O O . ARG B 1 332 ? 7.328 -25.5 -3.551 1 97.81 332 ARG B O 1
ATOM 5528 N N . PHE B 1 333 ? 7.844 -25.969 -5.652 1 98.25 333 PHE B N 1
ATOM 5529 C CA . PHE B 1 333 ? 9.188 -25.422 -5.66 1 98.25 333 PHE B CA 1
ATOM 5530 C C . PHE B 1 333 ? 9.266 -24.219 -6.598 1 98.25 333 PHE B C 1
ATOM 5532 O O . PHE B 1 333 ? 8.75 -24.25 -7.715 1 98.25 333 PHE B O 1
ATOM 5539 N N . SER B 1 334 ? 9.836 -23.156 -6.129 1 98.62 334 SER B N 1
ATOM 5540 C CA . SER B 1 334 ? 10.047 -22.016 -7.004 1 98.62 334 SER B CA 1
ATOM 5541 C C . SER B 1 334 ? 11.461 -21.453 -6.863 1 98.62 334 SER B C 1
ATOM 5543 O O . SER B 1 334 ? 11.984 -21.344 -5.75 1 98.62 334 SER B O 1
ATOM 5545 N N . PHE B 1 335 ? 12.016 -21.156 -7.969 1 98.75 335 PHE B N 1
ATOM 5546 C CA . PHE B 1 335 ? 13.43 -20.859 -8.102 1 98.75 335 PHE B CA 1
ATOM 5547 C C . PHE B 1 335 ? 13.648 -19.375 -8.359 1 98.75 335 PHE B C 1
ATOM 5549 O O . PHE B 1 335 ? 12.75 -18.688 -8.844 1 98.75 335 PHE B O 1
ATOM 5556 N N . GLY B 1 336 ? 14.828 -18.875 -7.992 1 98.62 336 GLY B N 1
ATOM 5557 C CA . GLY B 1 336 ? 15.117 -17.469 -8.211 1 98.62 336 GLY B CA 1
ATOM 5558 C C . GLY B 1 336 ? 16.609 -17.188 -8.367 1 98.62 336 GLY B C 1
ATOM 5559 O O . GLY B 1 336 ? 17.422 -18.109 -8.414 1 98.62 336 GLY B O 1
ATOM 5560 N N . PHE B 1 337 ? 16.938 -15.922 -8.477 1 98.5 337 PHE B N 1
ATOM 5561 C CA . PHE B 1 337 ? 18.234 -15.414 -8.945 1 98.5 337 PHE B CA 1
ATOM 5562 C C . PHE B 1 337 ? 19.312 -15.664 -7.906 1 98.5 337 PHE B C 1
ATOM 5564 O O . PHE B 1 337 ? 20.516 -15.633 -8.227 1 98.5 337 PHE B O 1
ATOM 5571 N N . LYS B 1 338 ? 18.969 -16.016 -6.672 1 98.38 338 LYS B N 1
ATOM 5572 C CA . LYS B 1 338 ? 20 -16.219 -5.656 1 98.38 338 LYS B CA 1
ATOM 5573 C C . LYS B 1 338 ? 20.312 -17.703 -5.484 1 98.38 338 LYS B C 1
ATOM 5575 O O . LYS B 1 338 ? 21.281 -18.062 -4.797 1 98.38 338 LYS B O 1
ATOM 5580 N N . ASN B 1 339 ? 19.516 -18.594 -6.059 1 98.81 339 ASN B N 1
ATOM 5581 C CA . ASN B 1 339 ? 19.797 -20.031 -5.965 1 98.81 339 ASN B CA 1
ATOM 5582 C C . ASN B 1 339 ? 21.047 -20.406 -6.754 1 98.81 339 ASN B C 1
ATOM 5584 O O . ASN B 1 339 ? 21.359 -19.781 -7.766 1 98.81 339 ASN B O 1
ATOM 5588 N N . THR B 1 340 ? 21.703 -21.422 -6.277 1 98.75 340 THR B N 1
ATOM 5589 C CA . THR B 1 340 ? 22.859 -21.953 -6.984 1 98.75 340 THR B CA 1
ATOM 5590 C C . THR B 1 340 ? 22.625 -23.422 -7.352 1 98.75 340 THR B C 1
ATOM 5592 O O . THR B 1 340 ? 21.75 -24.078 -6.785 1 98.75 340 THR B O 1
ATOM 5595 N N . GLU B 1 341 ? 23.391 -23.859 -8.297 1 98.62 341 GLU B N 1
ATOM 5596 C CA . GLU B 1 341 ? 23.312 -25.266 -8.695 1 98.62 341 GLU B CA 1
ATOM 5597 C C . GLU B 1 341 ? 23.625 -26.188 -7.516 1 98.62 341 GLU B C 1
ATOM 5599 O O . GLU B 1 341 ? 22.984 -27.219 -7.352 1 98.62 341 GLU B O 1
ATOM 5604 N N . GLU B 1 342 ? 24.578 -25.75 -6.746 1 98.69 342 GLU B N 1
ATOM 5605 C CA . GLU B 1 342 ? 24.953 -26.531 -5.57 1 98.69 342 GLU B CA 1
ATOM 5606 C C . GLU B 1 342 ? 23.766 -26.656 -4.598 1 98.69 342 GLU B C 1
ATOM 5608 O O . GLU B 1 342 ? 23.5 -27.719 -4.062 1 98.69 342 GLU B O 1
ATOM 5613 N N . GLU B 1 343 ? 23.094 -25.562 -4.391 1 98.81 343 GLU B N 1
ATOM 5614 C CA . GLU B 1 343 ? 21.922 -25.547 -3.514 1 98.81 343 GLU B CA 1
ATOM 5615 C C . GLU B 1 343 ? 20.812 -26.438 -4.062 1 98.81 343 GLU B C 1
ATOM 5617 O O . GLU B 1 343 ? 20.156 -27.156 -3.309 1 98.81 343 GLU B O 1
ATOM 5622 N N . ILE B 1 344 ? 20.625 -26.438 -5.363 1 98.88 344 ILE B N 1
ATOM 5623 C CA . ILE B 1 344 ? 19.594 -27.234 -6.008 1 98.88 344 ILE B CA 1
ATOM 5624 C C . ILE B 1 344 ? 19.906 -28.719 -5.824 1 98.88 344 ILE B C 1
ATOM 5626 O O . ILE B 1 344 ? 19.031 -29.5 -5.453 1 98.88 344 ILE B O 1
ATOM 5630 N N . LEU B 1 345 ? 21.109 -29.125 -6.027 1 98.75 345 LEU B N 1
ATOM 5631 C CA . LEU B 1 345 ? 21.5 -30.516 -5.871 1 98.75 345 LEU B CA 1
ATOM 5632 C C . LEU B 1 345 ? 21.344 -30.969 -4.426 1 98.75 345 LEU B C 1
ATOM 5634 O O . LEU B 1 345 ? 20.891 -32.094 -4.164 1 98.75 345 LEU B O 1
ATOM 5638 N N . LYS B 1 346 ? 21.734 -30.062 -3.541 1 98.69 346 LYS B N 1
ATOM 5639 C CA . LYS B 1 346 ? 21.547 -30.375 -2.127 1 98.69 346 LYS B CA 1
ATOM 5640 C C . LYS B 1 346 ? 20.078 -30.609 -1.802 1 98.69 346 LYS B C 1
ATOM 5642 O O . LYS B 1 346 ? 19.734 -31.547 -1.082 1 98.69 346 LYS B O 1
ATOM 5647 N N . ALA B 1 347 ? 19.219 -29.766 -2.312 1 98.75 347 ALA B N 1
ATOM 5648 C CA . ALA B 1 347 ? 17.781 -29.891 -2.055 1 98.75 347 ALA B CA 1
ATOM 5649 C C . ALA B 1 347 ? 17.234 -31.203 -2.611 1 98.75 347 ALA B C 1
ATOM 5651 O O . ALA B 1 347 ? 16.5 -31.906 -1.928 1 98.75 347 ALA B O 1
ATOM 5652 N N . VAL B 1 348 ? 17.578 -31.547 -3.791 1 98.38 348 VAL B N 1
ATOM 5653 C CA . VAL B 1 348 ? 17.094 -32.75 -4.426 1 98.38 348 VAL B CA 1
ATOM 5654 C C . VAL B 1 348 ? 17.609 -33.969 -3.672 1 98.38 348 VAL B C 1
ATOM 5656 O O . VAL B 1 348 ? 16.875 -34.969 -3.5 1 98.38 348 VAL B O 1
ATOM 5659 N N . ASN B 1 349 ? 18.828 -33.938 -3.227 1 98.44 349 ASN B N 1
ATOM 5660 C CA . ASN B 1 349 ? 19.422 -35.062 -2.506 1 98.44 349 ASN B CA 1
ATOM 5661 C C . ASN B 1 349 ? 18.688 -35.312 -1.188 1 98.44 349 ASN B C 1
ATOM 5663 O O . ASN B 1 349 ? 18.562 -36.469 -0.766 1 98.44 349 ASN B O 1
ATOM 5667 N N . VAL B 1 350 ? 18.312 -34.25 -0.543 1 98.44 350 VAL B N 1
ATOM 5668 C CA . VAL B 1 350 ? 17.547 -34.406 0.687 1 98.44 350 VAL B CA 1
ATOM 5669 C C . VAL B 1 350 ? 16.266 -35.188 0.401 1 98.44 350 VAL B C 1
ATOM 5671 O O . VAL B 1 350 ? 15.891 -36.062 1.174 1 98.44 350 VAL B O 1
ATOM 5674 N N . LEU B 1 351 ? 15.609 -34.969 -0.709 1 98.06 351 LEU B N 1
ATOM 5675 C CA . LEU B 1 351 ? 14.398 -35.688 -1.109 1 98.06 351 LEU B CA 1
ATOM 5676 C C . LEU B 1 351 ? 14.719 -37.125 -1.484 1 98.06 351 LEU B C 1
ATOM 5678 O O . LEU B 1 351 ? 13.992 -38.031 -1.097 1 98.06 351 LEU B O 1
ATOM 5682 N N . ASN B 1 352 ? 15.781 -37.312 -2.219 1 98.06 352 ASN B N 1
ATOM 5683 C CA . ASN B 1 352 ? 16.203 -38.656 -2.596 1 98.06 352 ASN B CA 1
ATOM 5684 C C . ASN B 1 352 ? 16.484 -39.5 -1.368 1 98.06 352 ASN B C 1
ATOM 5686 O O . ASN B 1 352 ? 16.078 -40.688 -1.311 1 98.06 352 ASN B O 1
ATOM 5690 N N . ASP B 1 353 ? 17.156 -38.906 -0.454 1 97.5 353 ASP B N 1
ATOM 5691 C CA . ASP B 1 353 ? 17.516 -39.625 0.768 1 97.5 353 ASP B CA 1
ATOM 5692 C C . ASP B 1 353 ? 16.266 -40 1.547 1 97.5 353 ASP B C 1
ATOM 5694 O O . ASP B 1 353 ? 16.203 -41.094 2.109 1 97.5 353 ASP B O 1
ATOM 5698 N N . LEU B 1 354 ? 15.352 -39.094 1.605 1 96.44 354 LEU B N 1
ATOM 5699 C CA . LEU B 1 354 ? 14.094 -39.375 2.285 1 96.44 354 LEU B CA 1
ATOM 5700 C C . LEU B 1 354 ? 13.398 -40.562 1.638 1 96.44 354 LEU B C 1
ATOM 5702 O O . LEU B 1 354 ? 12.875 -41.438 2.334 1 96.44 354 LEU B O 1
ATOM 5706 N N . TYR B 1 355 ? 13.336 -40.625 0.336 1 96 355 TYR B N 1
ATOM 5707 C CA . TYR B 1 355 ? 12.711 -41.719 -0.408 1 96 355 TYR B CA 1
ATOM 5708 C C . TYR B 1 355 ? 13.406 -43.031 -0.114 1 96 355 TYR B C 1
ATOM 5710 O O . TYR B 1 355 ? 12.75 -44.062 0.107 1 96 355 TYR B O 1
ATOM 5718 N N . GLU B 1 356 ? 14.672 -43.031 -0.06 1 94.56 356 GLU B N 1
ATOM 5719 C CA . GLU B 1 356 ? 15.453 -44.25 0.173 1 94.56 356 GLU B CA 1
ATOM 5720 C C . GLU B 1 356 ? 15.242 -44.781 1.589 1 94.56 356 GLU B C 1
ATOM 5722 O O . GLU B 1 356 ? 15.188 -46 1.804 1 94.56 356 GLU B O 1
ATOM 5727 N N . LYS B 1 357 ? 15.141 -43.844 2.52 1 90.62 357 LYS B N 1
ATOM 5728 C CA . LYS B 1 357 ? 14.898 -44.25 3.904 1 90.62 357 LYS B CA 1
ATOM 5729 C C . LYS B 1 357 ? 13.523 -44.875 4.062 1 90.62 357 LYS B C 1
ATOM 5731 O O . LYS B 1 357 ? 13.344 -45.812 4.867 1 90.62 357 LYS B O 1
ATOM 5736 N N . GLY B 1 358 ? 12.531 -44.312 3.461 1 82.56 358 GLY B N 1
ATOM 5737 C CA . GLY B 1 358 ? 11.188 -44.844 3.516 1 82.56 358 GLY B CA 1
ATOM 5738 C C . GLY B 1 358 ? 11.07 -46.219 2.908 1 82.56 358 GLY B C 1
ATOM 5739 O O . GLY B 1 358 ? 10.258 -47.031 3.35 1 82.56 358 GLY B O 1
ATOM 5740 N N . LYS B 1 359 ? 11.852 -46.531 1.939 1 74.88 359 LYS B N 1
ATOM 5741 C CA . LYS B 1 359 ? 11.891 -47.875 1.326 1 74.88 359 LYS B CA 1
ATOM 5742 C C . LYS B 1 359 ? 12.414 -48.906 2.305 1 74.88 359 LYS B C 1
ATOM 5744 O O . LYS B 1 359 ? 11.938 -50.062 2.324 1 74.88 359 LYS B O 1
ATOM 5749 N N . TYR B 1 360 ? 13.219 -48.375 3.057 1 63.09 360 TYR B N 1
ATOM 5750 C CA . TYR B 1 360 ? 13.82 -49.344 3.992 1 63.09 360 TYR B CA 1
ATOM 5751 C C . TYR B 1 360 ? 12.93 -49.531 5.207 1 63.09 360 TYR B C 1
ATOM 5753 O O . TYR B 1 360 ? 12.93 -50.594 5.816 1 63.09 360 TYR B O 1
ATOM 5761 N N . ASN B 1 361 ? 12.281 -48.5 5.621 1 56.38 361 ASN B N 1
ATOM 5762 C CA . ASN B 1 361 ? 11.414 -48.656 6.785 1 56.38 361 ASN B CA 1
ATOM 5763 C C . ASN B 1 361 ? 10.078 -49.281 6.406 1 56.38 361 ASN B C 1
ATOM 5765 O O . ASN B 1 361 ? 9.273 -49.625 7.277 1 56.38 361 ASN B O 1
ATOM 5769 N N . GLY B 1 362 ? 9.664 -49.281 5.223 1 47.91 362 GLY B N 1
ATOM 5770 C CA . GLY B 1 362 ? 8.477 -50.031 4.812 1 47.91 362 GLY B CA 1
ATOM 5771 C C . GLY B 1 362 ? 8.773 -51.438 4.348 1 47.91 362 GLY B C 1
ATOM 5772 O O . GLY B 1 362 ? 9.914 -51.75 3.988 1 47.91 362 GLY B O 1
#

Radius of gyration: 26.71 Å; Cα contacts (8 Å, |Δi|>4): 1669; chains: 2; bounding box: 56×100×57 Å

pLDDT: mean 96.1, std 8.47, range [41.94, 99.0]

Sequence (724 aa):
MIYLDYAATSLKRVELIEYIMNNMMDFDANADSIHKMGRLSKKTLENSRHEIAKFLNTSDDRIVFTSGASESNNYIINNFSDENYDIITSKIEHPSILNPLDHNKSNVILIDAQQNGVVDCDEIIRNITPNTKLIILQHVNNETGVIQPVKKLGEYLKDTEIWYHIDATQSVGHEDVDVEDLHCDSLSFSGHKLGGLNGFGVLYIRKDLDNLIYAGEQENYRRGGTSFVMGAFTLEKSLQKSVEEREYIANLKKTFLDNIHFDYEINGNVDNSSSHILNLYIPFEKNDFLLTYLDMHGICVSAGSACSAGSITNSHVIENMFDAQRAEHSVRFSFGFKNTEEEILKAVNVLNDLYEKGKYNGMIYLDYAATSLKRVELIEYIMNNMMDFDANADSIHKMGRLSKKTLENSRHEIAKFLNTSDDRIVFTSGASESNNYIINNFSDENYDIITSKIEHPSILNPLDHNKSNVILIDAQQNGVVDCDEIIRNITPNTKLIILQHVNNETGVIQPVKKLGEYLKDTEIWYHIDATQSVGHEDVDVEDLHCDSLSFSGHKLGGLNGFGVLYIRKDLDNLIYAGEQENYRRGGTSFVMGAFTLEKSLQKSVEEREYIANLKKTFLDNIHFDYEINGNVDNSSSHILNLYIPFEKNDFLLTYLDMHGICVSAGSACSAGSITNSHVIENMFDAQRAEHSVRFSFGFKNTEEEILKAVNVLNDLYEKGKYNG